Protein AF-A0A534PX11-F1 (afdb_monomer_lite)

Foldseek 3Di:
DAEWEKEAEAAPVRFGDQAKAKDKFAPVVLPPQFPVSVVGHGQWHGDPRRITGGPDGDDDDFDWIWIWIDDPQWQIDIFIWGWDDDPPDTDIDTDQAHQLQKDKDWDWDDDDPPIYIYIYIYGYIYGQAEAEEEEAWAQPPQTDQLVQALQLVQLVCCVVVVDHQRYWYWYHYQLQQWIFTWGAHSVSGIDTRGIDHQAHNPPRDHNHADQDDQSHGAAPVVSLLVLLVLLVPPFQHYAEYEYRAAAAQQFGQRRVDDDDPVCPPPLDDDSSHRTHGLSCLDPPNCVSRVSNLRNHHPNHEYEYQWWNAFQVLQQVLLQQLVAPDQFDWDWDWDFGADPVRQTFKIKIWIDGNLQSLLVLLCSLCPVGSQNSCCVRNVHWYKYARHNWGWDWDQDPNGIAIETPCPGSSNVSCVVSVPPLLDFDDDPRYTDIHGSNSSNPDDRRPQDQFALRTWMKMFGADNVPSFTPQWIWIGGSVVPDTDDIQRAGAWDWDKDKDACAAHHPWIHIKIWTDHPPNVSIWIWTAISVGFIATWDQDPVPRDIHRPDDTD

Structure (mmCIF, N/CA/C/O backbone):
data_AF-A0A534PX11-F1
#
_entry.id   AF-A0A534PX11-F1
#
loop_
_atom_site.group_PDB
_atom_site.id
_atom_site.type_symbol
_atom_site.label_atom_id
_atom_site.label_alt_id
_atom_site.label_comp_id
_atom_site.label_asym_id
_atom_site.label_entity_id
_atom_site.label_seq_id
_atom_site.pdbx_PDB_ins_code
_atom_site.Cartn_x
_atom_site.Cartn_y
_atom_site.Cartn_z
_atom_site.occupancy
_atom_site.B_iso_or_equiv
_atom_site.auth_seq_id
_atom_site.auth_comp_id
_atom_site.auth_asym_id
_atom_site.auth_atom_id
_atom_site.pdbx_PDB_model_num
ATOM 1 N N . MET A 1 1 ? -24.630 7.364 46.652 1.00 79.81 1 MET A N 1
ATOM 2 C CA . MET A 1 1 ? -25.222 7.169 45.315 1.00 79.81 1 MET A CA 1
ATOM 3 C C . MET A 1 1 ? -24.650 5.892 44.734 1.00 79.81 1 MET A C 1
ATOM 5 O O . MET A 1 1 ? -23.433 5.748 44.754 1.00 79.81 1 MET A O 1
ATOM 9 N N . ASP A 1 2 ? -25.506 4.985 44.270 1.00 87.12 2 ASP A N 1
ATOM 10 C CA . ASP A 1 2 ? -25.089 3.698 43.699 1.00 87.12 2 ASP A CA 1
ATOM 11 C C . ASP A 1 2 ? -24.875 3.812 42.185 1.00 87.12 2 ASP A C 1
ATOM 13 O O . ASP A 1 2 ? -25.448 4.688 41.527 1.00 87.12 2 ASP A O 1
ATOM 17 N N . PHE A 1 3 ? -24.051 2.930 41.618 1.00 90.06 3 PHE A N 1
ATOM 18 C CA . PHE A 1 3 ? -23.728 2.929 40.192 1.00 90.06 3 PHE A CA 1
ATOM 19 C C . PHE A 1 3 ? -23.915 1.535 39.601 1.00 90.06 3 PHE A C 1
ATOM 21 O O . PHE A 1 3 ? -23.294 0.571 40.044 1.00 90.06 3 PHE A O 1
ATOM 28 N N . GLU A 1 4 ? -24.755 1.446 38.574 1.00 93.06 4 GLU A N 1
ATOM 29 C CA . GLU A 1 4 ? -24.973 0.233 37.793 1.00 93.06 4 GLU A CA 1
ATOM 30 C C . GLU A 1 4 ? -24.343 0.389 36.407 1.00 93.06 4 GLU A C 1
ATOM 32 O O . GLU A 1 4 ? -24.711 1.285 35.639 1.00 93.06 4 GLU A O 1
ATOM 37 N N . TRP A 1 5 ? -23.433 -0.526 36.078 1.00 95.50 5 TRP A N 1
ATOM 38 C CA . TRP A 1 5 ? -22.751 -0.604 34.788 1.00 95.50 5 TRP A CA 1
ATOM 39 C C . TRP A 1 5 ? -23.263 -1.821 34.037 1.00 95.50 5 TRP A C 1
ATOM 41 O O . TRP A 1 5 ? -22.878 -2.944 34.332 1.00 95.50 5 TRP A O 1
ATOM 51 N N . LEU A 1 6 ? -24.191 -1.612 33.112 1.00 97.00 6 LEU A N 1
ATOM 52 C CA . LEU A 1 6 ? -24.765 -2.694 32.322 1.00 97.00 6 LEU A CA 1
ATOM 53 C C . LEU A 1 6 ? -24.214 -2.649 30.908 1.00 97.00 6 LEU A C 1
ATOM 55 O O . LEU A 1 6 ? -24.230 -1.594 30.271 1.00 97.00 6 LEU A O 1
ATOM 59 N N . VAL A 1 7 ? -23.808 -3.803 30.391 1.00 98.44 7 VAL A N 1
ATOM 60 C CA . VAL A 1 7 ? -23.388 -3.936 28.996 1.00 98.44 7 VAL A CA 1
ATOM 61 C C . VAL A 1 7 ? -24.339 -4.894 28.292 1.00 98.44 7 VAL A C 1
ATOM 63 O O . VAL A 1 7 ? -24.527 -6.018 28.729 1.00 98.44 7 VAL A O 1
ATOM 66 N N . LYS A 1 8 ? -24.987 -4.447 27.220 1.00 98.62 8 LYS A N 1
ATOM 67 C CA . LYS A 1 8 ? -25.771 -5.296 26.322 1.00 98.62 8 LYS A CA 1
ATOM 68 C C . LYS A 1 8 ? -24.927 -5.596 25.098 1.00 98.62 8 LYS A C 1
ATOM 70 O O . LYS A 1 8 ? -24.514 -4.662 24.418 1.00 98.62 8 LYS A O 1
ATOM 75 N N . VAL A 1 9 ? -24.707 -6.866 24.802 1.00 98.81 9 VAL A N 1
ATOM 76 C CA . VAL A 1 9 ? -23.964 -7.304 23.623 1.00 98.81 9 VAL A CA 1
ATOM 77 C C . VAL A 1 9 ? -24.924 -7.988 22.665 1.00 98.81 9 VAL A C 1
ATOM 79 O O . VAL A 1 9 ? -25.699 -8.870 23.045 1.00 98.81 9 VAL A O 1
ATOM 82 N N . LYS A 1 10 ? -24.885 -7.546 21.413 1.00 98.62 10 LYS A N 1
ATOM 83 C CA . LYS A 1 10 ? -25.655 -8.117 20.312 1.00 98.62 10 LYS A CA 1
ATOM 84 C C . LYS A 1 10 ? -24.774 -8.294 19.081 1.00 98.62 10 LYS A C 1
ATOM 86 O O . LYS A 1 10 ? -23.766 -7.605 18.952 1.00 98.62 10 LYS A O 1
ATOM 91 N N . ASP A 1 11 ? -25.154 -9.185 18.180 1.00 98.50 11 ASP A N 1
ATOM 92 C CA . ASP A 1 11 ? -24.515 -9.311 16.871 1.00 98.50 11 ASP A CA 1
ATOM 93 C C . ASP A 1 11 ? -25.010 -8.223 15.897 1.00 98.50 11 ASP A C 1
ATOM 95 O O . ASP A 1 11 ? -25.909 -7.430 16.212 1.00 98.50 11 ASP A O 1
ATOM 99 N N . LYS A 1 12 ? -24.427 -8.187 14.694 1.00 97.31 12 LYS A N 1
ATOM 100 C CA . LYS A 1 12 ? -24.803 -7.258 13.616 1.00 97.31 12 LYS A CA 1
ATOM 101 C C . LYS A 1 12 ? -26.281 -7.335 13.208 1.00 97.31 12 LYS A C 1
ATOM 103 O O . LYS A 1 12 ? -26.813 -6.360 12.684 1.00 97.31 12 LYS A O 1
ATOM 108 N N . ASP A 1 13 ? -26.939 -8.468 13.459 1.00 97.56 13 ASP A N 1
ATOM 109 C CA . ASP A 1 13 ? -28.348 -8.715 13.136 1.00 97.56 13 ASP A CA 1
ATOM 110 C C . ASP A 1 13 ? -29.269 -8.406 14.334 1.00 97.56 13 ASP A C 1
ATOM 112 O O . ASP A 1 13 ? -30.488 -8.570 14.268 1.00 97.56 13 ASP A O 1
ATOM 116 N N . GLY A 1 14 ? -28.692 -7.914 15.434 1.00 97.56 14 GLY A N 1
ATOM 117 C CA . GLY A 1 14 ? -29.390 -7.499 16.640 1.00 97.56 14 GLY A CA 1
ATOM 118 C C . GLY A 1 14 ? -29.723 -8.632 17.609 1.00 97.56 14 GLY A C 1
ATOM 119 O O . GLY A 1 14 ? -30.431 -8.383 18.589 1.00 97.56 14 GLY A O 1
ATOM 120 N N . LYS A 1 15 ? -29.231 -9.853 17.376 1.00 98.25 15 LYS A N 1
ATOM 121 C CA . LYS A 1 15 ? -29.460 -10.991 18.272 1.00 98.25 15 LYS A CA 1
ATOM 122 C C . LYS A 1 15 ? -28.549 -10.895 19.497 1.00 98.25 15 LYS A C 1
ATOM 124 O O . LYS A 1 15 ? -27.409 -10.457 19.367 1.00 98.25 15 LYS A O 1
ATOM 129 N N . PRO A 1 16 ? -29.025 -11.294 20.688 1.00 98.31 16 PRO A N 1
ATOM 130 C CA . PRO A 1 16 ? -28.216 -11.262 21.902 1.00 98.31 16 PRO A CA 1
ATOM 131 C C . PRO A 1 16 ? -27.026 -12.227 21.824 1.00 98.31 16 PRO A C 1
ATOM 133 O O . PRO A 1 16 ? -27.165 -13.336 21.312 1.00 98.31 16 PRO A O 1
ATOM 136 N N . VAL A 1 17 ? -25.884 -11.818 22.383 1.00 98.50 17 VAL A N 1
ATOM 137 C CA . VAL A 1 17 ? -24.629 -12.594 22.406 1.00 98.50 17 VAL A CA 1
ATOM 138 C C . VAL A 1 17 ? -24.261 -12.943 23.848 1.00 98.50 17 VAL A C 1
ATOM 140 O O . VAL A 1 17 ? -24.132 -12.044 24.679 1.00 98.50 17 VAL A O 1
ATOM 143 N N . ALA A 1 18 ? -24.083 -14.230 24.153 1.00 97.94 18 ALA A N 1
ATOM 144 C CA . ALA A 1 18 ? -23.929 -14.733 25.528 1.00 97.94 18 ALA A CA 1
ATOM 145 C C . ALA A 1 18 ? -22.499 -15.160 25.918 1.00 97.94 18 ALA A C 1
ATOM 147 O O . ALA A 1 18 ? -22.229 -15.416 27.086 1.00 97.94 18 ALA A O 1
ATOM 148 N N . ASP A 1 19 ? -21.601 -15.222 24.943 1.00 97.75 19 ASP A N 1
ATOM 149 C CA . ASP A 1 19 ? -20.232 -15.745 25.005 1.00 97.75 19 ASP A CA 1
ATOM 150 C C . ASP A 1 19 ? -19.171 -14.654 24.751 1.00 97.75 19 ASP A C 1
ATOM 152 O O . ASP A 1 19 ? -18.048 -14.953 24.360 1.00 97.75 19 ASP A O 1
ATOM 156 N N . ALA A 1 20 ? -19.515 -13.379 24.948 1.00 98.25 20 ALA A N 1
ATOM 157 C CA . ALA A 1 20 ? -18.570 -12.275 24.822 1.00 98.25 20 ALA A CA 1
ATOM 158 C C . ALA A 1 20 ? -17.790 -12.049 26.126 1.00 98.25 20 ALA A C 1
ATOM 160 O O . ALA A 1 20 ? -18.330 -12.141 27.229 1.00 98.25 20 ALA A O 1
ATOM 161 N N . GLU A 1 21 ? -16.532 -11.645 26.002 1.00 98.31 21 GLU A N 1
ATOM 162 C CA . GLU A 1 21 ? -15.751 -11.114 27.111 1.00 98.31 21 GLU A CA 1
ATOM 163 C C . GLU A 1 21 ? -15.970 -9.608 27.224 1.00 98.31 21 GLU A C 1
ATOM 165 O O . GLU A 1 21 ? -15.831 -8.872 26.244 1.00 98.31 21 GLU A O 1
ATOM 170 N N . VAL A 1 22 ? -16.298 -9.133 28.427 1.00 98.62 22 VAL A N 1
ATOM 171 C CA . VAL A 1 22 ? -16.629 -7.725 28.668 1.00 98.62 22 VAL A CA 1
ATOM 172 C C . VAL A 1 22 ? -15.803 -7.170 29.822 1.00 98.62 22 VAL A C 1
ATOM 174 O O . VAL A 1 22 ? -15.882 -7.647 30.958 1.00 98.62 22 VAL A O 1
ATOM 177 N N . ALA A 1 23 ? -15.058 -6.103 29.545 1.00 98.25 23 ALA A N 1
ATOM 178 C CA . ALA A 1 23 ? -14.273 -5.369 30.526 1.00 98.25 23 ALA A CA 1
ATOM 179 C C . ALA A 1 23 ? -14.593 -3.868 30.481 1.00 98.25 23 ALA A C 1
ATOM 181 O O . ALA A 1 23 ? -14.646 -3.247 29.424 1.00 98.25 23 ALA A O 1
ATOM 182 N N . LEU A 1 24 ? -14.783 -3.276 31.657 1.00 97.94 24 LEU A N 1
ATOM 183 C CA . LEU A 1 24 ? -14.809 -1.831 31.878 1.00 97.94 24 LEU A CA 1
ATOM 184 C C . LEU A 1 24 ? -13.737 -1.512 32.910 1.00 97.94 24 LEU A C 1
ATOM 186 O O . LEU A 1 24 ? -13.878 -1.882 34.078 1.00 97.94 24 LEU A O 1
ATOM 190 N N . VAL A 1 25 ? -12.671 -0.851 32.474 1.00 97.06 25 VAL A N 1
ATOM 191 C CA . VAL A 1 25 ? -11.476 -0.625 33.295 1.00 97.06 25 VAL A CA 1
ATOM 192 C C . VAL A 1 25 ? -10.989 0.812 33.176 1.00 97.06 25 VAL A C 1
ATOM 194 O O . VAL A 1 25 ? -11.248 1.491 32.180 1.00 97.06 25 VAL A O 1
ATOM 197 N N . GLN A 1 26 ? -10.274 1.290 34.194 1.00 96.19 26 GLN A N 1
ATOM 198 C CA . GLN A 1 26 ? -9.516 2.532 34.069 1.00 96.19 26 GLN A CA 1
ATOM 199 C C . GLN A 1 26 ? -8.405 2.335 33.043 1.00 96.19 26 GLN A C 1
ATOM 201 O O . GLN A 1 26 ? -7.729 1.307 33.047 1.00 96.19 26 GLN A O 1
ATOM 206 N N . LYS A 1 27 ? -8.171 3.335 32.193 1.00 94.44 27 LYS A N 1
ATOM 207 C CA . LYS A 1 27 ? -7.146 3.249 31.144 1.00 94.44 27 LYS A CA 1
ATOM 208 C C . LYS A 1 27 ? -5.742 3.022 31.717 1.00 94.44 27 LYS A C 1
ATOM 210 O O . LYS A 1 27 ? -4.951 2.308 31.119 1.00 94.44 27 LYS A O 1
ATOM 215 N N . SER A 1 28 ? -5.453 3.562 32.902 1.00 94.19 28 SER A N 1
ATOM 216 C CA . SER A 1 28 ? -4.190 3.329 33.619 1.00 94.19 28 SER A CA 1
ATOM 217 C C . SER A 1 28 ? -3.939 1.854 33.955 1.00 94.19 28 SER A C 1
ATOM 219 O O . SER A 1 28 ? -2.784 1.445 34.013 1.00 94.19 28 SER A O 1
ATOM 221 N N . ALA A 1 29 ? -4.989 1.046 34.136 1.00 94.38 29 ALA A N 1
ATOM 222 C CA . ALA A 1 29 ? -4.865 -0.382 34.425 1.00 94.38 29 ALA A CA 1
ATOM 223 C C . ALA A 1 29 ? -4.430 -1.209 33.203 1.00 94.38 29 ALA A C 1
ATOM 225 O O . ALA A 1 29 ? -3.977 -2.337 33.367 1.00 94.38 29 ALA A O 1
ATOM 226 N N . LEU A 1 30 ? -4.546 -0.653 31.992 1.00 93.00 30 LEU A N 1
ATOM 227 C CA . LEU A 1 30 ? -4.089 -1.303 30.761 1.00 93.00 30 LEU A CA 1
ATOM 228 C C . LEU A 1 30 ? -2.566 -1.193 30.577 1.00 93.00 30 LEU A C 1
ATOM 230 O O . LEU A 1 30 ? -1.985 -1.965 29.820 1.00 93.00 30 LEU A O 1
ATOM 234 N N . GLY A 1 31 ? -1.900 -0.265 31.276 1.00 89.88 31 GLY A N 1
ATOM 235 C CA . GLY A 1 31 ? -0.453 -0.074 31.178 1.00 89.88 31 GLY A CA 1
ATOM 236 C C . GLY A 1 31 ? 0.005 0.178 29.737 1.00 89.88 31 GLY A C 1
ATOM 237 O O . GLY A 1 31 ? -0.493 1.088 29.078 1.00 89.88 31 GLY A O 1
ATOM 238 N N . ALA A 1 32 ? 0.959 -0.631 29.271 1.00 86.81 32 ALA A N 1
ATOM 239 C CA . ALA A 1 32 ? 1.496 -0.593 27.909 1.00 86.81 32 ALA A CA 1
ATOM 240 C C . ALA A 1 32 ? 0.788 -1.561 26.939 1.00 86.81 32 ALA A C 1
ATOM 242 O O . ALA A 1 32 ? 1.268 -1.753 25.826 1.00 86.81 32 ALA A O 1
ATOM 243 N N . ALA A 1 33 ? -0.312 -2.204 27.351 1.00 87.81 33 ALA A N 1
ATOM 244 C CA . ALA A 1 33 ? -1.054 -3.090 26.465 1.00 87.81 33 ALA A CA 1
ATOM 245 C C . ALA A 1 33 ? -1.585 -2.312 25.256 1.00 87.81 33 ALA A C 1
ATOM 247 O O . ALA A 1 33 ? -2.091 -1.196 25.389 1.00 87.81 33 ALA A O 1
ATOM 248 N N . GLU A 1 34 ? -1.496 -2.921 24.082 1.00 88.56 34 GLU A N 1
ATOM 249 C CA . GLU A 1 34 ? -1.962 -2.322 22.837 1.00 88.56 34 GLU A CA 1
ATOM 250 C C . GLU A 1 34 ? -3.340 -2.832 22.455 1.00 88.56 34 GLU A C 1
ATOM 252 O O . GLU A 1 34 ? -3.753 -3.910 22.877 1.00 88.56 34 GLU A O 1
ATOM 257 N N . TYR A 1 35 ? -4.044 -2.051 21.636 1.00 90.50 35 TYR A N 1
ATOM 258 C CA . TYR A 1 35 ? -5.309 -2.459 21.038 1.00 90.50 35 TYR A CA 1
ATOM 259 C C . TYR A 1 35 ? -5.161 -3.828 20.335 1.00 90.50 35 TYR A C 1
ATOM 261 O O . TYR A 1 35 ? -4.179 -4.023 19.619 1.00 90.50 35 TYR A O 1
ATOM 269 N N . PRO A 1 36 ? -6.128 -4.753 20.488 1.00 88.69 36 PRO A N 1
ATOM 270 C CA . PRO A 1 36 ? -7.431 -4.593 21.149 1.00 88.69 36 PRO A CA 1
ATOM 271 C C . PRO A 1 36 ? -7.438 -4.897 22.661 1.00 88.69 36 PRO A C 1
ATOM 273 O O . PRO A 1 36 ? -8.504 -5.097 23.240 1.00 88.69 36 PRO A O 1
ATOM 276 N N . PHE A 1 37 ? -6.269 -4.854 23.305 1.00 92.69 37 PHE A N 1
ATOM 277 C CA . PHE A 1 37 ? -6.024 -5.067 24.735 1.00 92.69 37 PHE A CA 1
ATOM 278 C C . PHE A 1 37 ? -6.249 -6.511 25.179 1.00 92.69 37 PHE A C 1
ATOM 280 O O . PHE A 1 37 ? -6.974 -6.766 26.140 1.00 92.69 37 PHE A O 1
ATOM 287 N N . GLU A 1 38 ? -5.586 -7.455 24.503 1.00 88.38 38 GLU A N 1
ATOM 288 C CA . GLU A 1 38 ? -5.854 -8.883 24.699 1.00 88.38 38 GLU A CA 1
ATOM 289 C C . GLU A 1 38 ? -5.662 -9.374 26.148 1.00 88.38 38 GLU A C 1
ATOM 291 O O . GLU A 1 38 ? -6.362 -10.268 26.622 1.00 88.38 38 GLU A O 1
ATOM 296 N N . ALA A 1 39 ? -4.769 -8.729 26.899 1.00 90.19 39 ALA A N 1
ATOM 297 C CA . ALA A 1 39 ? -4.495 -9.058 28.297 1.00 90.19 39 ALA A CA 1
ATOM 298 C C . ALA A 1 39 ? -5.531 -8.511 29.306 1.00 90.19 39 ALA A C 1
ATOM 300 O O . ALA A 1 39 ? -5.419 -8.786 30.502 1.00 90.19 39 ALA A O 1
ATOM 301 N N . ALA A 1 40 ? -6.515 -7.709 28.880 1.00 94.88 40 ALA A N 1
ATOM 302 C CA . ALA A 1 40 ? -7.512 -7.151 29.790 1.00 94.88 40 ALA A CA 1
ATOM 303 C C . ALA A 1 40 ? -8.444 -8.253 30.323 1.00 94.88 40 ALA A C 1
ATOM 305 O O . ALA A 1 40 ? -9.094 -8.960 29.556 1.00 94.88 40 ALA A O 1
ATOM 306 N N . ALA A 1 41 ? -8.537 -8.381 31.648 1.00 95.31 41 ALA A N 1
ATOM 307 C CA . ALA A 1 41 ? -9.430 -9.344 32.284 1.00 95.31 41 ALA A CA 1
ATOM 308 C C . ALA A 1 41 ? -10.898 -8.888 32.216 1.00 95.31 41 ALA A C 1
ATOM 310 O O . ALA A 1 41 ? -11.204 -7.707 32.409 1.00 95.31 41 ALA A O 1
ATOM 311 N N . ALA A 1 42 ? -11.816 -9.835 32.004 1.00 97.31 42 ALA A N 1
ATOM 312 C CA . ALA A 1 42 ? -13.249 -9.565 32.032 1.00 97.31 42 ALA A CA 1
ATOM 313 C C . ALA A 1 42 ? -13.689 -9.055 33.416 1.00 97.31 42 ALA A C 1
ATOM 315 O O . ALA A 1 42 ? -13.365 -9.639 34.451 1.00 97.31 42 ALA A O 1
ATOM 316 N N . THR A 1 43 ? -14.463 -7.970 33.433 1.00 98.19 43 THR A N 1
ATOM 317 C CA . THR A 1 43 ? -15.045 -7.400 34.663 1.00 98.19 43 THR A CA 1
ATOM 318 C C . THR A 1 43 ? -16.552 -7.609 34.754 1.00 98.19 43 THR A C 1
ATOM 320 O O . THR A 1 43 ? -17.162 -7.264 35.766 1.00 98.19 43 THR A O 1
ATOM 323 N N . HIS A 1 44 ? -17.163 -8.166 33.706 1.00 98.50 44 HIS A N 1
ATOM 324 C CA . HIS A 1 44 ? -18.578 -8.508 33.671 1.00 98.50 44 HIS A CA 1
ATOM 325 C C . HIS A 1 44 ? -18.772 -9.976 33.289 1.00 98.50 44 HIS A C 1
ATOM 327 O O . HIS A 1 44 ? -17.984 -10.539 32.533 1.00 98.50 44 HIS A O 1
ATOM 333 N N . ALA A 1 45 ? -19.853 -10.570 33.786 1.00 98.19 45 ALA A N 1
ATOM 334 C CA . ALA A 1 45 ? -20.319 -11.894 33.397 1.00 98.19 45 ALA A CA 1
ATOM 335 C C . ALA A 1 45 ? -21.682 -11.786 32.713 1.00 98.19 45 ALA A C 1
ATOM 337 O O . ALA A 1 45 ? -22.477 -10.892 33.030 1.00 98.19 45 ALA A O 1
ATOM 338 N N . HIS A 1 46 ? -21.940 -12.698 31.776 1.00 98.19 46 HIS A N 1
ATOM 339 C CA . HIS A 1 46 ? -23.242 -12.815 31.135 1.00 98.19 46 HIS A CA 1
ATOM 340 C C . HIS A 1 46 ? -24.326 -13.156 32.171 1.00 98.19 46 HIS A C 1
ATOM 342 O O . HIS A 1 46 ? -24.131 -13.995 33.049 1.00 98.19 46 HIS A O 1
ATOM 348 N N . ASP A 1 47 ? -25.471 -12.498 32.041 1.00 96.69 47 ASP A N 1
ATOM 349 C CA . ASP A 1 47 ? -26.682 -12.691 32.832 1.00 96.69 47 ASP A CA 1
ATOM 350 C C . ASP A 1 47 ? -27.755 -13.354 31.949 1.00 96.69 47 ASP A C 1
ATOM 352 O O . ASP A 1 47 ? -27.759 -14.575 31.806 1.00 96.69 47 ASP A O 1
ATOM 356 N N . ASP A 1 48 ? -28.625 -12.572 31.298 1.00 95.81 48 ASP A N 1
ATOM 357 C CA . ASP A 1 48 ? -29.650 -13.067 30.365 1.00 95.81 48 ASP A CA 1
ATOM 358 C C . ASP A 1 48 ? -29.740 -12.187 29.107 1.00 95.81 48 ASP A C 1
ATOM 360 O O . ASP A 1 48 ? -29.546 -10.971 29.164 1.00 95.81 48 ASP A O 1
ATOM 364 N N . LYS A 1 49 ? -30.085 -12.787 27.959 1.00 95.25 49 LYS A N 1
ATOM 365 C CA . LYS A 1 49 ? -30.332 -12.099 26.673 1.00 95.25 49 LYS A CA 1
ATOM 366 C C . LYS A 1 49 ? -29.221 -11.117 26.283 1.00 95.25 49 LYS A C 1
ATOM 368 O O . LYS A 1 49 ? -29.497 -9.991 25.859 1.00 95.25 49 LYS A O 1
ATOM 373 N N . GLY A 1 50 ? -27.966 -11.544 26.423 1.00 97.19 50 GLY A N 1
ATOM 374 C CA . GLY A 1 50 ? -26.798 -10.737 26.073 1.00 97.19 50 GLY A CA 1
ATOM 375 C C . GLY A 1 50 ? -26.574 -9.545 27.000 1.00 97.19 50 GLY A C 1
ATOM 376 O O . GLY A 1 50 ? -25.822 -8.637 26.658 1.00 97.19 50 GLY A O 1
ATOM 377 N N . LEU A 1 51 ? -27.236 -9.504 28.159 1.00 98.44 51 LEU A N 1
ATOM 378 C CA . LEU A 1 51 ? -26.923 -8.568 29.229 1.00 98.44 51 LEU A CA 1
ATOM 379 C C . LEU A 1 51 ? -25.732 -9.096 30.028 1.00 98.44 51 LEU A C 1
ATOM 381 O O . LEU A 1 51 ? -25.719 -10.251 30.431 1.00 98.44 51 LEU A O 1
ATOM 385 N N . TYR A 1 52 ? -24.778 -8.223 30.312 1.00 98.62 52 TYR A N 1
ATOM 386 C CA . TYR A 1 52 ? -23.609 -8.480 31.137 1.00 98.62 52 TYR A CA 1
ATOM 387 C C . TYR A 1 52 ? -23.643 -7.546 32.339 1.00 98.62 52 TYR A C 1
ATOM 389 O O . TYR A 1 52 ? -23.870 -6.335 32.201 1.00 98.62 52 TYR A O 1
ATOM 397 N N . LYS A 1 53 ? -23.425 -8.123 33.521 1.00 97.94 53 LYS A N 1
ATOM 398 C CA . LYS A 1 53 ? -23.392 -7.417 34.805 1.00 97.94 53 LYS A CA 1
ATOM 399 C C . LYS A 1 53 ? -21.992 -7.500 35.411 1.00 97.94 53 LYS A C 1
ATOM 401 O O . LYS A 1 53 ? -21.320 -8.511 35.203 1.00 97.94 53 LYS A O 1
ATOM 406 N N . PRO A 1 54 ? -21.553 -6.487 36.174 1.00 97.50 54 PRO A N 1
ATOM 407 C CA . PRO A 1 54 ? -20.253 -6.520 36.823 1.00 97.50 54 PRO A CA 1
ATOM 408 C C . PRO A 1 54 ? -20.152 -7.726 37.761 1.00 97.50 54 PRO A C 1
ATOM 410 O O . PRO A 1 54 ? -21.076 -7.982 38.534 1.00 97.50 54 PRO A O 1
ATOM 413 N N . THR A 1 55 ? -19.037 -8.454 37.713 1.00 97.12 55 THR A N 1
ATOM 414 C CA . THR A 1 55 ? -18.770 -9.575 38.636 1.00 97.12 55 THR A CA 1
ATOM 415 C C . THR A 1 55 ? -18.429 -9.091 40.045 1.00 97.12 55 THR A C 1
ATOM 417 O O . THR A 1 55 ? -18.616 -9.816 41.019 1.00 97.12 55 THR A O 1
ATOM 420 N N . ALA A 1 56 ? -17.973 -7.843 40.158 1.00 95.00 56 ALA A N 1
ATOM 421 C CA . ALA A 1 56 ? -17.756 -7.116 41.399 1.00 95.00 56 ALA A CA 1
ATOM 422 C C . ALA A 1 56 ? -18.202 -5.655 41.237 1.00 95.00 56 ALA A C 1
ATOM 424 O O . ALA A 1 56 ? -18.313 -5.146 40.121 1.00 95.00 56 ALA A O 1
ATOM 425 N N . ALA A 1 57 ? -18.451 -4.960 42.350 1.00 92.25 57 ALA A N 1
ATOM 426 C CA . ALA A 1 57 ? -18.829 -3.551 42.316 1.00 92.25 57 ALA A CA 1
ATOM 427 C C . ALA A 1 57 ? -17.719 -2.697 41.675 1.00 92.25 57 ALA A C 1
ATOM 429 O O . ALA A 1 57 ? -16.592 -2.655 42.166 1.00 92.25 57 ALA A O 1
ATOM 430 N N . ILE A 1 58 ? -18.050 -1.982 40.596 1.00 93.88 58 ILE A N 1
ATOM 431 C CA . ILE A 1 58 ? -17.132 -1.050 39.932 1.00 93.88 58 ILE A CA 1
ATOM 432 C C . ILE A 1 58 ? -17.361 0.342 40.520 1.00 93.88 58 ILE A C 1
ATOM 434 O O . ILE A 1 58 ? -18.320 1.036 40.168 1.00 93.88 58 ILE A O 1
ATOM 438 N N . ALA A 1 59 ? -16.474 0.748 41.427 1.00 91.69 59 ALA A N 1
ATOM 439 C CA . ALA A 1 59 ? -16.490 2.088 41.996 1.00 91.69 59 ALA A CA 1
ATOM 440 C C . ALA A 1 59 ? -16.073 3.117 40.925 1.00 91.69 59 ALA A C 1
ATOM 442 O O . ALA A 1 59 ? -14.954 3.030 40.407 1.00 91.69 59 ALA A O 1
ATOM 443 N N . PRO A 1 60 ? -16.928 4.096 40.571 1.00 91.00 60 PRO A N 1
ATOM 444 C CA . PRO A 1 60 ? -16.530 5.134 39.632 1.00 91.00 60 PRO A CA 1
ATOM 445 C C . PRO A 1 60 ? -15.411 5.996 40.207 1.00 91.00 60 PRO A C 1
ATOM 447 O O . PRO A 1 60 ? -15.421 6.381 41.377 1.00 91.00 60 PRO A O 1
ATOM 450 N N . ALA A 1 61 ? -14.487 6.376 39.335 1.00 94.56 61 ALA A N 1
ATOM 451 C CA . ALA A 1 61 ? -13.466 7.368 39.619 1.00 94.56 61 ALA A CA 1
ATOM 452 C C . ALA A 1 61 ? -13.360 8.328 38.439 1.00 94.56 61 ALA A C 1
ATOM 454 O O . ALA A 1 61 ? -13.604 7.952 37.290 1.00 94.56 61 ALA A O 1
ATOM 455 N N . ALA A 1 62 ? -12.993 9.576 38.727 1.00 96.06 62 ALA A N 1
ATOM 456 C CA . ALA A 1 62 ? -12.772 10.558 37.680 1.00 96.06 62 ALA A CA 1
ATOM 457 C C . ALA A 1 62 ? -11.547 10.154 36.851 1.00 96.06 62 ALA A C 1
ATOM 459 O O . ALA A 1 62 ? -10.550 9.707 37.414 1.00 96.06 62 ALA A O 1
ATOM 460 N N . GLY A 1 63 ? -11.620 10.333 35.534 1.00 95.88 63 GLY A N 1
ATOM 461 C CA . GLY A 1 63 ? -10.513 10.024 34.631 1.00 95.88 63 GLY A CA 1
ATOM 462 C C . GLY A 1 63 ? -10.937 9.277 33.374 1.00 95.88 63 GLY A C 1
ATOM 463 O O . GLY A 1 63 ? -12.116 9.254 33.004 1.00 95.88 63 GLY A O 1
ATOM 464 N N . GLU A 1 64 ? -9.940 8.694 32.714 1.00 96.19 64 GLU A N 1
ATOM 465 C CA . GLU A 1 64 ? -10.089 7.937 31.473 1.00 96.19 64 GLU A CA 1
ATOM 466 C C . GLU A 1 64 ? -10.380 6.462 31.764 1.00 96.19 64 GLU A C 1
ATOM 468 O O . GLU A 1 64 ? -9.691 5.805 32.548 1.00 96.19 64 GLU A O 1
ATOM 473 N N . TRP A 1 65 ? -11.396 5.940 31.093 1.00 97.00 65 TRP A N 1
ATOM 474 C CA . TRP A 1 65 ? -11.844 4.557 31.172 1.00 97.00 65 TRP A CA 1
ATOM 475 C C . TRP A 1 65 ? -11.928 3.967 29.770 1.00 97.00 65 TRP A C 1
ATOM 477 O O . TRP A 1 65 ? -11.982 4.698 28.782 1.00 97.00 65 TRP A O 1
ATOM 487 N N . VAL A 1 66 ? -11.961 2.644 29.675 1.00 97.00 66 VAL A N 1
ATOM 488 C CA . VAL A 1 66 ? -12.130 1.933 28.409 1.00 97.00 66 VAL A CA 1
ATOM 489 C C . VAL A 1 66 ? -13.150 0.819 28.610 1.00 97.00 66 VAL A C 1
ATOM 491 O O . VAL A 1 66 ? -13.028 0.025 29.543 1.00 97.00 66 VAL A O 1
ATOM 494 N N . LEU A 1 67 ? -14.168 0.788 27.749 1.00 98.19 67 LEU A N 1
ATOM 495 C CA . LEU A 1 67 ? -15.005 -0.393 27.547 1.00 98.19 67 LEU A CA 1
ATOM 496 C C . LEU A 1 67 ? -14.354 -1.257 26.468 1.00 98.19 67 LEU A C 1
ATOM 498 O O . LEU A 1 67 ? -14.031 -0.739 25.401 1.00 98.19 67 LEU A O 1
ATOM 502 N N . ILE A 1 68 ? -14.218 -2.550 26.737 1.00 98.44 68 ILE A N 1
ATOM 503 C CA . ILE A 1 68 ? -13.706 -3.567 25.821 1.00 98.44 68 ILE A CA 1
ATOM 504 C C . ILE A 1 68 ? -14.744 -4.689 25.769 1.00 98.44 68 ILE A C 1
ATOM 506 O O . ILE A 1 68 ? -15.125 -5.231 26.807 1.00 98.44 68 ILE A O 1
ATOM 510 N N . VAL A 1 69 ? -15.212 -5.022 24.569 1.00 98.56 69 VAL A N 1
ATOM 511 C CA . VAL A 1 69 ? -16.072 -6.182 24.307 1.00 98.56 69 VAL A CA 1
ATOM 512 C C . VAL A 1 69 ? -15.432 -7.007 23.203 1.00 98.56 69 VAL A C 1
ATOM 514 O O . VAL A 1 69 ? -15.222 -6.494 22.103 1.00 98.56 69 VAL A O 1
ATOM 517 N N . ARG A 1 70 ? -15.129 -8.271 23.493 1.00 97.62 70 ARG A N 1
ATOM 518 C CA . ARG A 1 70 ? -14.468 -9.205 22.574 1.00 97.62 70 ARG A CA 1
ATOM 519 C C . ARG A 1 70 ? -15.268 -10.488 22.457 1.00 97.62 70 ARG A C 1
ATOM 521 O O . ARG A 1 70 ? -15.998 -10.861 23.372 1.00 97.62 70 ARG A O 1
ATOM 528 N N . ARG A 1 71 ? -15.118 -11.153 21.323 1.00 96.75 71 ARG A N 1
ATOM 529 C CA . ARG A 1 71 ? -15.631 -12.492 21.059 1.00 96.75 71 ARG A CA 1
ATOM 530 C C . ARG A 1 71 ? -14.793 -13.081 19.935 1.00 96.75 71 ARG A C 1
ATOM 532 O O . ARG A 1 71 ? -14.386 -12.338 19.042 1.00 96.75 71 ARG A O 1
ATOM 539 N N . GLU A 1 72 ? -14.542 -14.380 20.001 1.00 94.00 72 GLU A N 1
ATOM 540 C CA . GLU A 1 72 ? -13.878 -15.115 18.925 1.00 94.00 72 GLU A CA 1
ATOM 541 C C . GLU A 1 72 ? -14.590 -14.864 17.582 1.00 94.00 72 GLU A C 1
ATOM 543 O O . GLU A 1 72 ? -15.809 -14.676 17.539 1.00 94.00 72 GLU A O 1
ATOM 548 N N . ASP A 1 73 ? -13.820 -14.772 16.496 1.00 93.81 73 ASP A N 1
ATOM 549 C CA . ASP A 1 73 ? -14.291 -14.471 15.133 1.00 93.81 73 ASP A CA 1
ATOM 550 C C . ASP A 1 73 ? -15.019 -13.124 14.939 1.00 93.81 73 ASP A C 1
ATOM 552 O O . ASP A 1 73 ? -15.583 -12.856 13.871 1.00 93.81 73 ASP A O 1
ATOM 556 N N . ASN A 1 74 ? -15.005 -12.232 15.934 1.00 97.31 74 ASN A N 1
ATOM 557 C CA . ASN A 1 74 ? -15.632 -10.916 15.862 1.00 97.31 74 ASN A CA 1
ATOM 558 C C . ASN A 1 74 ? -14.618 -9.772 15.996 1.00 97.31 74 ASN A C 1
ATOM 560 O O . ASN A 1 74 ? -13.621 -9.854 16.710 1.00 97.31 74 ASN A O 1
ATOM 564 N N . SER A 1 75 ? -14.910 -8.641 15.351 1.00 96.94 75 SER A N 1
ATOM 565 C CA . SER A 1 75 ? -14.190 -7.399 15.627 1.00 96.94 75 SER A CA 1
ATOM 566 C C . SER A 1 75 ? -14.557 -6.869 17.022 1.00 96.94 75 SER A C 1
ATOM 568 O O . SER A 1 75 ? -15.746 -6.776 17.347 1.00 96.94 75 SER A O 1
ATOM 570 N N . PRO A 1 76 ? -13.572 -6.482 17.848 1.00 97.06 76 PRO A N 1
ATOM 571 C CA . PRO A 1 76 ? -13.791 -6.037 19.205 1.00 97.06 76 PRO A CA 1
ATOM 572 C C . PRO A 1 76 ? -14.369 -4.627 19.214 1.00 97.06 76 PRO A C 1
ATOM 574 O O . PRO A 1 76 ? -13.970 -3.750 18.443 1.00 97.06 76 PRO A O 1
ATOM 577 N N . VAL A 1 77 ? -15.289 -4.387 20.145 1.00 98.19 77 VAL A N 1
ATOM 578 C CA . VAL A 1 77 ? -15.808 -3.047 20.420 1.00 98.19 77 VAL A CA 1
ATOM 579 C C . VAL A 1 77 ? -14.986 -2.450 21.547 1.00 98.19 77 VAL A C 1
ATOM 581 O O . VAL A 1 77 ? -15.096 -2.865 22.699 1.00 98.19 77 VAL A O 1
ATOM 584 N N . VAL A 1 78 ? -14.179 -1.450 21.208 1.00 97.56 78 VAL A N 1
ATOM 585 C CA . VAL A 1 78 ? -13.390 -0.681 22.168 1.00 97.56 78 VAL A CA 1
ATOM 586 C C . VAL A 1 78 ? -13.877 0.761 22.159 1.00 97.56 78 VAL A C 1
ATOM 588 O O . VAL A 1 78 ? -13.898 1.408 21.114 1.00 97.56 78 VAL A O 1
ATOM 591 N N . GLN A 1 79 ? -14.256 1.278 23.326 1.00 97.38 79 GLN A N 1
ATOM 592 C CA . GLN A 1 79 ? -14.687 2.664 23.485 1.00 97.38 79 GLN A CA 1
ATOM 593 C C . GLN A 1 79 ? -13.910 3.349 24.612 1.00 97.38 79 GLN A C 1
ATOM 595 O O . GLN A 1 79 ? -14.120 3.025 25.785 1.00 97.38 79 GLN A O 1
ATOM 600 N N . PRO A 1 80 ? -13.106 4.376 24.287 1.00 95.94 80 PRO A N 1
ATOM 601 C CA . PRO A 1 80 ? -12.600 5.325 25.267 1.00 95.94 80 PRO A CA 1
ATOM 602 C C . PRO A 1 80 ? -13.744 6.117 25.915 1.00 95.94 80 PRO A C 1
ATOM 604 O O . PRO A 1 80 ? -14.586 6.718 25.241 1.00 95.94 80 PRO A O 1
ATOM 607 N N . LEU A 1 81 ? -13.773 6.143 27.239 1.00 96.38 81 LEU A N 1
ATOM 608 C CA . LEU A 1 81 ? -14.764 6.828 28.059 1.00 96.38 81 LEU A CA 1
ATOM 609 C C . LEU A 1 81 ? -14.067 7.847 28.968 1.00 96.38 81 LEU A C 1
ATOM 611 O O . LEU A 1 81 ? -12.938 7.650 29.412 1.00 96.38 81 LEU A O 1
ATOM 615 N N . ALA A 1 82 ? -14.765 8.930 29.286 1.00 95.69 82 ALA A N 1
ATOM 616 C CA . ALA A 1 82 ? -14.363 9.902 30.291 1.00 95.69 82 ALA A CA 1
ATOM 617 C C . ALA A 1 82 ? -15.435 9.975 31.377 1.00 95.69 82 ALA A C 1
ATOM 619 O O . ALA A 1 82 ? -16.609 10.246 31.091 1.00 95.69 82 ALA A O 1
ATOM 620 N N . MET A 1 83 ? -15.013 9.766 32.623 1.00 95.56 83 MET A N 1
ATOM 621 C CA . MET A 1 83 ? -15.854 9.929 33.804 1.00 95.56 83 MET A CA 1
ATOM 622 C C . MET A 1 83 ? -15.483 11.226 34.520 1.00 95.56 83 MET A C 1
ATOM 624 O O . MET A 1 83 ? -14.325 11.445 34.882 1.00 95.56 83 MET A O 1
ATOM 628 N N . LYS A 1 84 ? -16.470 12.099 34.736 1.00 94.69 84 LYS A N 1
ATOM 629 C CA . LYS A 1 84 ? -16.298 13.375 35.444 1.00 94.69 84 LYS A CA 1
ATOM 630 C C . LYS A 1 84 ? -17.177 13.401 36.683 1.00 94.69 84 LYS A C 1
ATOM 632 O O . LYS A 1 84 ? -18.387 13.203 36.589 1.00 94.69 84 LYS A O 1
ATOM 637 N N . LYS A 1 85 ? -16.570 13.672 37.838 1.00 94.06 85 LYS A N 1
ATOM 638 C CA . LYS A 1 85 ? -17.294 13.808 39.104 1.00 94.06 85 LYS A CA 1
ATOM 639 C C . LYS A 1 85 ? -18.128 15.094 39.103 1.00 94.06 85 LYS A C 1
ATOM 641 O O . LYS A 1 85 ? -17.626 16.153 38.734 1.00 94.06 85 LYS A O 1
ATOM 646 N N . SER A 1 86 ? -19.381 15.006 39.538 1.00 87.31 86 SER A N 1
ATOM 647 C CA . SER A 1 86 ? -20.291 16.138 39.732 1.00 87.31 86 SER A CA 1
ATOM 648 C C . SER A 1 86 ? -21.051 15.947 41.046 1.00 87.31 86 SER A C 1
ATOM 650 O O . SER A 1 86 ? -22.015 15.189 41.125 1.00 87.31 86 SER A O 1
ATOM 652 N N . GLY A 1 87 ? -20.570 16.581 42.119 1.00 87.56 87 GLY A N 1
ATOM 653 C CA . GLY A 1 87 ? -21.054 16.303 43.475 1.00 87.56 87 GLY A CA 1
ATOM 654 C C . GLY A 1 87 ? -20.777 14.851 43.885 1.00 87.56 87 GLY A C 1
ATOM 655 O O . GLY A 1 87 ? -19.629 14.405 43.856 1.00 87.56 87 GLY A O 1
ATOM 656 N N . GLU A 1 88 ? -21.828 14.120 44.256 1.00 84.38 88 GLU A N 1
ATOM 657 C CA . GLU A 1 88 ? -21.782 12.679 44.566 1.00 84.38 88 GLU A CA 1
ATOM 658 C C . GLU A 1 88 ? -21.959 11.778 43.330 1.00 84.38 88 GLU A C 1
ATOM 660 O O . GLU A 1 88 ? -21.907 10.555 43.442 1.00 84.38 88 GLU A O 1
ATOM 665 N N . ASP A 1 89 ? -22.181 12.374 42.159 1.00 87.38 89 ASP A N 1
ATOM 666 C CA . ASP A 1 89 ? -22.475 11.685 40.909 1.00 87.38 89 ASP A CA 1
ATOM 667 C C . ASP A 1 89 ? -21.251 11.645 39.973 1.00 87.38 89 ASP A C 1
ATOM 669 O O . ASP A 1 89 ? -20.291 12.405 40.133 1.00 87.38 89 ASP A O 1
ATOM 673 N N . PHE A 1 90 ? -21.302 10.787 38.955 1.00 91.06 90 PHE A N 1
ATOM 674 C CA . PHE A 1 90 ? -20.329 10.722 37.869 1.00 91.06 90 PHE A CA 1
ATOM 675 C C . PHE A 1 90 ? -21.032 10.773 36.513 1.00 91.06 90 PHE A C 1
ATOM 677 O O . PHE A 1 90 ? -21.784 9.875 36.134 1.00 91.06 90 PHE A O 1
ATOM 684 N N . ALA A 1 91 ? -20.750 11.826 35.749 1.00 90.31 91 ALA A N 1
ATOM 685 C CA . ALA A 1 91 ? -21.153 11.914 34.355 1.00 90.31 91 ALA A CA 1
ATOM 686 C C . ALA A 1 91 ? -20.205 11.071 33.494 1.00 90.31 91 ALA A C 1
ATOM 688 O O . ALA A 1 91 ? -18.984 11.200 33.604 1.00 90.31 91 ALA A O 1
ATOM 689 N N . VAL A 1 92 ? -20.774 10.233 32.628 1.00 92.38 92 VAL A N 1
ATOM 690 C CA . VAL A 1 92 ? -20.040 9.362 31.701 1.00 92.38 92 VAL A CA 1
ATOM 691 C C . VAL A 1 92 ? -20.228 9.900 30.292 1.00 92.38 92 VAL A C 1
ATOM 693 O O . VAL A 1 92 ? -21.344 10.215 29.882 1.00 92.38 92 VAL A O 1
ATOM 696 N N . SER A 1 93 ? -19.132 10.025 29.558 1.00 92.88 93 SER A N 1
ATOM 697 C CA . SER A 1 93 ? -19.118 10.519 28.182 1.00 92.88 93 SER A CA 1
ATOM 698 C C . SER A 1 93 ? -18.122 9.717 27.353 1.00 92.88 93 SER A C 1
ATOM 700 O O . SER A 1 93 ? -17.175 9.161 27.902 1.00 92.88 93 SER A O 1
ATOM 702 N N . SER A 1 94 ? -18.314 9.655 26.039 1.00 91.31 94 SER A N 1
ATOM 703 C CA . SER A 1 94 ? -17.312 9.092 25.135 1.00 91.31 94 SER A CA 1
ATOM 704 C C . SER A 1 94 ? -16.157 10.081 24.957 1.00 91.31 94 SER A C 1
ATOM 706 O O . SER A 1 94 ? -16.392 11.221 24.546 1.00 91.31 94 SER A O 1
ATOM 708 N N . ALA A 1 95 ? -14.924 9.669 25.245 1.00 84.25 95 ALA A N 1
ATOM 709 C CA . ALA A 1 95 ? -13.752 10.516 25.043 1.00 84.25 95 ALA A CA 1
ATOM 710 C C . ALA A 1 95 ? -13.422 10.579 23.541 1.00 84.25 95 ALA A C 1
ATOM 712 O O . ALA A 1 95 ? -13.127 9.558 22.934 1.00 84.25 95 ALA A O 1
ATOM 713 N N . GLY A 1 96 ? -13.519 11.762 22.927 1.00 81.88 96 GLY A N 1
ATOM 714 C CA . GLY A 1 96 ? -13.197 11.953 21.503 1.00 81.88 96 GLY A CA 1
ATOM 715 C C . GLY A 1 96 ? -14.271 11.500 20.502 1.00 81.88 96 GLY A C 1
ATOM 716 O O . GLY A 1 96 ? -14.079 11.671 19.305 1.00 81.88 96 GLY A O 1
ATOM 717 N N . GLY A 1 97 ? -15.413 10.982 20.968 1.00 92.56 97 GLY A N 1
ATOM 718 C CA . GLY A 1 97 ? -16.533 10.539 20.125 1.00 92.56 97 GLY A CA 1
ATOM 719 C C . GLY A 1 97 ? -16.947 9.093 20.397 1.00 92.56 97 GLY A C 1
ATOM 720 O O . GLY A 1 97 ? -16.222 8.344 21.045 1.00 92.56 97 GLY A O 1
ATOM 721 N N . THR A 1 98 ? -18.140 8.703 19.940 1.00 96.12 98 THR A N 1
ATOM 722 C CA . THR A 1 98 ? -18.676 7.343 20.123 1.00 96.12 98 THR A CA 1
ATOM 723 C C . THR A 1 98 ? -18.449 6.500 18.868 1.00 96.12 98 THR A C 1
ATOM 725 O O . THR A 1 98 ? -18.797 6.943 17.766 1.00 96.12 98 THR A O 1
ATOM 728 N N . VAL A 1 99 ? -17.885 5.298 19.028 1.00 97.44 99 VAL A N 1
ATOM 729 C CA . VAL A 1 99 ? -17.742 4.326 17.934 1.00 97.44 99 VAL A CA 1
ATOM 730 C C . VAL A 1 99 ? -19.117 3.875 17.441 1.00 97.44 99 VAL A C 1
ATOM 732 O O . VAL A 1 99 ? -20.054 3.733 18.222 1.00 97.44 99 VAL A O 1
ATOM 735 N N . ALA A 1 100 ? -19.257 3.638 16.140 1.00 97.56 100 ALA A N 1
ATOM 736 C CA . ALA A 1 100 ? -20.516 3.268 15.493 1.00 97.56 100 ALA A CA 1
ATOM 737 C C . ALA A 1 100 ? -21.111 1.959 16.036 1.00 97.56 100 ALA A C 1
ATOM 739 O O . ALA A 1 100 ? -22.321 1.746 15.975 1.00 97.56 100 ALA A O 1
ATOM 740 N N . THR A 1 101 ? -20.263 1.092 16.585 1.00 98.00 101 THR A N 1
ATOM 741 C CA . THR A 1 101 ? -20.636 -0.190 17.184 1.00 98.00 101 THR A CA 1
ATOM 742 C C . THR A 1 101 ? -21.131 -0.071 18.625 1.00 98.00 101 THR A C 1
ATOM 744 O O . THR A 1 101 ? -21.515 -1.082 19.214 1.00 98.00 101 THR A O 1
ATOM 747 N N . LEU A 1 102 ? -21.176 1.137 19.199 1.00 98.00 102 LEU A N 1
ATOM 748 C CA . LEU A 1 102 ? -21.624 1.377 20.565 1.00 98.00 102 LEU A CA 1
ATOM 749 C C . LEU A 1 102 ? -22.753 2.414 20.631 1.00 98.00 102 LEU A C 1
ATOM 751 O O . LEU A 1 102 ? -22.675 3.497 20.061 1.00 98.00 102 LEU A O 1
ATOM 755 N N . ALA A 1 103 ? -23.771 2.118 21.436 1.00 96.94 103 ALA A N 1
ATOM 756 C CA . ALA A 1 103 ? -24.724 3.108 21.928 1.00 96.94 103 ALA A CA 1
ATOM 757 C C . ALA A 1 103 ? -24.645 3.212 23.457 1.00 96.94 103 ALA A C 1
ATOM 759 O O . ALA A 1 103 ? -24.490 2.204 24.144 1.00 96.94 103 ALA A O 1
ATOM 760 N N . MET A 1 104 ? -24.787 4.419 24.005 1.00 95.62 104 MET A N 1
ATOM 761 C CA . MET A 1 104 ? -24.721 4.662 25.447 1.00 95.62 104 MET A CA 1
ATOM 762 C C . MET A 1 104 ? -25.964 5.406 25.930 1.00 95.62 104 MET A C 1
ATOM 764 O O . MET A 1 104 ? -26.358 6.417 25.351 1.00 95.62 104 MET A O 1
ATOM 768 N N . ALA A 1 105 ? -26.555 4.924 27.021 1.00 94.69 105 ALA A N 1
ATOM 769 C CA . ALA A 1 105 ? -27.655 5.581 27.714 1.00 94.69 105 ALA A CA 1
ATOM 770 C C . ALA A 1 105 ? -27.385 5.592 29.221 1.00 94.69 105 ALA A C 1
ATOM 772 O O . ALA A 1 105 ? -27.103 4.551 29.810 1.00 94.69 105 ALA A O 1
ATOM 773 N N . SER A 1 106 ? -27.514 6.754 29.857 1.00 91.69 106 SER A N 1
ATOM 774 C CA . SER A 1 106 ? -27.372 6.893 31.308 1.00 91.69 106 SER A CA 1
ATOM 775 C C . SER A 1 106 ? -28.579 7.609 31.894 1.00 91.69 106 SER A C 1
ATOM 777 O O . SER A 1 106 ? -28.975 8.663 31.402 1.00 91.69 106 SER A O 1
ATOM 779 N N . ALA A 1 107 ? -29.130 7.066 32.975 1.00 91.44 107 ALA A N 1
ATOM 780 C CA . ALA A 1 107 ? -30.241 7.661 33.708 1.00 91.44 107 ALA A CA 1
ATOM 781 C C . ALA A 1 107 ? -29.978 7.617 35.215 1.00 91.44 107 ALA A C 1
ATOM 783 O O . ALA A 1 107 ? -29.348 6.689 35.721 1.00 91.44 107 ALA A O 1
ATOM 784 N N . VAL A 1 108 ? -30.475 8.624 35.933 1.00 87.12 108 VAL A N 1
ATOM 785 C CA . VAL A 1 108 ? -30.497 8.635 37.400 1.00 87.12 108 VAL A CA 1
ATOM 786 C C . VAL A 1 108 ? -31.907 8.281 37.851 1.00 87.12 108 VAL A C 1
ATOM 788 O O . VAL A 1 108 ? -32.870 8.918 37.425 1.00 87.12 108 VAL A O 1
ATOM 791 N N . SER A 1 109 ? -32.031 7.279 38.713 1.00 85.50 109 SER A N 1
ATOM 792 C CA . SER A 1 109 ? -33.292 6.868 39.332 1.00 85.50 109 SER A CA 1
ATOM 793 C C . SER A 1 109 ? -33.236 7.010 40.855 1.00 85.50 109 SER A C 1
ATOM 795 O O . SER A 1 109 ? -32.161 6.983 41.454 1.00 85.50 109 SER A O 1
ATOM 797 N N . GLY A 1 110 ? -34.406 7.152 41.483 1.00 79.31 110 GLY A N 1
ATOM 798 C CA . GLY A 1 110 ? -34.552 7.300 42.937 1.00 79.31 110 GLY A CA 1
ATOM 799 C C . GLY A 1 110 ? -34.668 8.754 43.421 1.00 79.31 110 GLY A C 1
ATOM 800 O O . GLY A 1 110 ? -34.532 9.712 42.657 1.00 79.31 110 GLY A O 1
ATOM 801 N N . ARG A 1 111 ? -34.960 8.930 44.717 1.00 69.81 111 ARG A N 1
ATOM 802 C CA . ARG A 1 111 ? -35.043 10.233 45.409 1.00 69.81 111 ARG A CA 1
ATOM 803 C C . ARG A 1 111 ? -34.279 10.176 46.736 1.00 69.81 111 ARG A C 1
ATOM 805 O O . ARG A 1 111 ? -34.192 9.122 47.357 1.00 69.81 111 ARG A O 1
ATOM 812 N N . GLY A 1 112 ? -33.763 11.324 47.182 1.00 70.38 112 GLY A N 1
ATOM 813 C CA . GLY A 1 112 ? -33.040 11.434 48.453 1.00 70.38 112 GLY A CA 1
ATOM 814 C C . GLY A 1 112 ? -31.733 10.618 48.473 1.00 70.38 112 GLY A C 1
ATOM 815 O O . GLY A 1 112 ? -31.037 10.604 47.459 1.00 70.38 112 GLY A O 1
ATOM 816 N N . PRO A 1 113 ? -31.386 9.950 49.588 1.00 70.50 113 PRO A N 1
ATOM 817 C CA . PRO A 1 113 ? -30.120 9.223 49.738 1.00 70.50 113 PRO A CA 1
ATOM 818 C C . PRO A 1 113 ? -30.023 7.929 48.905 1.00 70.50 113 PRO A C 1
ATOM 820 O O . PRO A 1 113 ? -28.927 7.412 48.719 1.00 70.50 113 PRO A O 1
ATOM 823 N N . VAL A 1 114 ? -31.134 7.430 48.347 1.00 75.75 114 VAL A N 1
ATOM 824 C CA . VAL A 1 114 ? -31.207 6.165 47.579 1.00 75.75 114 VAL A CA 1
ATOM 825 C C . VAL A 1 114 ? -31.138 6.420 46.062 1.00 75.75 114 VAL A C 1
ATOM 827 O O . VAL A 1 114 ? -31.886 5.848 45.270 1.00 75.75 114 VAL A O 1
ATOM 830 N N . ARG A 1 115 ? -30.300 7.370 45.631 1.00 83.69 115 ARG A N 1
ATOM 831 C CA . ARG A 1 115 ? -30.082 7.641 44.200 1.00 83.69 115 ARG A CA 1
ATOM 832 C C . ARG A 1 115 ? -29.151 6.593 43.602 1.00 83.69 115 ARG A C 1
ATOM 834 O O . ARG A 1 115 ? -28.099 6.319 44.179 1.00 83.69 115 ARG A O 1
ATOM 841 N N . ALA A 1 116 ? -29.497 6.104 42.415 1.00 86.75 116 ALA A N 1
ATOM 842 C CA . ALA A 1 116 ? -28.652 5.226 41.615 1.00 86.75 116 ALA A CA 1
ATOM 843 C C . ALA A 1 116 ? -28.501 5.778 40.193 1.00 86.75 116 ALA A C 1
ATOM 845 O O . ALA A 1 116 ? -29.487 6.205 39.583 1.00 86.75 116 ALA A O 1
ATOM 846 N N . ARG A 1 117 ? -27.280 5.769 39.651 1.00 90.00 117 ARG A N 1
ATOM 847 C CA . ARG A 1 117 ? -27.030 6.006 38.225 1.00 90.00 117 ARG A CA 1
ATOM 848 C C . ARG A 1 117 ? -26.900 4.673 37.517 1.00 90.00 117 ARG A C 1
ATOM 850 O O . ARG A 1 117 ? -25.993 3.896 37.796 1.00 90.00 117 ARG A O 1
ATOM 857 N N . LYS A 1 118 ? -27.781 4.455 36.549 1.00 93.62 118 LYS A N 1
ATOM 858 C CA . LYS A 1 118 ? -27.757 3.300 35.661 1.00 93.62 118 LYS A CA 1
ATOM 859 C C . LYS A 1 118 ? -27.202 3.726 34.313 1.00 93.62 118 LYS A C 1
ATOM 861 O O . LYS A 1 118 ? -27.839 4.505 33.602 1.00 93.62 118 LYS A O 1
ATOM 866 N N . THR A 1 119 ? -26.032 3.209 33.962 1.00 95.31 119 THR A N 1
ATOM 867 C CA . THR A 1 119 ? -25.416 3.383 32.644 1.00 95.31 119 THR A CA 1
ATOM 868 C C . THR A 1 119 ? -25.522 2.069 31.885 1.00 95.31 119 THR A C 1
ATOM 870 O O . THR A 1 119 ? -25.034 1.040 32.338 1.00 95.31 119 THR A O 1
ATOM 873 N N . THR A 1 120 ? -26.195 2.099 30.737 1.00 96.81 120 THR A N 1
ATOM 874 C CA . THR A 1 120 ? -26.304 0.972 29.810 1.00 96.81 120 THR A CA 1
ATOM 875 C C . THR A 1 120 ? -25.505 1.269 28.549 1.00 96.81 120 THR A C 1
ATOM 877 O O . THR A 1 120 ? -25.775 2.241 27.842 1.00 96.81 120 THR A O 1
ATOM 880 N N . LEU A 1 121 ? -24.542 0.405 28.265 1.00 97.81 121 LEU A N 1
ATOM 881 C CA . LEU A 1 121 ? -23.696 0.413 27.078 1.00 97.81 121 LEU A CA 1
ATOM 882 C C . LEU A 1 121 ? -24.177 -0.721 26.172 1.00 97.81 121 LEU A C 1
ATOM 884 O O . LEU A 1 121 ? -24.279 -1.853 26.622 1.00 97.81 121 LEU A O 1
ATOM 888 N N . THR A 1 122 ? -24.541 -0.441 24.926 1.00 98.50 122 THR A N 1
ATOM 889 C CA . THR A 1 122 ? -25.011 -1.455 23.970 1.00 98.50 122 THR A CA 1
ATOM 890 C C . THR A 1 122 ? -23.984 -1.616 22.862 1.00 98.50 122 THR A C 1
ATOM 892 O O . THR A 1 122 ? -23.901 -0.755 21.987 1.00 98.50 122 THR A O 1
ATOM 895 N N . ALA A 1 123 ? -23.211 -2.698 22.914 1.00 98.62 123 ALA A N 1
ATOM 896 C CA . ALA A 1 123 ? -22.194 -3.053 21.934 1.00 98.62 123 ALA A CA 1
ATOM 897 C C . ALA A 1 123 ? -22.781 -3.964 20.845 1.00 98.62 123 ALA A C 1
ATOM 899 O O . ALA A 1 123 ? -23.540 -4.890 21.138 1.00 98.62 123 ALA A O 1
ATOM 900 N N . THR A 1 124 ? -22.424 -3.694 19.592 1.00 98.81 124 THR A N 1
ATOM 901 C CA . THR A 1 124 ? -22.804 -4.485 18.415 1.00 98.81 124 THR A CA 1
ATOM 902 C C . THR A 1 124 ? -21.551 -5.117 17.818 1.00 98.81 124 THR A C 1
ATOM 904 O O . THR A 1 124 ? -20.667 -4.394 17.364 1.00 98.81 124 THR A O 1
ATOM 907 N N . LEU A 1 125 ? -21.475 -6.446 17.823 1.00 98.62 125 LEU A N 1
ATOM 908 C CA . LEU A 1 125 ? -20.355 -7.210 17.284 1.00 98.62 125 LEU A CA 1
ATOM 909 C C . LEU A 1 125 ? -20.576 -7.536 15.805 1.00 98.62 125 LEU A C 1
ATOM 911 O O . LEU A 1 125 ? -21.634 -8.028 15.409 1.00 98.62 125 LEU A O 1
ATOM 915 N N . PHE A 1 126 ? -19.546 -7.288 15.005 1.00 98.25 126 PHE A N 1
ATOM 916 C CA . PHE A 1 126 ? -19.481 -7.637 13.586 1.00 98.25 126 PHE A CA 1
ATOM 917 C C . PHE A 1 126 ? -18.466 -8.765 13.387 1.00 98.25 126 PHE A C 1
ATOM 919 O O . PHE A 1 126 ? -17.584 -8.923 14.238 1.00 98.25 126 PHE A O 1
ATOM 926 N N . PRO A 1 127 ? -18.580 -9.583 12.325 1.00 97.50 127 PRO A N 1
ATOM 927 C CA . PRO A 1 127 ? -17.532 -10.537 11.964 1.00 97.50 127 PRO A CA 1
ATOM 928 C C . PRO A 1 127 ? -16.157 -9.860 11.895 1.00 97.50 127 PRO A C 1
ATOM 930 O O . PRO A 1 127 ? -16.075 -8.683 11.540 1.00 97.50 127 PRO A O 1
ATOM 933 N N . SER A 1 128 ? -15.095 -10.585 12.250 1.00 96.81 128 SER A N 1
ATOM 934 C CA . SER A 1 128 ? -13.737 -10.039 12.213 1.00 96.81 128 SER A CA 1
ATOM 935 C C . SER A 1 128 ? -13.388 -9.602 10.789 1.00 96.81 128 SER A C 1
ATOM 937 O O . SER A 1 128 ? -13.516 -10.366 9.829 1.00 96.81 128 SER A O 1
ATOM 939 N N . ALA A 1 129 ? -13.005 -8.338 10.649 1.00 98.25 129 ALA A N 1
ATOM 940 C CA . ALA A 1 129 ? -12.623 -7.736 9.382 1.00 98.25 129 ALA A CA 1
ATOM 941 C C . ALA A 1 129 ? -11.684 -6.559 9.632 1.00 98.25 129 ALA A C 1
ATOM 943 O O . ALA A 1 129 ? -11.856 -5.806 10.597 1.00 98.25 129 ALA A O 1
ATOM 944 N N . GLU A 1 130 ? -10.721 -6.376 8.735 1.00 98.69 130 GLU A N 1
ATOM 945 C CA . GLU A 1 130 ? -9.754 -5.290 8.818 1.00 98.69 130 GLU A CA 1
ATOM 946 C C . GLU A 1 130 ? -9.345 -4.764 7.443 1.00 98.69 130 GLU A C 1
ATOM 948 O O . GLU A 1 130 ? -9.233 -5.525 6.482 1.00 98.69 130 GLU A O 1
ATOM 953 N N . VAL A 1 131 ? -9.079 -3.463 7.367 1.00 98.88 131 VAL A N 1
ATOM 954 C CA . VAL A 1 131 ? -8.304 -2.852 6.282 1.00 98.88 131 VAL A CA 1
ATOM 955 C C . VAL A 1 131 ? -7.006 -2.282 6.854 1.00 98.88 131 VAL A C 1
ATOM 957 O O . VAL A 1 131 ? -7.012 -1.668 7.926 1.00 98.88 131 VAL A O 1
ATOM 960 N N . VAL A 1 132 ? -5.893 -2.512 6.158 1.00 98.88 132 VAL A N 1
ATOM 961 C CA . VAL A 1 132 ? -4.544 -2.152 6.612 1.00 98.88 132 VAL A CA 1
ATOM 962 C C . VAL A 1 132 ? -3.912 -1.201 5.609 1.00 98.88 132 VAL A C 1
ATOM 964 O O . VAL A 1 132 ? -3.631 -1.573 4.472 1.00 98.88 132 VAL A O 1
ATOM 967 N N . PHE A 1 133 ? -3.667 0.035 6.021 1.00 98.81 133 PHE A N 1
ATOM 968 C CA . PHE A 1 133 ? -3.113 1.070 5.158 1.00 98.81 133 PHE A CA 1
ATOM 969 C C . PHE A 1 133 ? -1.751 1.541 5.643 1.00 98.81 133 PHE A C 1
ATOM 971 O O . PHE A 1 133 ? -1.483 1.579 6.841 1.00 98.81 133 PHE A O 1
ATOM 978 N N . LEU A 1 134 ? -0.907 1.942 4.700 1.00 98.69 134 LEU A N 1
ATOM 979 C CA . LEU A 1 134 ? 0.358 2.612 4.949 1.00 98.69 134 LEU A CA 1
ATOM 980 C C . LEU A 1 134 ? 0.409 3.876 4.102 1.00 98.69 134 LEU A C 1
ATOM 982 O O . LEU A 1 134 ? 0.293 3.809 2.880 1.00 98.69 134 LEU A O 1
ATOM 986 N N . SER A 1 135 ? 0.584 5.025 4.744 1.00 97.44 135 SER A N 1
ATOM 987 C CA . SER A 1 135 ? 0.834 6.294 4.067 1.00 97.44 135 SER A CA 1
ATOM 988 C C . SER A 1 135 ? 2.320 6.635 4.112 1.00 97.44 135 SER A C 1
ATOM 990 O O . SER A 1 135 ? 2.882 6.750 5.206 1.00 97.44 135 SER A O 1
ATOM 992 N N . GLY A 1 136 ? 2.924 6.801 2.932 1.00 94.62 136 GLY A N 1
ATOM 993 C CA . GLY A 1 136 ? 4.297 7.286 2.783 1.00 94.62 136 GLY A CA 1
ATOM 994 C C . GLY A 1 136 ? 4.419 8.773 3.115 1.00 94.62 136 GLY A C 1
ATOM 995 O O . GLY A 1 136 ? 3.472 9.392 3.605 1.00 94.62 136 GLY A O 1
ATOM 996 N N . THR A 1 137 ? 5.576 9.355 2.818 1.00 89.69 137 THR A N 1
ATOM 997 C CA . THR A 1 137 ? 5.812 10.798 2.931 1.00 89.69 137 THR A CA 1
ATOM 998 C C . THR A 1 137 ? 6.247 11.381 1.588 1.00 89.69 137 THR A C 1
ATOM 1000 O O . THR A 1 137 ? 6.840 10.701 0.752 1.00 89.69 137 THR A O 1
ATOM 1003 N N . ASP A 1 138 ? 5.895 12.642 1.343 1.00 87.56 138 ASP A N 1
ATOM 1004 C CA . ASP A 1 138 ? 6.307 13.385 0.152 1.00 87.56 138 ASP A CA 1
ATOM 1005 C C . ASP A 1 138 ? 6.954 14.697 0.575 1.00 87.56 138 ASP A C 1
ATOM 1007 O O . ASP A 1 138 ? 6.336 15.538 1.232 1.00 87.56 138 ASP A O 1
ATOM 1011 N N . TYR A 1 139 ? 8.209 14.881 0.182 1.00 79.44 139 TYR A N 1
ATOM 1012 C CA . TYR A 1 139 ? 9.026 16.027 0.561 1.00 79.44 139 TYR A CA 1
ATOM 1013 C C . TYR A 1 139 ? 8.989 17.175 -0.450 1.00 79.44 139 TYR A C 1
ATOM 1015 O O . TYR A 1 139 ? 9.477 18.265 -0.145 1.00 79.44 139 TYR A O 1
ATOM 1023 N N . LEU A 1 140 ? 8.441 16.969 -1.649 1.00 68.62 140 LEU A N 1
ATOM 1024 C CA . LEU A 1 140 ? 8.603 17.901 -2.765 1.00 68.62 140 LEU A CA 1
ATOM 1025 C C . LEU A 1 140 ? 7.398 18.823 -2.954 1.00 68.62 140 LEU A C 1
ATOM 1027 O O . LEU A 1 140 ? 6.262 18.461 -2.685 1.00 68.62 140 LEU A O 1
ATOM 1031 N N . ASN A 1 141 ? 7.636 20.029 -3.485 1.00 69.56 141 ASN A N 1
ATOM 1032 C CA . ASN A 1 141 ? 6.591 20.986 -3.891 1.00 69.56 141 ASN A CA 1
ATOM 1033 C C . ASN A 1 141 ? 5.550 21.322 -2.801 1.00 69.56 141 ASN A C 1
ATOM 1035 O O . ASN A 1 141 ? 4.384 21.570 -3.102 1.00 69.56 141 ASN A O 1
ATOM 1039 N N . GLY A 1 142 ? 5.974 21.352 -1.534 1.00 77.06 142 GLY A N 1
ATOM 1040 C CA . GLY A 1 142 ? 5.087 21.556 -0.380 1.00 77.06 142 GLY A CA 1
ATOM 1041 C C . GLY A 1 142 ? 4.531 20.261 0.220 1.00 77.06 142 GLY A C 1
ATOM 1042 O O . GLY A 1 142 ? 3.928 20.315 1.288 1.00 77.06 142 GLY A O 1
ATOM 1043 N N . GLY A 1 143 ? 4.812 19.123 -0.415 1.00 84.38 143 GLY A N 1
ATOM 1044 C CA . GLY A 1 143 ? 4.471 17.782 0.024 1.00 84.38 143 GLY A CA 1
ATOM 1045 C C . GLY A 1 143 ? 3.002 17.431 -0.128 1.00 84.38 143 GLY A C 1
ATOM 1046 O O . GLY A 1 143 ? 2.130 18.278 -0.330 1.00 84.38 143 GLY A O 1
ATOM 1047 N N . VAL A 1 144 ? 2.737 16.141 0.009 1.00 89.56 144 VAL A N 1
ATOM 1048 C CA . VAL A 1 144 ? 1.403 15.559 0.027 1.00 89.56 144 VAL A CA 1
ATOM 1049 C C . VAL A 1 144 ? 1.267 14.763 1.314 1.00 89.56 144 VAL A C 1
ATOM 1051 O O . VAL A 1 144 ? 2.045 13.853 1.575 1.00 89.56 144 VAL A O 1
ATOM 1054 N N . ASP A 1 145 ? 0.261 15.105 2.115 1.00 91.94 145 ASP A N 1
ATOM 1055 C CA . ASP A 1 145 ? -0.139 14.287 3.256 1.00 91.94 145 ASP A CA 1
ATOM 1056 C C . ASP A 1 145 ? -0.916 13.072 2.733 1.00 91.94 145 ASP A C 1
ATOM 1058 O O . ASP A 1 145 ? -2.115 13.149 2.437 1.00 91.94 145 ASP A O 1
ATOM 1062 N N . PHE A 1 146 ? -0.222 11.946 2.572 1.00 95.31 146 PHE A N 1
ATOM 1063 C CA . PHE A 1 146 ? -0.837 10.733 2.046 1.00 95.31 146 PHE A CA 1
ATOM 1064 C C . PHE A 1 146 ? -1.824 10.078 3.018 1.00 95.31 146 PHE A C 1
ATOM 1066 O O . PHE A 1 146 ? -2.737 9.368 2.576 1.00 95.31 146 PHE A O 1
ATOM 1073 N N . ARG A 1 147 ? -1.714 10.354 4.326 1.00 95.56 147 ARG A N 1
ATOM 1074 C CA . ARG A 1 147 ? -2.657 9.846 5.331 1.00 95.56 147 ARG A CA 1
ATOM 1075 C C . ARG A 1 147 ? -4.070 10.342 5.047 1.00 95.56 147 ARG A C 1
ATOM 1077 O O . ARG A 1 147 ? -5.029 9.590 5.218 1.00 95.56 147 ARG A O 1
ATOM 1084 N N . LEU A 1 148 ? -4.206 11.568 4.541 1.00 95.69 148 LEU A N 1
ATOM 1085 C CA . LEU A 1 148 ? -5.494 12.141 4.155 1.00 95.69 148 LEU A CA 1
ATOM 1086 C C . LEU A 1 148 ? -6.273 11.245 3.177 1.00 95.69 148 LEU A C 1
ATOM 1088 O O . LEU A 1 148 ? -7.495 11.111 3.310 1.00 95.69 148 LEU A O 1
ATOM 1092 N N . PHE A 1 149 ? -5.579 10.631 2.214 1.00 97.44 149 PHE A N 1
ATOM 1093 C CA . PHE A 1 149 ? -6.183 9.729 1.232 1.00 97.44 149 PHE A CA 1
ATOM 1094 C C . PHE A 1 149 ? -6.500 8.363 1.837 1.00 97.44 149 PHE A C 1
ATOM 1096 O O . PHE A 1 149 ? -7.583 7.843 1.585 1.00 97.44 149 PHE A O 1
ATOM 1103 N N . ALA A 1 150 ? -5.628 7.824 2.694 1.00 98.19 150 ALA A N 1
ATOM 1104 C CA . ALA A 1 150 ? -5.886 6.575 3.412 1.00 98.19 150 ALA A CA 1
ATOM 1105 C C . ALA A 1 150 ? -7.142 6.673 4.303 1.00 98.19 150 ALA A C 1
ATOM 1107 O O . ALA A 1 150 ? -8.053 5.844 4.218 1.00 98.19 150 ALA A O 1
ATOM 1108 N N . ASP A 1 151 ? -7.253 7.751 5.089 1.00 98.12 151 ASP A N 1
ATOM 1109 C CA . ASP A 1 151 ? -8.418 8.030 5.938 1.00 98.12 151 ASP A CA 1
ATOM 1110 C C . ASP A 1 151 ? -9.693 8.252 5.106 1.00 98.12 151 ASP A C 1
ATOM 1112 O O . ASP A 1 151 ? -10.809 7.906 5.510 1.00 98.12 151 ASP A O 1
ATOM 1116 N N . ALA A 1 152 ? -9.571 8.898 3.946 1.00 98.19 152 ALA A N 1
ATOM 1117 C CA . ALA A 1 152 ? -10.684 9.097 3.027 1.00 98.19 152 ALA A CA 1
ATOM 1118 C C . ALA A 1 152 ? -11.132 7.789 2.364 1.00 98.19 152 ALA A C 1
ATOM 1120 O O . ALA A 1 152 ? -12.340 7.562 2.266 1.00 98.19 152 ALA A O 1
ATOM 1121 N N . HIS A 1 153 ? -10.198 6.916 1.990 1.00 98.19 153 HIS A N 1
ATOM 1122 C CA . HIS A 1 153 ? -10.495 5.633 1.366 1.00 98.19 153 HIS A CA 1
ATOM 1123 C C . HIS A 1 153 ? -11.216 4.678 2.320 1.00 98.19 153 HIS A C 1
ATOM 1125 O O . HIS A 1 153 ? -12.265 4.149 1.962 1.00 98.19 153 HIS A O 1
ATOM 1131 N N . ALA A 1 154 ? -10.782 4.568 3.584 1.00 98.50 154 ALA A N 1
ATOM 1132 C CA . ALA A 1 154 ? -11.522 3.805 4.603 1.00 98.50 154 ALA A CA 1
ATOM 1133 C C . ALA A 1 154 ? -13.002 4.233 4.683 1.00 98.50 154 ALA A C 1
ATOM 1135 O O . ALA A 1 154 ? -13.920 3.413 4.728 1.00 98.50 154 ALA A O 1
ATOM 1136 N N . ARG A 1 155 ? -13.250 5.549 4.664 1.00 98.56 155 ARG A N 1
ATOM 1137 C CA . ARG A 1 155 ? -14.607 6.116 4.704 1.00 98.56 155 ARG A CA 1
ATOM 1138 C C . ARG A 1 155 ? -15.375 5.889 3.405 1.00 98.56 155 ARG A C 1
ATOM 1140 O O . ARG A 1 155 ? -16.594 5.720 3.455 1.00 98.56 155 ARG A O 1
ATOM 1147 N N . ALA A 1 156 ? -14.692 5.893 2.263 1.00 97.88 156 ALA A N 1
ATOM 1148 C CA . ALA A 1 156 ? -15.283 5.551 0.977 1.00 97.88 156 ALA A CA 1
ATOM 1149 C C . ALA A 1 156 ? -15.746 4.089 0.962 1.00 97.88 156 ALA A C 1
ATOM 1151 O O . ALA A 1 156 ? -16.909 3.840 0.650 1.00 97.88 156 ALA A O 1
ATOM 1152 N N . LEU A 1 157 ? -14.907 3.149 1.410 1.00 98.00 157 LEU A N 1
ATOM 1153 C CA . LEU A 1 157 ? -15.264 1.732 1.528 1.00 98.00 157 LEU A CA 1
ATOM 1154 C C . LEU A 1 157 ? -16.507 1.525 2.408 1.00 98.00 157 LEU A C 1
ATOM 1156 O O . LEU A 1 157 ? -17.415 0.781 2.025 1.00 98.00 157 LEU A O 1
ATOM 1160 N N . LEU A 1 158 ? -16.589 2.215 3.554 1.00 98.00 158 LEU A N 1
ATOM 1161 C CA . LEU A 1 158 ? -17.770 2.162 4.425 1.00 98.00 158 LEU A CA 1
ATOM 1162 C C . LEU A 1 158 ? -19.013 2.725 3.719 1.00 98.00 158 LEU A C 1
ATOM 1164 O O . LEU A 1 158 ? -20.093 2.134 3.777 1.00 98.00 158 LEU A O 1
ATOM 1168 N N . ARG A 1 159 ? -18.876 3.864 3.029 1.00 96.69 159 ARG A N 1
ATOM 1169 C CA . ARG A 1 159 ? -19.977 4.510 2.297 1.00 96.69 159 ARG A CA 1
ATOM 1170 C C . ARG A 1 159 ? -20.498 3.639 1.155 1.00 96.69 159 ARG A C 1
ATOM 1172 O O . ARG A 1 159 ? -21.709 3.558 0.956 1.00 96.69 159 ARG A O 1
ATOM 1179 N N . GLU A 1 160 ? -19.596 2.978 0.438 1.00 96.31 160 GLU A N 1
ATOM 1180 C CA . GLU A 1 160 ? -19.910 2.022 -0.627 1.00 96.31 160 GLU A CA 1
ATOM 1181 C C . GLU A 1 160 ? -20.410 0.673 -0.089 1.00 96.31 160 GLU A C 1
ATOM 1183 O O . GLU A 1 160 ? -20.806 -0.183 -0.878 1.00 96.31 160 GLU A O 1
ATOM 1188 N N .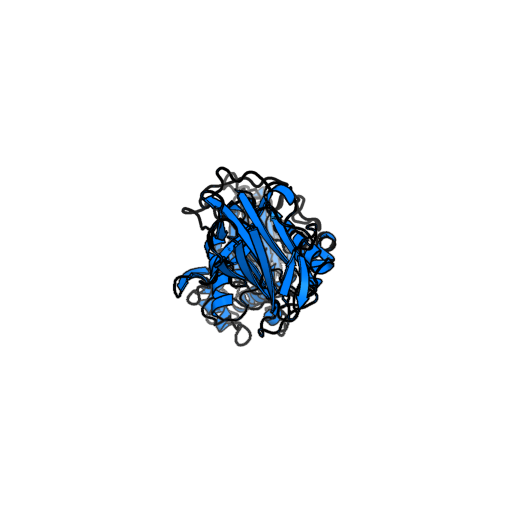 LYS A 1 161 ? -20.434 0.487 1.241 1.00 96.62 161 LYS A N 1
ATOM 1189 C CA . LYS A 1 161 ? -20.807 -0.764 1.922 1.00 96.62 161 LYS A CA 1
ATOM 1190 C C . LYS A 1 161 ? -19.929 -1.954 1.517 1.00 96.62 161 LYS A C 1
ATOM 1192 O O . LYS A 1 161 ? -20.385 -3.095 1.560 1.00 96.62 161 LYS A O 1
ATOM 1197 N N . LYS A 1 162 ? -18.681 -1.686 1.122 1.00 96.56 162 LYS A N 1
ATOM 1198 C CA . LYS A 1 162 ? -17.647 -2.710 0.898 1.00 96.56 162 LYS A CA 1
ATOM 1199 C C . LYS A 1 162 ? -17.098 -3.246 2.224 1.00 96.56 162 LYS A C 1
ATOM 1201 O O . LYS A 1 162 ? -16.639 -4.378 2.283 1.00 96.56 162 LYS A O 1
ATOM 1206 N N . ILE A 1 163 ? -17.190 -2.439 3.279 1.00 97.88 163 ILE A N 1
ATOM 1207 C CA . ILE A 1 163 ? -16.905 -2.807 4.668 1.00 97.88 163 ILE A CA 1
ATOM 1208 C C . ILE A 1 163 ? -18.056 -2.348 5.571 1.00 97.88 163 ILE A C 1
ATOM 1210 O O . ILE A 1 163 ? -18.929 -1.586 5.139 1.00 97.88 163 ILE A O 1
ATOM 1214 N N . ASP A 1 164 ? -18.062 -2.799 6.823 1.00 97.75 164 ASP A N 1
ATOM 1215 C CA . ASP A 1 164 ? -19.089 -2.456 7.808 1.00 97.75 164 ASP A CA 1
ATOM 1216 C C . ASP A 1 164 ? -18.558 -1.579 8.954 1.00 97.75 164 ASP A C 1
ATOM 1218 O O . ASP A 1 164 ? -17.372 -1.267 9.056 1.00 97.75 164 ASP A O 1
ATOM 1222 N N . ALA A 1 165 ? -19.470 -1.156 9.831 1.00 97.31 165 ALA A N 1
ATOM 1223 C CA . ALA A 1 165 ? -19.164 -0.269 10.948 1.00 97.31 165 ALA A CA 1
ATOM 1224 C C . ALA A 1 165 ? -18.228 -0.886 12.007 1.00 97.31 165 ALA A C 1
ATOM 1226 O O . ALA A 1 165 ? -17.656 -0.139 12.801 1.00 97.31 165 ALA A O 1
ATOM 1227 N N . GLY A 1 166 ? -18.102 -2.217 12.049 1.00 97.69 166 GLY A N 1
ATOM 1228 C CA . GLY A 1 166 ? -17.206 -2.938 12.952 1.00 97.69 166 GLY A CA 1
ATOM 1229 C C . GLY A 1 166 ? -15.869 -3.323 12.322 1.00 97.69 166 GLY A C 1
ATOM 1230 O O . GLY A 1 166 ? -15.026 -3.887 13.015 1.00 97.69 166 GLY A O 1
ATOM 1231 N N . THR A 1 167 ? -15.643 -3.015 11.045 1.00 98.50 167 THR A N 1
ATOM 1232 C CA . THR A 1 167 ? -14.353 -3.250 10.388 1.00 98.50 167 THR A CA 1
ATOM 1233 C C . THR A 1 167 ? -13.261 -2.408 11.051 1.00 98.50 167 THR A C 1
ATOM 1235 O O . THR A 1 167 ? -13.417 -1.195 11.227 1.00 98.50 167 THR A O 1
ATOM 1238 N N . ARG A 1 168 ? -12.150 -3.053 11.429 1.00 97.81 168 ARG A N 1
ATOM 1239 C CA . ARG A 1 168 ? -10.974 -2.383 11.998 1.00 97.81 168 ARG A CA 1
ATOM 1240 C C . ARG A 1 168 ? -10.235 -1.635 10.891 1.00 97.81 168 ARG A C 1
ATOM 1242 O O . ARG A 1 168 ? -10.133 -2.127 9.769 1.00 97.81 168 ARG A O 1
ATOM 1249 N N . VAL A 1 169 ? -9.700 -0.464 11.210 1.00 98.69 169 VAL A N 1
ATOM 1250 C CA . VAL A 1 169 ? -8.805 0.263 10.306 1.00 98.69 169 VAL A CA 1
ATOM 1251 C C . VAL A 1 169 ? -7.452 0.383 10.994 1.00 98.69 169 VAL A C 1
ATOM 1253 O O . VAL A 1 169 ? -7.334 1.080 12.003 1.00 98.69 169 VAL A O 1
ATOM 1256 N N . THR A 1 170 ? -6.438 -0.289 10.455 1.00 98.75 170 THR A N 1
ATOM 1257 C CA . THR A 1 170 ? -5.050 -0.149 10.910 1.00 98.75 170 THR A CA 1
ATOM 1258 C C . THR A 1 170 ? -4.298 0.734 9.926 1.00 98.75 170 THR A C 1
ATOM 1260 O O . THR A 1 170 ? -4.247 0.429 8.740 1.00 98.75 170 THR A O 1
ATOM 1263 N N . LEU A 1 171 ? -3.724 1.840 10.402 1.00 98.75 171 LEU A N 1
ATOM 1264 C CA . LEU A 1 171 ? -3.028 2.811 9.555 1.00 98.75 171 LEU A CA 1
ATOM 1265 C C . LEU A 1 171 ? -1.607 3.052 10.055 1.00 98.75 171 LEU A C 1
ATOM 1267 O O . LEU A 1 171 ? -1.414 3.559 11.157 1.00 98.75 171 LEU A O 1
ATOM 1271 N N . PHE A 1 172 ? -0.620 2.740 9.228 1.00 98.62 172 PHE A N 1
ATOM 1272 C CA . PHE A 1 172 ? 0.779 3.105 9.406 1.00 98.62 172 PHE A CA 1
ATOM 1273 C C . PHE A 1 172 ? 1.022 4.470 8.757 1.00 98.62 172 PHE A C 1
ATOM 1275 O O . PHE A 1 172 ? 0.774 4.636 7.567 1.00 98.62 172 PHE A O 1
ATOM 1282 N N . SER A 1 173 ? 1.483 5.453 9.528 1.00 97.06 173 SER A N 1
ATOM 1283 C CA . SER A 1 173 ? 1.794 6.793 9.024 1.00 97.06 173 SER A CA 1
ATOM 1284 C C . SER A 1 173 ? 3.273 7.096 9.195 1.00 97.06 173 SER A C 1
ATOM 1286 O O . SER A 1 173 ? 3.745 7.237 10.328 1.00 97.06 173 SER A O 1
ATOM 1288 N N . CYS A 1 174 ? 3.989 7.213 8.073 1.00 95.38 174 CYS A N 1
ATOM 1289 C CA . CYS A 1 174 ? 5.397 7.605 8.045 1.00 95.38 174 CYS A CA 1
ATOM 1290 C C . CYS A 1 174 ? 5.603 8.995 8.671 1.00 95.38 174 CYS A C 1
ATOM 1292 O O . CYS A 1 174 ? 6.465 9.150 9.533 1.00 95.38 174 CYS A O 1
ATOM 1294 N N . ASP A 1 175 ? 4.746 9.968 8.340 1.00 92.69 175 ASP A N 1
ATOM 1295 C CA . ASP A 1 175 ? 4.821 11.341 8.868 1.00 92.69 175 ASP A CA 1
ATOM 1296 C C . ASP A 1 175 ? 4.574 11.434 10.384 1.00 92.69 175 ASP A C 1
ATOM 1298 O O . ASP A 1 175 ? 4.991 12.394 11.029 1.00 92.69 175 ASP A O 1
ATOM 1302 N N . GLU A 1 176 ? 3.911 10.438 10.978 1.00 93.94 176 GLU A N 1
ATOM 1303 C CA . GLU A 1 176 ? 3.637 10.402 12.419 1.00 93.94 176 GLU A CA 1
ATOM 1304 C C . GLU A 1 176 ? 4.416 9.325 13.175 1.00 93.94 176 GLU A C 1
ATOM 1306 O O . GLU A 1 176 ? 4.192 9.168 14.383 1.00 93.94 176 GLU A O 1
ATOM 1311 N N . ARG A 1 177 ? 5.300 8.584 12.484 1.00 95.44 177 ARG A N 1
ATOM 1312 C CA . ARG A 1 177 ? 6.057 7.435 13.018 1.00 95.44 177 ARG A CA 1
ATOM 1313 C C . ARG A 1 177 ? 5.200 6.529 13.894 1.00 95.44 177 ARG A C 1
ATOM 1315 O O . ARG A 1 177 ? 5.578 6.151 15.006 1.00 95.44 177 ARG A O 1
ATOM 1322 N N . ALA A 1 178 ? 3.991 6.228 13.434 1.00 96.69 178 ALA A N 1
ATOM 1323 C CA . ALA A 1 178 ? 3.039 5.491 14.243 1.00 96.69 178 ALA A CA 1
ATOM 1324 C C . ALA A 1 178 ? 2.110 4.596 13.435 1.00 96.69 178 ALA A C 1
ATOM 1326 O O . ALA A 1 178 ? 1.685 4.931 12.330 1.00 96.69 178 ALA A O 1
ATOM 1327 N N . ARG A 1 179 ? 1.736 3.484 14.067 1.00 97.75 179 ARG A N 1
ATOM 1328 C CA . ARG A 1 179 ? 0.596 2.658 13.682 1.00 97.75 179 ARG A CA 1
ATOM 1329 C C . ARG A 1 179 ? -0.599 3.049 14.542 1.00 97.75 179 ARG A C 1
ATOM 1331 O O . ARG A 1 179 ? -0.526 3.042 15.772 1.00 97.75 179 ARG A O 1
ATOM 1338 N N . PHE A 1 180 ? -1.712 3.359 13.900 1.00 98.00 180 PHE A N 1
ATOM 1339 C CA . PHE A 1 180 ? -2.974 3.702 14.533 1.00 98.00 180 PHE A CA 1
ATOM 1340 C C . PHE A 1 180 ? -3.961 2.553 14.397 1.00 98.00 180 PHE A C 1
ATOM 1342 O O . PHE A 1 180 ? -4.131 2.012 13.309 1.00 98.00 180 PHE A O 1
ATOM 1349 N N . SER A 1 181 ? -4.655 2.244 15.487 1.00 97.81 181 SER A N 1
ATOM 1350 C CA . SER A 1 181 ? -5.849 1.400 15.470 1.00 97.81 181 SER A CA 1
ATOM 1351 C C . SER A 1 181 ? -7.064 2.313 15.522 1.00 97.81 181 SER A C 1
ATOM 1353 O O . SER A 1 181 ? -7.251 3.051 16.496 1.00 97.81 181 SER A O 1
ATOM 1355 N N . LEU A 1 182 ? -7.860 2.302 14.461 1.00 98.25 182 LEU A N 1
ATOM 1356 C CA . LEU A 1 182 ? -8.973 3.216 14.247 1.00 98.25 182 LEU A CA 1
ATOM 1357 C C . LEU A 1 182 ? -10.296 2.443 14.134 1.00 98.25 182 LEU A C 1
ATOM 1359 O O . LEU A 1 182 ? -10.336 1.293 13.694 1.00 98.25 182 LEU A O 1
ATOM 1363 N N . ALA A 1 183 ? -11.391 3.108 14.496 1.00 97.62 183 ALA A N 1
ATOM 1364 C CA . ALA A 1 183 ? -12.752 2.628 14.268 1.00 97.62 183 ALA A CA 1
ATOM 1365 C C . ALA A 1 183 ? -13.647 3.741 13.729 1.00 97.62 183 ALA A C 1
ATOM 1367 O O . ALA A 1 183 ? -13.364 4.930 13.894 1.00 97.62 183 ALA A O 1
ATOM 1368 N N . PHE A 1 184 ? -14.764 3.360 13.119 1.00 98.25 184 PHE A N 1
ATOM 1369 C CA . PHE A 1 184 ? -15.737 4.326 12.630 1.00 98.25 184 PHE A CA 1
ATOM 1370 C C . PHE A 1 184 ? -16.565 4.917 13.771 1.00 98.25 184 PHE A C 1
ATOM 1372 O O . PHE A 1 184 ? -16.997 4.208 14.677 1.00 98.25 184 PHE A O 1
ATOM 1379 N N . SER A 1 185 ? -16.830 6.220 13.720 1.00 97.06 185 SER A N 1
ATOM 1380 C CA . SER A 1 185 ? -17.843 6.882 14.539 1.00 97.06 185 SER A CA 1
ATOM 1381 C C . SER A 1 185 ? -19.235 6.673 13.951 1.00 97.06 185 SER A C 1
ATOM 1383 O O . SER A 1 185 ? -19.380 6.362 12.769 1.00 97.06 185 SER A O 1
ATOM 1385 N N . ALA A 1 186 ? -20.282 6.928 14.738 1.00 92.12 186 ALA A N 1
ATOM 1386 C CA . ALA A 1 186 ? -21.664 6.875 14.243 1.00 92.12 186 ALA A CA 1
ATOM 1387 C C . ALA A 1 186 ? -21.929 7.797 13.028 1.00 92.12 186 ALA A C 1
ATOM 1389 O O . ALA A 1 186 ? -22.835 7.536 12.242 1.00 92.12 186 ALA A O 1
ATOM 1390 N N . ALA A 1 187 ? -21.131 8.858 12.855 1.00 93.06 187 ALA A N 1
ATOM 1391 C CA . ALA A 1 187 ? -21.205 9.763 11.706 1.00 93.06 187 ALA A CA 1
ATOM 1392 C C . ALA A 1 187 ? -20.359 9.301 10.497 1.00 93.06 187 ALA A C 1
ATOM 1394 O O . ALA A 1 187 ? -20.280 10.014 9.498 1.00 93.06 187 ALA A O 1
ATOM 1395 N N . GLY A 1 188 ? -19.692 8.145 10.585 1.00 94.44 188 GLY A N 1
ATOM 1396 C CA . GLY A 1 188 ? -18.801 7.616 9.549 1.00 94.44 188 GLY A CA 1
ATOM 1397 C C . GLY A 1 188 ? -17.418 8.278 9.498 1.00 94.44 188 GLY A C 1
ATOM 1398 O O . GLY A 1 188 ? -16.713 8.138 8.503 1.00 94.44 188 GLY A O 1
ATOM 1399 N N . GLY A 1 189 ? -17.025 9.029 10.533 1.00 96.62 189 GLY A N 1
ATOM 1400 C CA . GLY A 1 189 ? -15.647 9.519 10.699 1.00 96.62 189 GLY A CA 1
ATOM 1401 C C . GLY A 1 189 ? -14.742 8.455 11.325 1.00 96.62 189 GLY A C 1
ATOM 1402 O O . GLY A 1 189 ? -15.251 7.465 11.834 1.00 96.62 189 GLY A O 1
ATOM 1403 N N . LEU A 1 190 ? -13.425 8.659 11.329 1.00 97.75 190 LEU A N 1
ATOM 1404 C CA . LEU A 1 190 ? -12.482 7.762 12.007 1.00 97.75 190 LEU A CA 1
ATOM 1405 C C . LEU A 1 190 ? -12.149 8.284 13.408 1.00 97.75 190 LEU A C 1
ATOM 1407 O O . LEU A 1 190 ? -11.947 9.483 13.599 1.00 97.75 190 LEU A O 1
ATOM 1411 N N . LEU A 1 191 ? -12.106 7.377 14.379 1.00 97.00 191 LEU A N 1
ATOM 1412 C CA . LEU A 1 191 ? -11.726 7.624 15.767 1.00 97.00 191 LEU A CA 1
ATOM 1413 C C . LEU A 1 191 ? -10.495 6.793 16.106 1.00 97.00 191 LEU A C 1
ATOM 1415 O O . LEU A 1 191 ? -10.482 5.588 15.865 1.00 97.00 191 LEU A O 1
ATOM 1419 N N . THR A 1 192 ? -9.492 7.420 16.715 1.00 96.06 192 THR A N 1
ATOM 1420 C CA . THR A 1 192 ? -8.300 6.718 17.200 1.00 96.06 192 THR A CA 1
ATOM 1421 C C . THR A 1 192 ? -8.597 5.979 18.497 1.00 96.06 192 THR A C 1
ATOM 1423 O O . THR A 1 192 ? -8.950 6.596 19.502 1.00 96.06 192 THR A O 1
ATOM 1426 N N . LEU A 1 193 ? -8.416 4.660 18.479 1.00 95.06 193 LEU A N 1
ATOM 1427 C CA . LEU A 1 193 ? -8.579 3.776 19.635 1.00 95.06 193 LEU A CA 1
ATOM 1428 C C . LEU A 1 193 ? -7.238 3.386 20.262 1.00 95.06 193 LEU A C 1
ATOM 1430 O O . LEU A 1 193 ? -7.154 3.215 21.476 1.00 95.06 193 LEU A O 1
ATOM 1434 N N . GLY A 1 194 ? -6.195 3.276 19.439 1.00 93.62 194 GLY A N 1
ATOM 1435 C CA . GLY A 1 194 ? -4.839 2.940 19.859 1.00 93.62 194 GLY A CA 1
ATOM 1436 C C . GLY A 1 194 ? -3.793 3.613 18.977 1.00 93.62 194 GLY A C 1
ATOM 1437 O O . GLY A 1 194 ? -4.057 3.935 17.816 1.00 93.62 194 GLY A O 1
ATOM 1438 N N . LYS A 1 195 ? -2.607 3.837 19.545 1.00 94.31 195 LYS A N 1
ATOM 1439 C CA . LYS A 1 195 ? -1.428 4.345 18.840 1.00 94.31 195 LYS A CA 1
ATOM 1440 C C . LYS A 1 195 ? -0.205 3.578 19.331 1.00 94.31 195 LYS A C 1
ATOM 1442 O O . LYS A 1 195 ? 0.122 3.664 20.511 1.00 94.31 195 LYS A O 1
ATOM 1447 N N . HIS A 1 196 ? 0.466 2.889 18.421 1.00 94.75 196 HIS A N 1
ATOM 1448 C CA . HIS A 1 196 ? 1.813 2.368 18.616 1.00 94.75 196 HIS A CA 1
ATOM 1449 C C . HIS A 1 196 ? 2.793 3.347 17.970 1.00 94.75 196 HIS A C 1
ATOM 1451 O O . HIS A 1 196 ? 2.671 3.635 16.779 1.00 94.75 196 HIS A O 1
ATOM 1457 N N . ALA A 1 197 ? 3.715 3.905 18.751 1.00 95.31 197 ALA A N 1
ATOM 1458 C CA . ALA A 1 197 ? 4.726 4.832 18.254 1.00 95.31 197 ALA A CA 1
ATOM 1459 C C . ALA A 1 197 ? 6.043 4.086 18.024 1.00 95.31 197 ALA A C 1
ATOM 1461 O O . ALA A 1 197 ? 6.545 3.443 18.941 1.00 95.31 197 ALA A O 1
ATOM 1462 N N . PHE A 1 198 ? 6.605 4.224 16.826 1.00 94.44 198 PHE A N 1
ATOM 1463 C CA . PHE A 1 198 ? 7.917 3.679 16.472 1.00 94.44 198 PHE A CA 1
ATOM 1464 C C . PHE A 1 198 ? 9.047 4.621 16.908 1.00 94.44 198 PHE A C 1
ATOM 1466 O O . PHE A 1 198 ? 10.131 4.184 17.280 1.00 94.44 198 PHE A O 1
ATOM 1473 N N . GLY A 1 199 ? 8.788 5.929 16.937 1.00 93.25 199 GLY A N 1
ATOM 1474 C CA . GLY A 1 199 ? 9.758 6.931 17.360 1.00 93.25 199 GLY A CA 1
ATOM 1475 C C . GLY A 1 199 ? 9.128 8.299 17.598 1.00 93.25 199 GLY A C 1
ATOM 1476 O O . GLY A 1 199 ? 7.914 8.475 17.490 1.00 93.25 199 GLY A O 1
ATOM 1477 N N . ASP A 1 200 ? 9.966 9.283 17.931 1.00 92.56 200 ASP A N 1
ATOM 1478 C CA . ASP A 1 200 ? 9.531 10.677 18.031 1.00 92.56 200 ASP A CA 1
ATOM 1479 C C . ASP A 1 200 ? 9.255 11.245 16.633 1.00 92.56 200 ASP A C 1
ATOM 1481 O O . ASP A 1 200 ? 10.126 11.207 15.763 1.00 92.56 200 ASP A O 1
ATOM 1485 N N . ALA A 1 201 ? 8.047 11.769 16.432 1.00 90.94 201 ALA A N 1
ATOM 1486 C CA . ALA A 1 201 ? 7.598 12.370 15.179 1.00 90.94 201 ALA A CA 1
ATOM 1487 C C . ALA A 1 201 ? 7.837 13.890 15.118 1.00 90.94 201 ALA A C 1
ATOM 1489 O O . ALA A 1 201 ? 7.438 14.549 14.155 1.00 90.94 201 ALA A O 1
ATOM 1490 N N . ALA A 1 202 ? 8.447 14.487 16.149 1.00 88.25 202 ALA A N 1
ATOM 1491 C CA . ALA A 1 202 ? 8.681 15.922 16.201 1.00 88.25 202 ALA A CA 1
ATOM 1492 C C . ALA A 1 202 ? 9.461 16.423 14.971 1.00 88.25 202 ALA A C 1
ATOM 1494 O O . ALA A 1 202 ? 10.622 16.095 14.749 1.00 88.25 202 ALA A O 1
ATOM 1495 N N . GLY A 1 203 ? 8.814 17.286 14.185 1.00 81.81 203 GLY A N 1
ATOM 1496 C CA . GLY A 1 203 ? 9.419 17.932 13.022 1.00 81.81 203 GLY A CA 1
ATOM 1497 C C . GLY A 1 203 ? 9.234 17.197 11.696 1.00 81.81 203 GLY A C 1
ATOM 1498 O O . GLY A 1 203 ? 9.555 17.813 10.672 1.00 81.81 203 GLY A O 1
ATOM 1499 N N . LEU A 1 204 ? 8.678 15.982 11.710 1.00 84.81 204 LEU A N 1
ATOM 1500 C CA . LEU A 1 204 ? 8.231 15.269 10.515 1.00 84.81 204 LEU A CA 1
ATOM 1501 C C . LEU A 1 204 ? 6.942 15.882 9.983 1.00 84.81 204 LEU A C 1
ATOM 1503 O O . LEU A 1 204 ? 6.037 16.219 10.748 1.00 84.81 204 LEU A O 1
ATOM 1507 N N . ARG A 1 205 ? 6.902 16.093 8.671 1.00 82.12 205 ARG A N 1
ATOM 1508 C CA . ARG A 1 205 ? 5.718 16.523 7.928 1.00 82.12 205 ARG A CA 1
ATOM 1509 C C . ARG A 1 205 ? 5.996 16.456 6.434 1.00 82.12 205 ARG A C 1
ATOM 1511 O O . ARG A 1 205 ? 7.121 16.740 6.011 1.00 82.12 205 ARG A O 1
ATOM 1518 N N . ALA A 1 206 ? 4.935 16.249 5.663 1.00 84.31 206 ALA A N 1
ATOM 1519 C CA . ALA A 1 206 ? 4.927 16.495 4.230 1.00 84.31 206 ALA A CA 1
ATOM 1520 C C . ALA A 1 206 ? 5.607 17.836 3.876 1.00 84.31 206 ALA A C 1
ATOM 1522 O O . ALA A 1 206 ? 5.449 18.859 4.555 1.00 84.31 206 ALA A O 1
ATOM 1523 N N . GLY A 1 207 ? 6.408 17.810 2.814 1.00 84.81 207 GLY A N 1
ATOM 1524 C CA . GLY A 1 207 ? 7.127 18.960 2.275 1.00 84.81 207 GLY A CA 1
ATOM 1525 C C . GLY A 1 207 ? 8.455 19.252 2.970 1.00 84.81 207 GLY A C 1
ATOM 1526 O O . GLY A 1 207 ? 9.088 20.266 2.672 1.00 84.81 207 GLY A O 1
ATOM 1527 N N . ARG A 1 208 ? 8.886 18.409 3.917 1.00 84.38 208 ARG A N 1
ATOM 1528 C CA . ARG A 1 208 ? 10.167 18.562 4.609 1.00 84.38 208 ARG A CA 1
ATOM 1529 C C . ARG A 1 208 ? 10.966 17.268 4.559 1.00 84.38 208 ARG A C 1
ATOM 1531 O O . ARG A 1 208 ? 10.585 16.297 5.196 1.00 84.38 208 ARG A O 1
ATOM 1538 N N . ALA A 1 209 ? 12.104 17.317 3.869 1.00 82.56 209 ALA A N 1
ATOM 1539 C CA . ALA A 1 209 ? 13.034 16.199 3.793 1.00 82.56 209 ALA A CA 1
ATOM 1540 C C . ALA A 1 209 ? 13.434 15.690 5.185 1.00 82.56 209 ALA A C 1
ATOM 1542 O O . ALA A 1 209 ? 13.695 16.476 6.105 1.00 82.56 209 ALA A O 1
ATOM 1543 N N . HIS A 1 210 ? 13.502 14.368 5.298 1.00 85.12 210 HIS A N 1
ATOM 1544 C CA . HIS A 1 210 ? 13.857 13.638 6.503 1.00 85.12 210 HIS A CA 1
ATOM 1545 C C . HIS A 1 210 ? 14.717 12.434 6.116 1.00 85.12 210 HIS A C 1
ATOM 1547 O O . HIS A 1 210 ? 14.435 11.767 5.127 1.00 85.12 210 HIS A O 1
ATOM 1553 N N . ALA A 1 211 ? 15.773 12.172 6.882 1.00 87.38 211 ALA A N 1
ATOM 1554 C CA . ALA A 1 211 ? 16.597 10.988 6.683 1.00 87.38 211 ALA A CA 1
ATOM 1555 C C . ALA A 1 211 ? 16.014 9.847 7.517 1.00 87.38 211 ALA A C 1
ATOM 1557 O O . ALA A 1 211 ? 15.996 9.949 8.744 1.00 87.38 211 ALA A O 1
ATOM 1558 N N . ALA A 1 212 ? 15.542 8.787 6.861 1.00 89.75 212 ALA A N 1
ATOM 1559 C CA . ALA A 1 212 ? 14.944 7.647 7.544 1.00 89.75 212 ALA A CA 1
ATOM 1560 C C . ALA A 1 212 ? 15.913 7.016 8.567 1.00 89.75 212 ALA A C 1
ATOM 1562 O O . ALA A 1 212 ? 17.109 6.860 8.315 1.00 89.75 212 ALA A O 1
ATOM 1563 N N . GLU A 1 213 ? 15.388 6.658 9.736 1.00 92.75 213 GLU A N 1
ATOM 1564 C CA . GLU A 1 213 ? 16.126 6.123 10.877 1.00 92.75 213 GLU A CA 1
ATOM 1565 C C . GLU A 1 213 ? 15.651 4.704 11.213 1.00 92.75 213 GLU A C 1
ATOM 1567 O O . GLU A 1 213 ? 14.479 4.474 11.534 1.00 92.75 213 GLU A O 1
ATOM 1572 N N . ILE A 1 214 ? 16.584 3.748 11.210 1.00 92.69 214 ILE A N 1
ATOM 1573 C CA . ILE A 1 214 ? 16.298 2.343 11.535 1.00 92.69 214 ILE A CA 1
ATOM 1574 C C . ILE A 1 214 ? 15.714 2.231 12.944 1.00 92.69 214 ILE A C 1
ATOM 1576 O O . ILE A 1 214 ? 16.229 2.806 13.905 1.00 92.69 214 ILE A O 1
ATOM 1580 N N . GLY A 1 215 ? 14.629 1.464 13.058 1.00 90.06 215 GLY A N 1
ATOM 1581 C CA . GLY A 1 215 ? 13.938 1.207 14.320 1.00 90.06 215 GLY A CA 1
ATOM 1582 C C . GLY A 1 215 ? 13.099 2.376 14.839 1.00 90.06 215 GLY A C 1
ATOM 1583 O O . GLY A 1 215 ? 12.517 2.245 15.911 1.00 90.06 215 GLY A O 1
ATOM 1584 N N . LYS A 1 216 ? 13.031 3.499 14.110 1.00 93.62 216 LYS A N 1
ATOM 1585 C CA . LYS A 1 216 ? 12.180 4.653 14.451 1.00 93.62 216 LYS A CA 1
ATOM 1586 C C . LYS A 1 216 ? 11.187 5.001 13.353 1.00 93.62 216 LYS A C 1
ATOM 1588 O O . LYS A 1 216 ? 10.064 5.398 13.659 1.00 93.62 216 LYS A O 1
ATOM 1593 N N . ASP A 1 217 ? 11.616 4.904 12.098 1.00 95.25 217 ASP A N 1
ATOM 1594 C CA . ASP A 1 217 ? 10.764 5.095 10.930 1.00 95.25 217 ASP A CA 1
ATOM 1595 C C . ASP A 1 217 ? 10.113 3.786 10.492 1.00 95.25 217 ASP A C 1
ATOM 1597 O O . ASP A 1 217 ? 10.639 2.699 10.721 1.00 95.25 217 ASP A O 1
ATOM 1601 N N . ILE A 1 218 ? 8.947 3.915 9.863 1.00 96.31 218 ILE A N 1
ATOM 1602 C CA . ILE A 1 218 ? 8.164 2.784 9.368 1.00 96.31 218 ILE A CA 1
ATOM 1603 C C . ILE A 1 218 ? 8.688 2.377 7.996 1.00 96.31 218 ILE A C 1
ATOM 1605 O O . ILE A 1 218 ? 8.706 3.176 7.069 1.00 96.31 218 ILE A O 1
ATOM 1609 N N . SER A 1 219 ? 9.040 1.115 7.835 1.00 96.31 219 SER A N 1
ATOM 1610 C CA . SER A 1 219 ? 9.427 0.519 6.560 1.00 96.31 219 SER A CA 1
ATOM 1611 C C . SER A 1 219 ? 8.291 -0.334 5.981 1.00 96.31 219 SER A C 1
ATOM 1613 O O . SER A 1 219 ? 7.398 -0.784 6.704 1.00 96.31 219 SER A O 1
ATOM 1615 N N . ALA A 1 220 ? 8.321 -0.612 4.675 1.00 97.56 220 ALA A N 1
ATOM 1616 C CA . ALA A 1 220 ? 7.391 -1.567 4.066 1.00 97.56 220 ALA A CA 1
ATOM 1617 C C . ALA A 1 220 ? 7.421 -2.957 4.761 1.00 97.56 220 ALA A C 1
ATOM 1619 O O . ALA A 1 220 ? 6.344 -3.495 5.037 1.00 97.56 220 ALA A O 1
ATOM 1620 N N . PRO A 1 221 ? 8.595 -3.502 5.157 1.00 97.25 221 PRO A N 1
ATOM 1621 C CA . PRO A 1 221 ? 8.681 -4.688 6.010 1.00 97.25 221 PRO A CA 1
ATOM 1622 C C . PRO A 1 221 ? 7.919 -4.629 7.335 1.00 97.25 221 PRO A C 1
ATOM 1624 O O . PRO A 1 221 ? 7.438 -5.669 7.776 1.00 97.25 221 PRO A O 1
ATOM 1627 N N . ASP A 1 222 ? 7.772 -3.468 7.981 1.00 97.88 222 ASP A N 1
ATOM 1628 C CA . ASP A 1 222 ? 7.005 -3.384 9.234 1.00 97.88 222 ASP A CA 1
ATOM 1629 C C . ASP A 1 222 ? 5.522 -3.698 9.003 1.00 97.88 222 ASP A C 1
ATOM 1631 O O . ASP A 1 222 ? 4.900 -4.391 9.812 1.00 97.88 222 ASP A O 1
ATOM 1635 N N . LEU A 1 223 ? 4.969 -3.279 7.858 1.00 98.44 223 LEU A N 1
ATOM 1636 C CA . LEU A 1 223 ? 3.626 -3.685 7.446 1.00 98.44 223 LEU A CA 1
ATOM 1637 C C . LEU A 1 223 ? 3.572 -5.181 7.116 1.00 98.44 223 LEU A C 1
ATOM 1639 O O . LEU A 1 223 ? 2.621 -5.847 7.519 1.00 98.44 223 LEU A O 1
ATOM 1643 N N . TYR A 1 224 ? 4.570 -5.742 6.425 1.00 98.50 224 TYR A N 1
ATOM 1644 C CA . TYR A 1 224 ? 4.568 -7.178 6.107 1.00 98.50 224 TYR A CA 1
ATOM 1645 C C . TYR A 1 224 ? 4.661 -8.048 7.365 1.00 98.50 224 TYR A C 1
ATOM 1647 O O . TYR A 1 224 ? 3.949 -9.046 7.466 1.00 98.50 224 TYR A O 1
ATOM 1655 N N . ARG A 1 225 ? 5.490 -7.658 8.344 1.00 98.00 225 ARG A N 1
ATOM 1656 C CA . ARG A 1 225 ? 5.591 -8.336 9.646 1.00 98.00 225 ARG A CA 1
ATOM 1657 C C . ARG A 1 225 ? 4.285 -8.232 10.425 1.00 98.00 225 ARG A C 1
ATOM 1659 O O . ARG A 1 225 ? 3.819 -9.236 10.949 1.00 98.00 225 ARG A O 1
ATOM 1666 N N . TYR A 1 226 ? 3.636 -7.069 10.409 1.00 98.25 226 TYR A N 1
ATOM 1667 C CA . TYR A 1 226 ? 2.299 -6.942 10.981 1.00 98.25 226 TYR A CA 1
ATOM 1668 C C . TYR A 1 226 ? 1.299 -7.897 10.319 1.00 98.25 226 TYR A C 1
ATOM 1670 O O . TYR A 1 226 ? 0.601 -8.634 11.006 1.00 98.25 226 TYR A O 1
ATOM 1678 N N . LEU A 1 227 ? 1.255 -7.948 8.986 1.00 98.75 227 LEU A N 1
ATOM 1679 C CA . LEU A 1 227 ? 0.373 -8.877 8.281 1.00 98.75 227 LEU A CA 1
ATOM 1680 C C . LEU A 1 227 ? 0.733 -10.342 8.553 1.00 98.75 227 LEU A C 1
ATOM 1682 O O . LEU A 1 227 ? -0.162 -11.174 8.630 1.00 98.75 227 LEU A O 1
ATOM 1686 N N . HIS A 1 228 ? 2.013 -10.677 8.724 1.00 98.50 228 HIS A N 1
ATOM 1687 C CA . HIS A 1 228 ? 2.423 -12.007 9.171 1.00 98.50 228 HIS A CA 1
ATOM 1688 C C . HIS A 1 228 ? 1.802 -12.351 10.526 1.00 98.50 228 HIS A C 1
ATOM 1690 O O . HIS A 1 228 ? 1.214 -13.420 10.654 1.00 98.50 228 HIS A O 1
ATOM 1696 N N . GLU A 1 229 ? 1.902 -11.457 11.512 1.00 97.69 229 GLU A N 1
ATOM 1697 C CA . GLU A 1 229 ? 1.312 -11.661 12.842 1.00 97.69 229 GLU A CA 1
ATOM 1698 C C . GLU A 1 229 ? -0.207 -11.844 12.754 1.00 97.69 229 GLU A C 1
ATOM 1700 O O . GLU A 1 229 ? -0.755 -12.752 13.376 1.00 97.69 229 GLU A O 1
ATOM 1705 N N . VAL A 1 230 ? -0.887 -11.047 11.921 1.00 97.44 230 VAL A N 1
ATOM 1706 C CA . VAL A 1 230 ? -2.324 -11.224 11.668 1.00 97.44 230 VAL A CA 1
ATOM 1707 C C . VAL A 1 230 ? -2.614 -12.587 11.047 1.00 97.44 230 VAL A C 1
ATOM 1709 O O . VAL A 1 230 ? -3.552 -13.251 11.468 1.00 97.44 230 VAL A O 1
ATOM 1712 N N . GLY A 1 231 ? -1.817 -13.039 10.080 1.00 98.06 231 GLY A N 1
ATOM 1713 C CA . GLY A 1 231 ? -2.014 -14.341 9.443 1.00 98.06 231 GLY A CA 1
ATOM 1714 C C . GLY A 1 231 ? -1.736 -15.530 10.358 1.00 98.06 231 GLY A C 1
ATOM 1715 O O . GLY A 1 231 ? -2.274 -16.611 10.129 1.00 98.06 231 GLY A O 1
ATOM 1716 N N . ASP A 1 232 ? -0.923 -15.338 11.395 1.00 97.50 232 ASP A N 1
ATOM 1717 C CA . ASP A 1 232 ? -0.676 -16.345 12.426 1.00 97.50 232 ASP A CA 1
ATOM 1718 C C . ASP A 1 232 ? -1.809 -16.398 13.466 1.00 97.50 232 ASP A C 1
ATOM 1720 O O . ASP A 1 232 ? -2.223 -17.480 13.876 1.00 97.50 232 ASP A O 1
ATOM 1724 N N . GLN A 1 233 ? -2.345 -15.237 13.859 1.00 94.44 233 GLN A N 1
ATOM 1725 C CA . GLN A 1 233 ? -3.291 -15.117 14.976 1.00 94.44 233 GLN A CA 1
ATOM 1726 C C . GLN A 1 233 ? -4.768 -15.098 14.554 1.00 94.44 233 GLN A C 1
ATOM 1728 O O . GLN A 1 233 ? -5.609 -15.695 15.219 1.00 94.44 233 GLN A O 1
ATOM 1733 N N . GLU A 1 234 ? -5.097 -14.402 13.467 1.00 94.62 234 GLU 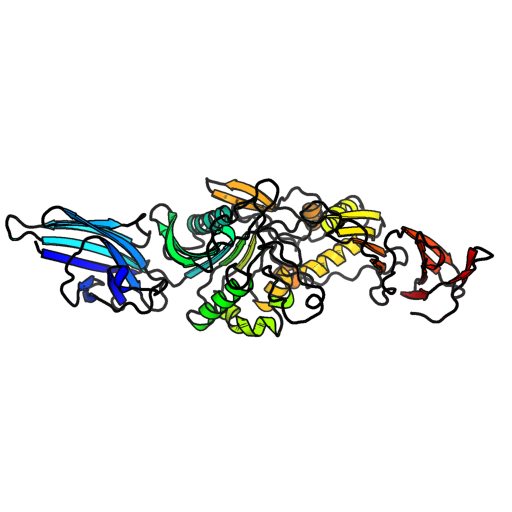A N 1
ATOM 1734 C CA . GLU A 1 234 ? -6.462 -14.176 12.972 1.00 94.62 234 GLU A CA 1
ATOM 1735 C C . GLU A 1 234 ? -6.495 -14.288 11.427 1.00 94.62 234 GLU A C 1
ATOM 1737 O O . GLU A 1 234 ? -6.719 -13.290 10.726 1.00 94.62 234 GLU A O 1
ATOM 1742 N N . PRO A 1 235 ? -6.242 -15.488 10.865 1.00 97.38 235 PRO A N 1
ATOM 1743 C CA . PRO A 1 235 ? -6.177 -15.689 9.421 1.00 97.38 235 PRO A CA 1
ATOM 1744 C C . PRO A 1 235 ? -7.492 -15.318 8.721 1.00 97.38 235 PRO A C 1
ATOM 1746 O O . PRO A 1 235 ? -8.588 -15.523 9.241 1.00 97.38 235 PRO A O 1
ATOM 1749 N N . GLY A 1 236 ? -7.388 -14.789 7.502 1.00 97.75 236 GLY A N 1
ATOM 1750 C CA . GLY A 1 236 ? -8.537 -14.410 6.678 1.00 97.75 236 GLY A CA 1
ATOM 1751 C C . GLY A 1 236 ? -9.245 -13.112 7.086 1.00 97.75 236 GLY A C 1
ATOM 1752 O O . GLY A 1 236 ? -10.323 -12.826 6.561 1.00 97.75 236 GLY A O 1
ATOM 1753 N N . ARG A 1 237 ? -8.679 -12.324 8.010 1.00 97.56 237 ARG A N 1
ATOM 1754 C CA . ARG A 1 237 ? -9.293 -11.082 8.514 1.00 97.56 237 ARG A CA 1
ATOM 1755 C C . ARG A 1 237 ? -9.158 -9.890 7.562 1.00 97.56 237 ARG A C 1
ATOM 1757 O O . ARG A 1 237 ? -10.056 -9.043 7.508 1.00 97.56 237 ARG A O 1
ATOM 1764 N N . VAL A 1 238 ? -8.039 -9.775 6.851 1.00 98.69 238 VAL A N 1
ATOM 1765 C CA . VAL A 1 238 ? -7.679 -8.563 6.099 1.00 98.69 238 VAL A CA 1
ATOM 1766 C C . VAL A 1 238 ? -8.405 -8.534 4.758 1.00 98.69 238 VAL A C 1
ATOM 1768 O O . VAL A 1 238 ? -8.186 -9.388 3.907 1.00 98.69 238 VAL A O 1
ATOM 1771 N N . ARG A 1 239 ? -9.266 -7.535 4.561 1.00 98.56 239 ARG A N 1
ATOM 1772 C CA . ARG A 1 239 ? -10.059 -7.313 3.338 1.00 98.56 239 ARG A CA 1
ATOM 1773 C C . ARG A 1 239 ? -9.340 -6.431 2.324 1.00 98.56 239 ARG A C 1
ATOM 1775 O O . ARG A 1 239 ? -9.586 -6.539 1.128 1.00 98.56 239 ARG A O 1
ATOM 1782 N N . GLU A 1 240 ? -8.471 -5.541 2.786 1.00 98.69 240 GLU A N 1
ATOM 1783 C CA . GLU A 1 240 ? -7.696 -4.681 1.898 1.00 98.69 240 GLU A CA 1
ATOM 1784 C C . GLU A 1 240 ? -6.365 -4.280 2.528 1.00 98.69 240 GLU A C 1
ATOM 1786 O O . GLU A 1 240 ? -6.315 -3.929 3.710 1.00 98.69 240 GLU A O 1
ATOM 1791 N N . VAL A 1 241 ? -5.312 -4.288 1.711 1.00 98.88 241 VAL A N 1
ATOM 1792 C CA . VAL A 1 241 ? -4.028 -3.648 2.007 1.00 98.88 241 VAL A CA 1
ATOM 1793 C C . VAL A 1 241 ? -3.803 -2.503 1.027 1.00 98.88 241 VAL A C 1
ATOM 1795 O O . VAL A 1 241 ? -3.923 -2.697 -0.179 1.00 98.88 241 VAL A O 1
ATOM 1798 N N . GLY A 1 242 ? -3.447 -1.321 1.526 1.00 98.38 242 GLY A N 1
ATOM 1799 C CA . GLY A 1 242 ? -3.278 -0.119 0.705 1.00 98.38 242 GLY A CA 1
ATOM 1800 C C . GLY A 1 242 ? -2.005 0.658 1.029 1.00 98.38 242 GLY A C 1
ATOM 1801 O O . GLY A 1 242 ? -1.836 1.117 2.154 1.00 98.38 242 GLY A O 1
ATOM 1802 N N . PHE A 1 243 ? -1.144 0.870 0.038 1.00 98.62 243 PHE A N 1
ATOM 1803 C CA . PHE A 1 243 ? -0.021 1.806 0.104 1.00 98.62 243 PHE A CA 1
ATOM 1804 C C . PHE A 1 243 ? -0.444 3.121 -0.539 1.00 98.62 243 PHE A C 1
ATOM 1806 O O . PHE A 1 243 ? -0.722 3.138 -1.731 1.00 98.62 243 PHE A O 1
ATOM 1813 N N . PHE A 1 244 ? -0.494 4.204 0.229 1.00 97.75 244 PHE A N 1
ATOM 1814 C CA . PHE A 1 244 ? -0.808 5.549 -0.247 1.00 97.75 244 PHE A CA 1
ATOM 1815 C C . PHE A 1 244 ? 0.483 6.335 -0.356 1.00 97.75 244 PHE A C 1
ATOM 1817 O O . PHE A 1 244 ? 1.007 6.799 0.658 1.00 97.75 244 PHE A O 1
ATOM 1824 N N . THR A 1 245 ? 1.028 6.420 -1.568 1.00 94.88 245 THR A N 1
ATOM 1825 C CA . THR A 1 245 ? 2.299 7.103 -1.799 1.00 94.88 245 THR A CA 1
ATOM 1826 C C . THR A 1 245 ? 2.599 7.328 -3.292 1.00 94.88 245 THR A C 1
ATOM 1828 O O . THR A 1 245 ? 1.834 6.933 -4.168 1.00 94.88 245 THR A O 1
ATOM 1831 N N . HIS A 1 246 ? 3.736 7.938 -3.622 1.00 91.56 246 HIS A N 1
ATOM 1832 C CA . HIS A 1 246 ? 4.352 7.787 -4.936 1.00 91.56 246 HIS A CA 1
ATOM 1833 C C . HIS A 1 246 ? 4.843 6.355 -5.145 1.00 91.56 246 HIS A C 1
ATOM 1835 O O . HIS A 1 246 ? 5.218 5.647 -4.212 1.00 91.56 246 HIS A O 1
ATOM 1841 N N . SER A 1 247 ? 4.886 5.915 -6.395 1.00 91.69 247 SER A N 1
ATOM 1842 C CA . SER A 1 247 ? 5.460 4.619 -6.724 1.00 91.69 247 SER A CA 1
ATOM 1843 C C . SER A 1 247 ? 6.202 4.661 -8.046 1.00 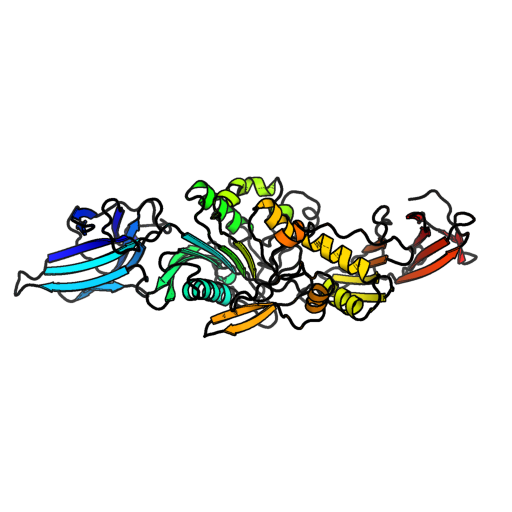91.69 247 SER A C 1
ATOM 1845 O O . SER A 1 247 ? 6.078 5.578 -8.863 1.00 91.69 247 SER A O 1
ATOM 1847 N N . TRP A 1 248 ? 6.970 3.614 -8.271 1.00 89.56 248 TRP A N 1
ATOM 1848 C CA . TRP A 1 248 ? 7.542 3.282 -9.561 1.00 89.56 248 TRP A CA 1
ATOM 1849 C C . TRP A 1 248 ? 7.369 1.778 -9.774 1.00 89.56 248 TRP A C 1
ATOM 1851 O O . TRP A 1 248 ? 6.901 1.074 -8.875 1.00 89.56 248 TRP A O 1
ATOM 1861 N N . PRO A 1 249 ? 7.725 1.229 -10.945 1.00 90.50 249 PRO A N 1
ATOM 1862 C CA . PRO A 1 249 ? 7.581 -0.205 -11.166 1.00 90.50 249 PRO A CA 1
ATOM 1863 C C . PRO A 1 249 ? 8.325 -1.064 -10.137 1.00 90.50 249 PRO A C 1
ATOM 1865 O O . PRO A 1 249 ? 7.890 -2.178 -9.876 1.00 90.50 249 PRO A O 1
ATOM 1868 N N . GLY A 1 250 ? 9.381 -0.543 -9.509 1.00 91.50 250 GLY A N 1
ATOM 1869 C CA . GLY A 1 250 ? 10.119 -1.224 -8.451 1.00 91.50 250 GLY A CA 1
ATOM 1870 C C . GLY A 1 250 ? 9.441 -1.282 -7.080 1.00 91.50 250 GLY A C 1
ATOM 1871 O O . GLY A 1 250 ? 9.843 -2.107 -6.263 1.00 91.50 250 GLY A O 1
ATOM 1872 N N . GLY A 1 251 ? 8.406 -0.472 -6.836 1.00 93.81 251 GLY A N 1
ATOM 1873 C CA . GLY A 1 251 ? 7.634 -0.502 -5.595 1.00 93.81 251 GLY A CA 1
ATOM 1874 C C . GLY A 1 251 ? 7.096 0.855 -5.132 1.00 93.81 251 GLY A C 1
ATOM 1875 O O . GLY A 1 251 ? 7.328 1.881 -5.782 1.00 93.81 251 GLY A O 1
ATOM 1876 N N . PRO A 1 252 ? 6.339 0.857 -4.020 1.00 95.69 252 PRO A N 1
ATOM 1877 C CA . PRO A 1 252 ? 5.925 2.073 -3.327 1.00 95.69 252 PRO A CA 1
ATOM 1878 C C . PRO A 1 252 ? 7.137 2.769 -2.689 1.00 95.69 252 PRO A C 1
ATOM 1880 O O . PRO A 1 252 ? 8.007 2.107 -2.124 1.00 95.69 252 PRO A O 1
ATOM 1883 N N . ILE A 1 253 ? 7.174 4.098 -2.766 1.00 93.31 253 ILE A N 1
ATOM 1884 C CA . ILE A 1 253 ? 8.241 4.954 -2.231 1.00 93.31 253 ILE A CA 1
ATOM 1885 C C . ILE A 1 253 ? 7.768 5.500 -0.887 1.00 93.31 253 ILE A C 1
ATOM 1887 O O . ILE A 1 253 ? 6.801 6.242 -0.867 1.00 93.31 253 ILE A O 1
ATOM 1891 N N . LEU A 1 254 ? 8.364 5.136 0.244 1.00 93.94 254 LEU A N 1
ATOM 1892 C CA . LEU A 1 254 ? 7.910 5.624 1.551 1.00 93.94 254 LEU A CA 1
ATOM 1893 C C . LEU A 1 254 ? 8.681 6.861 1.979 1.00 93.94 254 LEU A C 1
ATOM 1895 O O . LEU A 1 254 ? 8.057 7.858 2.320 1.00 93.94 254 LEU A O 1
ATOM 1899 N N . PHE A 1 255 ? 10.010 6.778 1.932 1.00 90.38 255 PHE A N 1
ATOM 1900 C CA . PHE A 1 255 ? 10.947 7.827 2.342 1.00 90.38 255 PHE A CA 1
ATOM 1901 C C . PHE A 1 255 ? 11.892 8.239 1.205 1.00 90.38 255 PHE A C 1
ATOM 1903 O O . PHE A 1 255 ? 12.821 9.006 1.443 1.00 90.38 255 PHE A O 1
ATOM 1910 N N . ASP A 1 256 ? 11.681 7.720 -0.011 1.00 88.00 256 ASP A N 1
ATOM 1911 C CA . ASP A 1 256 ? 12.623 7.870 -1.132 1.00 88.00 256 ASP A CA 1
ATOM 1912 C C . ASP A 1 256 ? 14.020 7.358 -0.760 1.00 88.00 256 ASP A C 1
ATOM 1914 O O . ASP A 1 256 ? 15.058 7.968 -1.015 1.00 88.00 256 ASP A O 1
ATOM 1918 N N . THR A 1 257 ? 14.019 6.206 -0.089 1.00 89.19 257 THR A N 1
ATOM 1919 C CA . THR A 1 257 ? 15.244 5.489 0.261 1.00 89.19 257 THR A CA 1
ATOM 1920 C C . THR A 1 257 ? 15.577 4.535 -0.870 1.00 89.19 257 THR A C 1
ATOM 1922 O O . THR A 1 257 ? 14.691 3.981 -1.516 1.00 89.19 257 THR A O 1
ATOM 1925 N N . GLY A 1 258 ? 16.862 4.379 -1.163 1.00 82.19 258 GLY A N 1
ATOM 1926 C CA . GLY A 1 258 ? 17.346 3.509 -2.225 1.00 82.19 258 GLY A CA 1
ATOM 1927 C C . GLY A 1 258 ? 18.309 2.481 -1.669 1.00 82.19 258 GLY A C 1
ATOM 1928 O O . GLY A 1 258 ? 19.033 2.763 -0.719 1.00 82.19 258 GLY A O 1
ATOM 1929 N N . GLU A 1 259 ? 18.354 1.317 -2.304 1.00 84.75 259 GLU A N 1
ATOM 1930 C CA . GLU A 1 259 ? 19.351 0.305 -1.978 1.00 84.75 259 GLU A CA 1
ATOM 1931 C C . GLU A 1 259 ? 20.762 0.811 -2.281 1.00 84.75 259 GLU A C 1
ATOM 1933 O O . GLU A 1 259 ? 21.043 1.364 -3.367 1.00 84.75 259 GLU A O 1
ATOM 1938 N N . ASP A 1 260 ? 21.675 0.555 -1.349 1.00 85.19 260 ASP A N 1
ATOM 1939 C CA . ASP A 1 260 ? 23.094 0.723 -1.594 1.00 85.19 260 ASP A CA 1
ATOM 1940 C C . ASP A 1 260 ? 23.582 -0.207 -2.725 1.00 85.19 260 ASP A C 1
ATOM 1942 O O . ASP A 1 260 ? 22.910 -1.142 -3.178 1.00 85.19 260 ASP A O 1
ATOM 1946 N N . ALA A 1 261 ? 24.780 0.064 -3.239 1.00 79.56 261 ALA A N 1
ATOM 1947 C CA . ALA A 1 261 ? 25.317 -0.699 -4.361 1.00 79.56 261 ALA A CA 1
ATOM 1948 C C . ALA A 1 261 ? 25.547 -2.189 -4.039 1.00 79.56 261 ALA A C 1
ATOM 1950 O O . ALA A 1 261 ? 25.491 -3.007 -4.957 1.00 79.56 261 ALA A O 1
ATOM 1951 N N . ALA A 1 262 ? 25.800 -2.539 -2.773 1.00 86.75 262 ALA A N 1
ATOM 1952 C CA . ALA A 1 262 ? 26.060 -3.914 -2.358 1.00 86.75 262 ALA A CA 1
ATOM 1953 C C . ALA A 1 262 ? 24.775 -4.753 -2.351 1.00 86.75 262 ALA A C 1
ATOM 1955 O O . ALA A 1 262 ? 24.817 -5.934 -2.698 1.00 86.75 262 ALA A O 1
ATOM 1956 N N . HIS A 1 263 ? 23.634 -4.140 -2.031 1.00 90.50 263 HIS A N 1
ATOM 1957 C CA . HIS A 1 263 ? 22.361 -4.843 -1.896 1.00 90.50 263 HIS A CA 1
ATOM 1958 C C . HIS A 1 263 ? 21.550 -4.917 -3.195 1.00 90.50 263 HIS A C 1
ATOM 1960 O O . HIS A 1 263 ? 20.769 -5.850 -3.358 1.00 90.50 263 HIS A O 1
ATOM 1966 N N . ARG A 1 264 ? 21.767 -4.030 -4.179 1.00 85.56 264 ARG A N 1
ATOM 1967 C CA . ARG A 1 264 ? 20.987 -4.020 -5.444 1.00 85.56 264 ARG A CA 1
ATOM 1968 C C . ARG A 1 264 ? 20.963 -5.351 -6.195 1.00 85.56 264 ARG A C 1
ATOM 1970 O O . ARG A 1 264 ? 19.962 -5.685 -6.822 1.00 85.56 264 ARG A O 1
ATOM 1977 N N . SER A 1 265 ? 22.077 -6.080 -6.190 1.00 84.62 265 SER A N 1
ATOM 1978 C CA . SER A 1 265 ? 22.180 -7.411 -6.807 1.00 84.62 265 SER A CA 1
ATOM 1979 C C . SER A 1 265 ? 22.106 -8.552 -5.796 1.00 84.62 265 SER A C 1
ATOM 1981 O O . SER A 1 265 ? 22.088 -9.712 -6.203 1.00 84.62 265 SER A O 1
ATOM 1983 N N . ALA A 1 266 ? 22.104 -8.238 -4.500 1.00 91.44 266 ALA A N 1
ATOM 1984 C CA . ALA A 1 266 ? 21.982 -9.230 -3.449 1.00 91.44 266 ALA A CA 1
ATOM 1985 C C . ALA A 1 266 ? 20.510 -9.653 -3.294 1.00 91.44 266 ALA A C 1
ATOM 1987 O O . ALA A 1 266 ? 19.604 -8.818 -3.450 1.00 91.44 266 ALA A O 1
ATOM 1988 N N . PRO A 1 267 ? 20.243 -10.937 -3.002 1.00 93.94 267 PRO A N 1
ATOM 1989 C CA . PRO A 1 267 ? 18.889 -11.390 -2.710 1.00 93.94 267 PRO A CA 1
ATOM 1990 C C . PRO A 1 267 ? 18.361 -10.805 -1.391 1.00 93.94 267 PRO A C 1
ATOM 1992 O O . PRO A 1 267 ? 17.155 -10.595 -1.263 1.00 93.94 267 PRO A O 1
ATOM 1995 N N . GLU A 1 268 ? 19.233 -10.502 -0.429 1.00 95.06 268 GLU A N 1
ATOM 1996 C CA . GLU A 1 268 ? 18.880 -9.871 0.842 1.00 95.06 268 GLU A CA 1
ATOM 1997 C C . GLU A 1 268 ? 18.496 -8.404 0.653 1.00 95.06 268 GLU A C 1
ATOM 1999 O O . GLU A 1 268 ? 19.082 -7.674 -0.150 1.00 95.06 268 GLU A O 1
ATOM 2004 N N . ARG A 1 269 ? 17.508 -7.949 1.418 1.00 94.19 269 ARG A N 1
ATOM 2005 C CA . ARG A 1 269 ? 17.109 -6.544 1.477 1.00 94.19 269 ARG A CA 1
ATOM 2006 C C . ARG A 1 269 ? 18.185 -5.685 2.157 1.00 94.19 269 ARG A C 1
ATOM 2008 O O . ARG A 1 269 ? 18.784 -6.110 3.139 1.00 94.19 269 ARG A O 1
ATOM 2015 N N . ASP A 1 270 ? 18.382 -4.463 1.661 1.00 94.81 270 ASP A N 1
ATOM 2016 C CA . ASP A 1 270 ? 19.170 -3.447 2.367 1.00 94.81 270 ASP A CA 1
ATOM 2017 C C . ASP A 1 270 ? 18.433 -3.027 3.654 1.00 94.81 270 ASP A C 1
ATOM 2019 O O . ASP A 1 270 ? 17.293 -2.559 3.572 1.00 94.81 270 ASP A O 1
ATOM 2023 N N . PRO A 1 271 ? 19.037 -3.170 4.846 1.00 93.06 271 PRO A N 1
ATOM 2024 C CA . PRO A 1 271 ? 18.402 -2.760 6.097 1.00 93.06 271 PRO A CA 1
ATOM 2025 C C . PRO A 1 271 ? 18.152 -1.245 6.201 1.00 93.06 271 PRO A C 1
ATOM 2027 O O . PRO A 1 271 ? 17.365 -0.830 7.051 1.00 93.06 271 PRO A O 1
ATOM 2030 N N . ASN A 1 272 ? 18.801 -0.424 5.368 1.00 93.75 272 ASN A N 1
ATOM 2031 C CA . ASN A 1 272 ? 18.592 1.026 5.299 1.00 93.75 272 ASN A CA 1
ATOM 2032 C C . ASN A 1 272 ? 17.552 1.437 4.248 1.00 93.75 272 ASN A C 1
ATOM 2034 O O . ASN A 1 272 ? 17.271 2.627 4.108 1.00 93.75 272 ASN A O 1
ATOM 2038 N N . ASP A 1 273 ? 16.994 0.482 3.502 1.00 94.50 273 ASP A N 1
ATOM 2039 C CA . ASP A 1 273 ? 15.937 0.743 2.535 1.00 94.50 273 ASP A CA 1
ATOM 2040 C C . ASP A 1 273 ? 14.567 0.513 3.179 1.00 94.50 273 ASP A C 1
ATOM 2042 O O . ASP A 1 273 ? 14.215 -0.594 3.603 1.00 94.50 273 ASP A O 1
ATOM 2046 N N . PHE A 1 274 ? 13.771 1.574 3.247 1.00 96.12 274 PHE A N 1
ATOM 2047 C CA . PHE A 1 274 ? 12.447 1.596 3.862 1.00 96.12 274 PHE A CA 1
ATOM 2048 C C . PHE A 1 274 ? 11.337 1.373 2.830 1.00 96.12 274 PHE A C 1
ATOM 2050 O O . PHE A 1 274 ? 10.216 1.028 3.204 1.00 96.12 274 PHE A O 1
ATOM 2057 N N . ASP A 1 275 ? 11.641 1.498 1.539 1.00 95.56 275 ASP A N 1
ATOM 2058 C CA . ASP A 1 275 ? 10.665 1.487 0.452 1.00 95.56 275 ASP A CA 1
ATOM 2059 C C . ASP A 1 275 ? 10.352 0.061 -0.028 1.00 95.56 275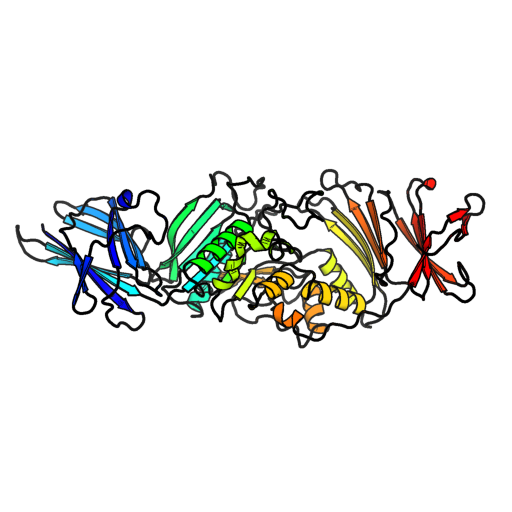 ASP A C 1
ATOM 2061 O O . ASP A 1 275 ? 11.149 -0.862 0.122 1.00 95.56 275 ASP A O 1
ATOM 2065 N N . GLY A 1 276 ? 9.195 -0.178 -0.644 1.00 96.06 276 GLY A N 1
ATOM 2066 C CA . GLY A 1 276 ? 8.887 -1.525 -1.142 1.00 96.06 276 GLY A CA 1
ATOM 2067 C C . GLY A 1 276 ? 9.791 -1.926 -2.318 1.00 96.06 276 GLY A C 1
ATOM 2068 O O . GLY A 1 276 ? 10.152 -1.083 -3.150 1.00 96.06 276 GLY A O 1
ATOM 2069 N N . ARG A 1 277 ? 10.151 -3.215 -2.397 1.00 95.69 277 ARG A N 1
ATOM 2070 C CA . ARG A 1 277 ? 11.018 -3.788 -3.445 1.00 95.69 277 ARG A CA 1
ATOM 2071 C C . ARG A 1 277 ? 10.481 -5.103 -3.991 1.00 95.69 277 ARG A C 1
ATOM 2073 O O . ARG A 1 277 ? 9.801 -5.851 -3.298 1.00 95.69 277 ARG A O 1
ATOM 2080 N N . LEU A 1 278 ? 10.831 -5.425 -5.240 1.00 94.44 278 LEU A N 1
ATOM 2081 C CA . LEU A 1 278 ? 10.442 -6.696 -5.875 1.00 94.44 278 LEU A CA 1
ATOM 2082 C C . LEU A 1 278 ? 10.878 -7.908 -5.042 1.00 94.44 278 LEU A C 1
ATOM 2084 O O . LEU A 1 278 ? 10.116 -8.862 -4.914 1.00 94.44 278 LEU A O 1
ATOM 2088 N N . LYS A 1 279 ? 12.089 -7.862 -4.477 1.00 94.88 279 LYS A N 1
ATOM 2089 C CA . LYS A 1 279 ? 12.669 -8.972 -3.709 1.00 94.88 279 LYS A CA 1
ATOM 2090 C C . LYS A 1 279 ? 12.037 -9.197 -2.335 1.00 94.88 279 LYS A C 1
ATOM 2092 O O . LYS A 1 279 ? 12.362 -10.192 -1.693 1.00 94.88 279 LYS A O 1
ATOM 2097 N N . ASP A 1 280 ? 11.112 -8.337 -1.905 1.00 97.06 280 ASP A N 1
ATOM 2098 C CA . ASP A 1 280 ? 10.361 -8.526 -0.658 1.00 97.06 280 ASP A CA 1
ATOM 2099 C C . ASP A 1 280 ? 9.518 -9.809 -0.692 1.00 97.06 280 ASP A C 1
ATOM 2101 O O . ASP A 1 280 ? 9.229 -10.428 0.325 1.00 97.06 280 ASP A O 1
ATOM 2105 N N . PHE A 1 281 ? 9.124 -10.248 -1.882 1.00 96.75 281 PHE A N 1
ATOM 2106 C CA . PHE A 1 281 ? 8.259 -11.411 -2.061 1.00 96.75 281 PHE A CA 1
ATOM 2107 C C . PHE A 1 281 ? 9.023 -12.679 -2.459 1.00 96.75 281 PHE A C 1
ATOM 2109 O O . PHE A 1 281 ? 8.414 -13.653 -2.898 1.00 96.75 281 PHE A O 1
ATOM 2116 N N . SER A 1 282 ? 10.349 -12.672 -2.320 1.00 94.75 282 SER A N 1
ATOM 2117 C CA . SER A 1 282 ? 11.216 -13.817 -2.600 1.00 94.75 282 SER A CA 1
ATOM 2118 C C . SER A 1 282 ? 12.141 -14.116 -1.417 1.00 94.75 282 SER A C 1
ATOM 2120 O O . SER A 1 282 ? 12.544 -13.178 -0.720 1.00 94.75 282 SER A O 1
ATOM 2122 N N . PRO A 1 283 ? 12.537 -15.385 -1.204 1.00 95.75 283 PRO A N 1
ATOM 2123 C CA . PRO A 1 283 ? 13.544 -15.721 -0.207 1.00 95.75 283 PRO A CA 1
ATOM 2124 C C . PRO A 1 283 ? 14.877 -14.997 -0.473 1.00 95.75 283 PRO A C 1
ATOM 2126 O O . PRO A 1 283 ? 15.235 -14.800 -1.639 1.00 95.75 283 PRO A O 1
ATOM 2129 N N . PRO A 1 284 ? 15.622 -14.618 0.581 1.00 96.81 284 PRO A N 1
ATOM 2130 C CA . PRO A 1 284 ? 15.343 -14.911 1.992 1.00 96.81 284 PRO A CA 1
ATOM 2131 C C . PRO A 1 284 ? 14.316 -13.968 2.643 1.00 96.81 284 PRO A C 1
ATOM 2133 O O . PRO A 1 284 ? 13.776 -14.295 3.691 1.00 96.81 284 PRO A O 1
ATOM 2136 N N . ASN A 1 285 ? 13.992 -12.826 2.029 1.00 97.06 285 ASN A N 1
ATOM 2137 C CA . ASN A 1 285 ? 13.176 -11.790 2.679 1.00 97.06 285 ASN A CA 1
ATOM 2138 C C . ASN A 1 285 ? 11.757 -12.281 3.007 1.00 97.06 285 ASN A C 1
ATOM 2140 O O . ASN A 1 285 ? 11.246 -12.037 4.094 1.00 97.06 285 ASN A O 1
ATOM 2144 N N . SER A 1 286 ? 11.132 -13.037 2.097 1.00 96.12 286 SER A N 1
ATOM 2145 C CA . SER A 1 286 ? 9.773 -13.550 2.313 1.00 96.12 286 SER A CA 1
ATOM 2146 C C . SER A 1 286 ? 9.635 -14.509 3.499 1.00 96.12 286 SER A C 1
ATOM 2148 O O . SER A 1 286 ? 8.516 -14.738 3.962 1.00 96.12 286 SER A O 1
ATOM 2150 N N . ASP A 1 287 ? 10.739 -15.081 3.987 1.00 96.12 287 ASP A N 1
ATOM 2151 C CA . ASP A 1 287 ? 10.715 -16.033 5.100 1.00 96.12 287 ASP A CA 1
ATOM 2152 C C . ASP A 1 287 ? 10.299 -15.353 6.415 1.00 96.12 287 ASP A C 1
ATOM 2154 O O . ASP A 1 287 ? 9.590 -15.964 7.224 1.00 96.12 287 ASP A O 1
ATOM 2158 N N . ASP A 1 288 ? 10.622 -14.064 6.568 1.00 96.12 288 ASP A N 1
ATOM 2159 C CA . ASP A 1 288 ? 10.245 -13.238 7.721 1.00 96.12 288 ASP A CA 1
ATOM 2160 C C . ASP A 1 288 ? 8.734 -12.951 7.773 1.00 96.12 288 ASP A C 1
ATOM 2162 O O . ASP A 1 288 ? 8.175 -12.712 8.842 1.00 96.12 288 ASP A O 1
ATOM 2166 N N . TRP A 1 289 ? 8.030 -13.020 6.637 1.00 97.25 289 TRP A N 1
ATOM 2167 C CA . TRP A 1 289 ? 6.587 -12.759 6.542 1.00 97.25 289 TRP A CA 1
ATOM 2168 C C . TRP A 1 289 ? 5.803 -13.857 5.812 1.00 97.25 289 TRP A C 1
ATOM 2170 O O . TRP A 1 289 ? 4.779 -13.602 5.180 1.00 97.25 289 TRP A O 1
ATOM 2180 N N . LYS A 1 290 ? 6.212 -15.121 5.978 1.00 96.94 290 LYS A N 1
ATOM 2181 C CA . LYS A 1 290 ? 5.561 -16.289 5.345 1.00 96.94 290 LYS A CA 1
ATOM 2182 C C . LYS A 1 290 ? 4.054 -16.441 5.618 1.00 96.94 290 LYS A C 1
ATOM 2184 O O . LYS A 1 290 ? 3.360 -17.084 4.838 1.00 96.94 290 LYS A O 1
ATOM 2189 N N . LYS A 1 291 ? 3.551 -15.870 6.722 1.00 98.19 291 LYS A N 1
ATOM 2190 C CA . LYS A 1 291 ? 2.133 -15.886 7.119 1.00 98.19 291 LYS A CA 1
ATOM 2191 C C . LYS A 1 291 ? 1.319 -14.713 6.580 1.00 98.19 291 LYS A C 1
ATOM 2193 O O . LYS A 1 291 ? 0.104 -14.718 6.710 1.00 98.19 291 LYS A O 1
ATOM 2198 N N . MET A 1 292 ? 1.943 -13.750 5.900 1.00 98.00 292 MET A N 1
ATOM 2199 C CA . MET A 1 292 ? 1.252 -12.575 5.358 1.00 98.00 292 MET A CA 1
ATOM 2200 C C . MET A 1 292 ? 0.078 -12.942 4.440 1.00 98.00 292 MET A C 1
ATOM 2202 O O . MET A 1 292 ? -0.958 -12.287 4.479 1.00 98.00 292 MET A O 1
ATOM 2206 N N . ARG A 1 293 ? 0.210 -14.001 3.633 1.00 97.56 293 ARG A N 1
ATOM 2207 C CA . ARG A 1 293 ? -0.886 -14.470 2.775 1.00 97.56 293 ARG A CA 1
ATOM 2208 C C . ARG A 1 293 ? -2.058 -15.032 3.582 1.00 97.56 293 ARG A C 1
ATOM 2210 O O . ARG A 1 293 ? -3.201 -14.804 3.201 1.00 97.56 293 ARG A O 1
ATOM 2217 N N . ASP A 1 294 ? -1.782 -15.716 4.690 1.00 98.38 294 ASP A N 1
ATOM 2218 C CA . ASP A 1 294 ? -2.807 -16.321 5.550 1.00 98.38 294 ASP A CA 1
ATOM 2219 C C . ASP A 1 294 ? -3.688 -15.239 6.210 1.00 98.38 294 ASP A C 1
ATOM 2221 O O . ASP A 1 294 ? -4.846 -15.499 6.523 1.00 98.38 294 ASP A O 1
ATOM 2225 N N . ALA A 1 295 ? -3.196 -14.001 6.350 1.00 98.50 295 ALA A N 1
ATOM 2226 C CA . ALA A 1 295 ? -3.976 -12.867 6.858 1.00 98.50 295 ALA A CA 1
ATOM 2227 C C . ALA A 1 295 ? -5.099 -12.414 5.913 1.00 98.50 295 ALA A C 1
ATOM 2229 O O . ALA A 1 295 ? -6.063 -11.790 6.359 1.00 98.50 295 ALA A O 1
ATOM 2230 N N . MET A 1 296 ? -4.972 -12.693 4.614 1.00 98.62 296 MET A N 1
ATOM 2231 C CA . MET A 1 296 ? -5.851 -12.163 3.574 1.00 98.62 296 MET A CA 1
ATOM 2232 C C . MET A 1 296 ? -7.178 -12.921 3.536 1.00 98.62 296 MET A C 1
ATOM 2234 O O . MET A 1 296 ? -7.212 -14.145 3.409 1.00 98.62 296 MET A O 1
ATOM 2238 N N . ALA A 1 297 ? -8.287 -12.187 3.600 1.00 98.06 297 ALA A N 1
ATOM 2239 C CA . ALA A 1 297 ? -9.615 -12.716 3.326 1.00 98.06 297 ALA A CA 1
ATOM 2240 C C . ALA A 1 297 ? -9.712 -13.265 1.890 1.00 98.06 297 ALA A C 1
ATOM 2242 O O . ALA A 1 297 ? -8.967 -12.870 0.994 1.00 98.06 297 ALA A O 1
ATOM 2243 N N . ALA A 1 298 ? -10.685 -14.143 1.638 1.00 96.56 298 ALA A N 1
ATOM 2244 C CA . ALA A 1 298 ? -10.877 -14.743 0.313 1.00 96.56 298 ALA A CA 1
ATOM 2245 C C . ALA A 1 298 ? -11.186 -13.715 -0.797 1.00 96.56 298 ALA A C 1
ATOM 2247 O O . ALA A 1 298 ? -10.912 -13.969 -1.967 1.00 96.56 298 ALA A O 1
ATOM 2248 N N . ASP A 1 299 ? -11.764 -12.570 -0.433 1.00 96.38 299 ASP A N 1
ATOM 2249 C CA . ASP A 1 299 ? -12.072 -11.438 -1.311 1.00 96.38 299 ASP A CA 1
ATOM 2250 C C . ASP A 1 299 ? -11.122 -10.247 -1.103 1.00 96.38 299 ASP A C 1
ATOM 2252 O O . ASP A 1 299 ? -11.434 -9.127 -1.513 1.00 96.38 299 ASP A O 1
ATOM 2256 N N . ALA A 1 300 ? -9.972 -10.481 -0.463 1.00 98.31 300 ALA A N 1
ATOM 2257 C CA . ALA A 1 300 ? -9.005 -9.436 -0.191 1.00 98.31 300 ALA A CA 1
ATOM 2258 C C . ALA A 1 300 ? -8.412 -8.848 -1.471 1.00 98.31 300 ALA A C 1
ATOM 2260 O O . ALA A 1 300 ? -8.306 -9.515 -2.502 1.00 98.31 300 ALA A O 1
ATOM 2261 N N . ASN A 1 301 ? -7.952 -7.606 -1.379 1.00 98.06 301 ASN A N 1
ATOM 2262 C CA . ASN A 1 301 ? -7.157 -6.990 -2.428 1.00 98.06 301 ASN A CA 1
ATOM 2263 C C . ASN A 1 301 ? -5.950 -6.235 -1.859 1.00 98.06 301 ASN A C 1
ATOM 2265 O O . ASN A 1 301 ? -5.933 -5.829 -0.697 1.00 98.06 301 ASN A O 1
ATOM 2269 N N . TRP A 1 302 ? -4.929 -6.076 -2.695 1.00 98.69 302 TRP A N 1
ATOM 2270 C CA . TRP A 1 302 ? -3.744 -5.276 -2.411 1.00 98.69 302 TRP A CA 1
ATOM 2271 C C . TRP A 1 302 ? -3.678 -4.114 -3.387 1.00 98.69 302 TRP A C 1
ATOM 2273 O O . TRP A 1 302 ? -3.836 -4.315 -4.590 1.00 98.69 302 TRP A O 1
ATOM 2283 N N . HIS A 1 303 ? -3.385 -2.913 -2.913 1.00 98.38 303 HIS A N 1
ATOM 2284 C CA . HIS A 1 303 ? -3.381 -1.731 -3.759 1.00 98.38 303 HIS A CA 1
ATOM 2285 C C . HIS A 1 303 ? -2.184 -0.832 -3.454 1.00 98.38 303 HIS A C 1
ATOM 2287 O O . HIS A 1 303 ? -1.919 -0.489 -2.305 1.00 98.38 303 HIS A O 1
ATOM 2293 N N . ILE A 1 304 ? -1.469 -0.415 -4.497 1.00 97.62 304 ILE A N 1
ATOM 2294 C CA . ILE A 1 304 ? -0.626 0.782 -4.452 1.00 97.62 304 ILE A CA 1
ATOM 2295 C C . ILE A 1 304 ? -1.392 1.950 -5.066 1.00 97.62 304 ILE A C 1
ATOM 2297 O O . ILE A 1 304 ? -1.500 2.076 -6.289 1.00 97.62 304 ILE A O 1
ATOM 2301 N N . TRP A 1 305 ? -1.913 2.794 -4.188 1.00 96.06 305 TRP A N 1
ATOM 2302 C CA . TRP A 1 305 ? -2.517 4.076 -4.503 1.00 96.06 305 TRP A CA 1
ATOM 2303 C C . TRP A 1 305 ? -1.401 5.071 -4.774 1.00 96.06 305 TRP A C 1
ATOM 2305 O O . TRP A 1 305 ? -0.574 5.328 -3.899 1.00 96.06 305 TRP A O 1
ATOM 2315 N N . GLY A 1 306 ? -1.352 5.610 -5.988 1.00 88.94 306 GLY A N 1
ATOM 2316 C CA . GLY A 1 306 ? -0.224 6.442 -6.373 1.00 88.94 306 GLY A CA 1
ATOM 2317 C C . GLY A 1 306 ? -0.034 6.590 -7.859 1.00 88.94 306 GLY A C 1
ATOM 2318 O O . GLY A 1 306 ? -0.655 5.907 -8.673 1.00 88.94 306 GLY A O 1
ATOM 2319 N N . CYS A 1 307 ? 0.894 7.469 -8.218 1.00 89.19 307 CYS A N 1
ATOM 2320 C CA . CYS A 1 307 ? 1.449 7.484 -9.561 1.00 89.19 307 CYS A CA 1
ATOM 2321 C C . CYS A 1 307 ? 2.466 6.343 -9.743 1.00 89.19 307 CYS A C 1
ATOM 2323 O O . CYS A 1 307 ? 3.090 5.918 -8.777 1.00 89.19 307 CYS A O 1
ATOM 2325 N N . SER A 1 308 ? 2.676 5.894 -10.985 1.00 90.94 308 SER A N 1
ATOM 2326 C CA . SER A 1 308 ? 3.857 5.121 -11.417 1.00 90.94 308 SER A CA 1
ATOM 2327 C C . SER A 1 308 ? 4.603 5.893 -12.519 1.00 90.94 308 SER A C 1
ATOM 2329 O O . SER A 1 308 ? 5.058 5.345 -13.525 1.00 90.94 308 SER A O 1
ATOM 2331 N N . ALA A 1 309 ? 4.672 7.221 -12.376 1.00 84.56 309 ALA A N 1
ATOM 2332 C CA . ALA A 1 309 ? 4.937 8.184 -13.450 1.00 84.56 309 ALA A CA 1
ATOM 2333 C C . ALA A 1 309 ? 6.421 8.366 -13.811 1.00 84.56 309 ALA A C 1
ATOM 2335 O O . ALA A 1 309 ? 6.888 9.486 -14.023 1.00 84.56 309 ALA A O 1
ATOM 2336 N N . THR A 1 310 ? 7.163 7.266 -13.922 1.00 87.12 310 THR A N 1
ATOM 2337 C CA . THR A 1 310 ? 8.559 7.293 -14.382 1.00 87.12 310 THR A CA 1
ATOM 2338 C C . THR A 1 310 ? 8.683 8.004 -15.737 1.00 87.12 310 THR A C 1
ATOM 2340 O O . THR A 1 310 ? 7.975 7.685 -16.699 1.00 87.12 310 THR A O 1
ATOM 2343 N N . THR A 1 311 ? 9.577 8.996 -15.814 1.00 89.00 311 THR A N 1
ATOM 2344 C CA . THR A 1 311 ? 9.721 9.858 -17.001 1.00 89.00 311 THR A CA 1
ATOM 2345 C C . THR A 1 311 ? 10.068 9.053 -18.249 1.00 89.00 311 THR A C 1
ATOM 2347 O O . THR A 1 311 ? 9.447 9.274 -19.284 1.00 89.00 311 THR A O 1
ATOM 2350 N N . PHE A 1 312 ? 10.961 8.064 -18.126 1.00 89.12 312 PHE A N 1
ATOM 2351 C CA . PHE A 1 312 ? 11.331 7.170 -19.223 1.00 89.12 312 PHE A CA 1
ATOM 2352 C C . PHE A 1 312 ? 10.124 6.465 -19.853 1.00 89.12 312 PHE A C 1
ATOM 2354 O O . PHE A 1 312 ? 9.874 6.621 -21.045 1.00 89.12 312 PHE A O 1
ATOM 2361 N N . PHE A 1 313 ? 9.311 5.744 -19.073 1.00 92.62 313 PHE A N 1
ATOM 2362 C CA . PHE A 1 313 ? 8.159 5.038 -19.645 1.00 92.62 313 PHE A CA 1
ATOM 2363 C C . PHE A 1 313 ? 7.097 5.994 -20.186 1.00 92.62 313 PHE A C 1
ATOM 2365 O O . PHE A 1 313 ? 6.502 5.726 -21.232 1.00 92.62 313 PHE A O 1
ATOM 2372 N N . LYS A 1 314 ? 6.890 7.132 -19.515 1.00 93.38 314 LYS A N 1
ATOM 2373 C CA . LYS A 1 314 ? 5.970 8.177 -19.974 1.00 93.38 314 LYS A CA 1
ATOM 2374 C C . LYS A 1 314 ? 6.343 8.698 -21.366 1.00 93.38 314 LYS A C 1
ATOM 2376 O O . LYS A 1 314 ? 5.473 8.771 -22.238 1.00 93.38 314 LYS A O 1
ATOM 2381 N N . ASP A 1 315 ? 7.605 9.066 -21.568 1.00 94.06 315 ASP A N 1
ATOM 2382 C CA . ASP A 1 315 ? 8.084 9.640 -22.827 1.00 94.06 315 ASP A CA 1
ATOM 2383 C C . ASP A 1 315 ? 8.139 8.577 -23.931 1.00 94.06 315 ASP A C 1
ATOM 2385 O O . ASP A 1 315 ? 7.588 8.794 -25.015 1.00 94.06 315 ASP A O 1
ATOM 2389 N N . LEU A 1 316 ? 8.617 7.374 -23.607 1.00 93.38 316 LEU A N 1
ATOM 2390 C CA . LEU A 1 316 ? 8.679 6.260 -24.546 1.00 93.38 316 LEU A CA 1
ATOM 2391 C C . LEU A 1 316 ? 7.296 5.884 -25.105 1.00 93.38 316 LEU A C 1
ATOM 2393 O O . LEU A 1 316 ? 7.126 5.711 -26.314 1.00 93.38 316 LEU A O 1
ATOM 2397 N N . MET A 1 317 ? 6.275 5.785 -24.247 1.00 95.12 317 MET A N 1
ATOM 2398 C CA . MET A 1 317 ? 4.908 5.498 -24.699 1.00 95.12 317 MET A CA 1
ATOM 2399 C C . MET A 1 317 ? 4.288 6.662 -25.470 1.00 95.12 317 MET A C 1
ATOM 2401 O O . MET A 1 317 ? 3.505 6.438 -26.397 1.00 95.12 317 MET A O 1
ATOM 2405 N N . ARG A 1 318 ? 4.630 7.911 -25.129 1.00 95.38 318 ARG A N 1
ATOM 2406 C CA . ARG A 1 318 ? 4.187 9.083 -25.894 1.00 95.38 318 ARG A CA 1
ATOM 2407 C C . ARG A 1 318 ? 4.706 9.018 -27.330 1.00 95.38 318 ARG A C 1
ATOM 2409 O O . ARG A 1 318 ? 3.913 9.217 -28.252 1.00 95.38 318 ARG A O 1
ATOM 2416 N N . GLU A 1 319 ? 5.988 8.723 -27.531 1.00 95.12 319 GLU A N 1
ATOM 2417 C CA . GLU A 1 319 ? 6.570 8.608 -28.875 1.00 95.12 319 GLU A CA 1
ATOM 2418 C C . GLU A 1 319 ? 6.059 7.363 -29.622 1.00 95.12 319 GLU A C 1
ATOM 2420 O O . GLU A 1 319 ? 5.659 7.454 -30.789 1.00 95.12 319 GLU A O 1
ATOM 2425 N N . ALA A 1 320 ? 5.918 6.225 -28.933 1.00 94.88 320 ALA A N 1
ATOM 2426 C CA . ALA A 1 320 ? 5.315 5.019 -29.503 1.00 94.88 320 ALA A CA 1
ATOM 2427 C C . ALA A 1 320 ? 3.884 5.262 -30.010 1.00 94.88 320 ALA A C 1
ATOM 2429 O O . ALA A 1 320 ? 3.503 4.750 -31.064 1.00 94.88 320 ALA A O 1
ATOM 2430 N N . ARG A 1 321 ? 3.097 6.091 -29.309 1.00 94.31 321 ARG A N 1
ATOM 2431 C CA . ARG A 1 321 ? 1.739 6.453 -29.740 1.00 94.31 321 ARG A CA 1
ATOM 2432 C C . ARG A 1 321 ? 1.681 7.312 -30.987 1.00 94.31 321 ARG A C 1
ATOM 2434 O O . ARG A 1 321 ? 0.770 7.131 -31.794 1.00 94.31 321 ARG A O 1
ATOM 2441 N N . LYS A 1 322 ? 2.626 8.241 -31.154 1.00 94.69 322 LYS A N 1
ATOM 2442 C CA . LYS A 1 322 ? 2.727 9.052 -32.381 1.00 94.69 322 LYS A CA 1
ATOM 2443 C C . LYS A 1 322 ? 3.025 8.171 -33.599 1.00 94.69 322 LYS A C 1
ATOM 2445 O O . LYS A 1 322 ? 2.627 8.502 -34.717 1.00 94.69 322 LYS A O 1
ATOM 2450 N N . THR A 1 323 ? 3.679 7.034 -33.372 1.00 91.06 323 THR A N 1
ATOM 2451 C CA . THR A 1 323 ? 4.013 6.050 -34.399 1.00 91.06 323 THR A CA 1
ATOM 2452 C C . THR A 1 323 ? 2.801 5.165 -34.715 1.00 91.06 323 THR A C 1
ATOM 2454 O O . THR A 1 323 ? 2.351 4.363 -33.897 1.00 91.06 323 THR A O 1
ATOM 2457 N N . LYS A 1 324 ? 2.243 5.316 -35.925 1.00 82.75 324 LYS A N 1
ATOM 2458 C CA . LYS A 1 324 ? 1.002 4.631 -36.340 1.00 82.75 324 LYS A CA 1
ATOM 2459 C C . LYS A 1 324 ? 1.193 3.158 -36.718 1.00 82.75 324 LYS A C 1
ATOM 2461 O O . LYS A 1 324 ? 0.226 2.404 -36.689 1.00 82.75 324 LYS A O 1
ATOM 2466 N N . LYS A 1 325 ? 2.402 2.756 -37.121 1.00 91.25 325 LYS A N 1
ATOM 2467 C CA . LYS A 1 325 ? 2.721 1.378 -37.526 1.00 91.25 325 LYS A CA 1
ATOM 2468 C C . LYS A 1 325 ? 3.474 0.653 -36.414 1.00 91.25 325 LYS A C 1
ATOM 2470 O O . LYS A 1 325 ? 4.346 1.237 -35.779 1.00 91.25 325 LYS A O 1
ATOM 2475 N N . ALA A 1 326 ? 3.149 -0.619 -36.197 1.00 89.12 326 ALA A N 1
ATOM 2476 C CA . ALA A 1 326 ? 3.699 -1.406 -35.094 1.00 89.12 326 ALA A CA 1
ATOM 2477 C C . ALA A 1 326 ? 5.227 -1.597 -35.179 1.00 89.12 326 ALA A C 1
ATOM 2479 O O . ALA A 1 326 ? 5.906 -1.611 -34.154 1.00 89.12 326 ALA A O 1
ATOM 2480 N N . ASP A 1 327 ? 5.743 -1.729 -36.397 1.00 90.88 327 ASP A N 1
ATOM 2481 C CA . ASP A 1 327 ? 7.125 -2.048 -36.768 1.00 90.88 327 ASP A CA 1
ATOM 2482 C C . ASP A 1 327 ? 7.954 -0.824 -37.188 1.00 90.88 327 ASP A C 1
ATOM 2484 O O . ASP A 1 327 ? 9.149 -0.940 -37.446 1.00 90.88 327 ASP A O 1
ATOM 2488 N N . GLN A 1 328 ? 7.346 0.361 -37.240 1.00 93.50 328 GLN A N 1
ATOM 2489 C CA . GLN A 1 328 ? 8.062 1.585 -37.574 1.00 93.50 328 GLN A CA 1
ATOM 2490 C C . GLN A 1 328 ? 8.948 2.020 -36.402 1.00 93.50 328 GLN A C 1
ATOM 2492 O O . GLN A 1 328 ? 8.488 2.107 -35.262 1.00 93.50 328 GLN A O 1
ATOM 2497 N N . LEU A 1 329 ? 10.211 2.314 -36.710 1.00 93.69 329 LEU A N 1
ATOM 2498 C CA . LEU A 1 329 ? 11.178 2.849 -35.759 1.00 93.69 329 LEU A CA 1
ATOM 2499 C C . LEU A 1 329 ? 10.908 4.326 -35.462 1.00 93.69 329 LEU A C 1
ATOM 2501 O O . LEU A 1 329 ? 10.528 5.096 -36.349 1.00 93.69 329 LEU A O 1
ATOM 2505 N N . PHE A 1 330 ? 11.163 4.711 -34.219 1.00 95.31 330 PHE A N 1
ATOM 2506 C CA . PHE A 1 330 ? 11.225 6.085 -33.748 1.00 95.31 330 PHE A CA 1
ATOM 2507 C C . PHE A 1 330 ? 12.403 6.234 -32.781 1.00 95.31 330 PHE A C 1
ATOM 2509 O O . PHE A 1 330 ? 12.856 5.253 -32.187 1.00 95.31 330 PHE A O 1
ATOM 2516 N N . ASP A 1 331 ? 12.882 7.464 -32.636 1.00 94.00 331 ASP A N 1
ATOM 2517 C CA . ASP A 1 331 ? 13.928 7.824 -31.688 1.00 94.00 331 ASP A CA 1
ATOM 2518 C C . ASP A 1 331 ? 13.298 8.538 -30.485 1.00 94.00 331 ASP A C 1
ATOM 2520 O O . ASP A 1 331 ? 12.376 9.341 -30.643 1.00 94.00 331 ASP A O 1
ATOM 2524 N N . ASP A 1 332 ? 13.801 8.253 -29.290 1.00 94.06 332 ASP A N 1
ATOM 2525 C CA . ASP A 1 332 ? 13.428 8.916 -28.046 1.00 94.06 332 ASP A CA 1
ATOM 2526 C C . ASP A 1 332 ? 14.687 9.247 -27.242 1.00 94.06 332 ASP A C 1
ATOM 2528 O O . ASP A 1 332 ? 15.650 8.475 -27.213 1.00 94.06 332 ASP A O 1
ATOM 2532 N N . VAL A 1 333 ? 14.693 10.417 -26.611 1.00 92.38 333 VAL A N 1
ATOM 2533 C CA . VAL A 1 333 ? 15.766 10.846 -25.714 1.00 92.38 333 VAL A CA 1
ATOM 2534 C C . VAL A 1 333 ? 15.121 11.339 -24.436 1.00 92.38 333 VAL A C 1
ATOM 2536 O O . VAL A 1 333 ? 14.469 12.383 -24.427 1.00 92.38 333 VAL A O 1
ATOM 2539 N N . THR A 1 334 ? 15.324 10.599 -23.353 1.00 92.00 334 THR A N 1
ATOM 2540 C CA . THR A 1 334 ? 14.755 10.922 -22.049 1.00 92.00 334 THR A CA 1
ATOM 2541 C C . THR A 1 334 ? 15.844 11.269 -21.048 1.00 92.00 334 THR A C 1
ATOM 2543 O O . THR A 1 334 ? 16.858 10.582 -20.945 1.00 92.00 334 THR A O 1
ATOM 2546 N N . GLU A 1 335 ? 15.604 12.305 -20.253 1.00 89.94 335 GLU A N 1
ATOM 2547 C CA . GLU A 1 335 ? 16.362 12.565 -19.033 1.00 89.94 335 GLU A CA 1
ATOM 2548 C C . GLU A 1 335 ? 15.523 12.137 -17.837 1.00 89.94 335 GLU A C 1
ATOM 2550 O O . GLU A 1 335 ? 14.472 12.715 -17.546 1.00 89.94 335 GLU A O 1
ATOM 2555 N N . THR A 1 336 ? 15.998 11.115 -17.137 1.00 84.94 336 THR A N 1
ATOM 2556 C CA . THR A 1 336 ? 15.483 10.772 -15.818 1.00 84.94 336 THR A CA 1
ATOM 2557 C C . THR A 1 336 ? 16.215 11.629 -14.805 1.00 84.94 336 THR A C 1
ATOM 2559 O O . THR A 1 336 ? 17.436 11.778 -14.862 1.00 84.94 336 THR A O 1
ATOM 2562 N N . LYS A 1 337 ? 15.447 12.234 -13.907 1.00 79.88 337 LYS A N 1
ATOM 2563 C CA . LYS A 1 337 ? 15.961 13.112 -12.867 1.00 79.88 337 LYS A CA 1
ATOM 2564 C C . LYS A 1 337 ? 15.677 12.501 -11.509 1.00 79.88 337 LYS A C 1
ATOM 2566 O O . LYS A 1 337 ? 14.630 11.881 -11.326 1.00 79.88 337 LYS A O 1
ATOM 2571 N N . HIS A 1 338 ? 16.608 12.699 -10.593 1.00 68.06 338 HIS A N 1
ATOM 2572 C CA . HIS A 1 338 ? 16.373 12.579 -9.171 1.00 68.06 338 HIS A CA 1
ATOM 2573 C C . HIS A 1 338 ? 15.337 13.601 -8.713 1.00 68.06 338 HIS A C 1
ATOM 2575 O O . HIS A 1 338 ? 15.002 14.573 -9.402 1.00 68.06 338 HIS A O 1
ATOM 2581 N N . HIS A 1 339 ? 14.839 13.357 -7.512 1.00 61.44 339 HIS A N 1
ATOM 2582 C CA . HIS A 1 339 ? 13.842 14.177 -6.850 1.00 61.44 339 HIS A CA 1
ATOM 2583 C C . HIS A 1 339 ? 14.326 15.615 -6.569 1.00 61.44 339 HIS A C 1
ATOM 2585 O O . HIS A 1 339 ? 13.511 16.536 -6.567 1.00 61.44 339 HIS A O 1
ATOM 2591 N N . ASP A 1 340 ? 15.637 15.844 -6.446 1.00 63.72 340 ASP A N 1
ATOM 2592 C CA . ASP A 1 340 ? 16.270 17.172 -6.335 1.00 63.72 340 ASP A CA 1
ATOM 2593 C C . ASP A 1 340 ? 16.436 17.908 -7.685 1.00 63.72 340 ASP A C 1
ATOM 2595 O O . ASP A 1 340 ? 16.901 19.049 -7.738 1.00 63.72 340 ASP A O 1
ATOM 2599 N N . GLY A 1 341 ? 16.031 17.271 -8.788 1.00 71.31 341 GLY A N 1
ATOM 2600 C CA . GLY A 1 341 ? 16.149 17.791 -10.146 1.00 71.31 341 GLY A CA 1
ATOM 2601 C C . GLY A 1 341 ? 17.481 17.486 -10.836 1.00 71.31 341 GLY A C 1
ATOM 2602 O O . GLY A 1 341 ? 17.595 17.781 -12.033 1.00 71.31 341 GLY A O 1
ATOM 2603 N N . ALA A 1 342 ? 18.454 16.878 -10.146 1.00 77.38 342 ALA A N 1
ATOM 2604 C CA . ALA A 1 342 ? 19.683 16.388 -10.761 1.00 77.38 342 ALA A CA 1
ATOM 2605 C C . ALA A 1 342 ? 19.354 15.285 -11.770 1.00 77.38 342 ALA A C 1
ATOM 2607 O O . ALA A 1 342 ? 18.457 14.474 -11.560 1.00 77.38 342 ALA A O 1
ATOM 2608 N N . ILE A 1 343 ? 20.054 15.246 -12.900 1.00 82.19 343 ILE A N 1
ATOM 2609 C CA . ILE A 1 343 ? 19.871 14.163 -13.872 1.00 82.19 343 ILE A CA 1
ATOM 2610 C C . ILE A 1 343 ? 20.502 12.907 -13.275 1.00 82.19 343 ILE A C 1
ATOM 2612 O O . ILE A 1 343 ? 21.649 12.953 -12.855 1.00 82.19 343 ILE A O 1
ATOM 2616 N N . SER A 1 344 ? 19.754 11.806 -13.247 1.00 82.38 344 SER A N 1
ATOM 2617 C CA . SER A 1 344 ? 20.239 10.488 -12.824 1.00 82.38 344 SER A CA 1
ATOM 2618 C C . SER A 1 344 ? 20.692 9.655 -14.015 1.00 82.38 344 SER A C 1
ATOM 2620 O O . SER A 1 344 ? 21.645 8.878 -13.957 1.00 82.38 344 SER A O 1
ATOM 2622 N N . THR A 1 345 ? 19.981 9.777 -15.133 1.00 86.94 345 THR A N 1
ATOM 2623 C CA . THR A 1 345 ? 20.242 9.003 -16.342 1.00 86.94 345 THR A CA 1
ATOM 2624 C C . THR A 1 345 ? 19.749 9.769 -17.556 1.00 86.94 345 THR A C 1
ATOM 2626 O O . THR A 1 345 ? 18.649 10.327 -17.548 1.00 86.94 345 THR A O 1
ATOM 2629 N N . ARG A 1 346 ? 20.536 9.753 -18.630 1.00 90.75 346 ARG A N 1
ATOM 2630 C CA . ARG A 1 346 ? 20.075 10.127 -19.967 1.00 90.75 346 ARG A CA 1
ATOM 2631 C C . ARG A 1 346 ? 20.002 8.868 -20.817 1.00 90.75 346 ARG A C 1
ATOM 2633 O O . ARG A 1 346 ? 21.017 8.208 -21.018 1.00 90.75 346 ARG A O 1
ATOM 2640 N N . THR A 1 347 ? 18.821 8.583 -21.342 1.00 91.25 347 THR A N 1
ATOM 2641 C CA . THR A 1 347 ? 18.549 7.419 -22.183 1.00 91.25 347 THR A CA 1
ATOM 2642 C C . THR A 1 347 ? 18.259 7.872 -23.604 1.00 91.25 347 THR A C 1
ATOM 2644 O O . THR A 1 347 ? 17.356 8.674 -23.822 1.00 91.25 347 THR A O 1
ATOM 2647 N N . GLN A 1 348 ? 18.996 7.339 -24.574 1.00 93.69 348 GLN A N 1
ATOM 2648 C CA . GLN A 1 348 ? 18.669 7.413 -25.993 1.00 93.69 348 GLN A CA 1
ATOM 2649 C C . GLN A 1 348 ? 18.158 6.046 -26.447 1.00 93.69 348 GLN A C 1
ATOM 2651 O O . GLN A 1 348 ? 18.887 5.059 -26.390 1.00 93.69 348 GLN A O 1
ATOM 2656 N N . ALA A 1 349 ? 16.930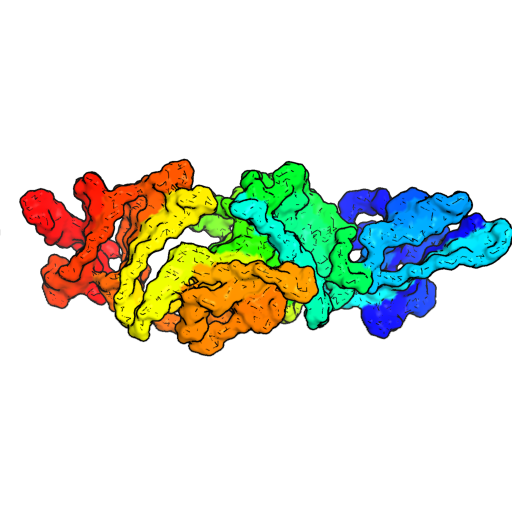 5.983 -26.941 1.00 93.31 349 ALA A N 1
ATOM 2657 C CA . ALA A 1 349 ? 16.328 4.763 -27.454 1.00 93.31 349 ALA A CA 1
ATOM 2658 C C . ALA A 1 349 ? 15.947 4.927 -28.927 1.00 93.31 349 ALA A C 1
ATOM 2660 O O . ALA A 1 349 ? 15.430 5.965 -29.331 1.00 93.31 349 ALA A O 1
ATOM 2661 N N . ARG A 1 350 ? 16.162 3.878 -29.722 1.00 95.06 350 ARG A N 1
ATOM 2662 C CA . ARG A 1 350 ? 15.589 3.739 -31.063 1.00 95.06 350 ARG A CA 1
ATOM 2663 C C . ARG A 1 350 ? 14.802 2.446 -31.091 1.00 95.06 350 ARG A C 1
ATOM 2665 O O . ARG A 1 350 ? 15.383 1.365 -31.048 1.00 95.06 350 ARG A O 1
ATOM 2672 N N . LEU A 1 351 ? 13.479 2.547 -31.088 1.00 94.56 351 LEU A N 1
ATOM 2673 C CA . LEU A 1 351 ? 12.586 1.410 -30.869 1.00 94.56 351 LEU A CA 1
ATOM 2674 C C . LEU A 1 351 ? 11.373 1.488 -31.793 1.00 94.56 351 LEU A C 1
ATOM 2676 O O . LEU A 1 351 ? 11.098 2.499 -32.424 1.00 94.56 351 LEU A O 1
ATOM 2680 N N . THR A 1 352 ? 10.635 0.387 -31.875 1.00 94.31 352 THR A N 1
ATOM 2681 C CA . THR A 1 352 ? 9.329 0.336 -32.553 1.00 94.31 352 THR A CA 1
ATOM 2682 C C . THR A 1 352 ? 8.204 0.295 -31.523 1.00 94.31 352 THR A C 1
ATOM 2684 O O . THR A 1 352 ? 8.431 -0.168 -30.400 1.00 94.31 352 THR A O 1
ATOM 2687 N N . ARG A 1 353 ? 6.967 0.616 -31.913 1.00 94.50 353 ARG A N 1
ATOM 2688 C CA . ARG A 1 353 ? 5.795 0.482 -31.026 1.00 94.50 353 ARG A CA 1
ATOM 2689 C C . ARG A 1 353 ? 5.654 -0.931 -30.440 1.00 94.50 353 ARG A C 1
ATOM 2691 O O . ARG A 1 353 ? 5.360 -1.072 -29.254 1.00 94.50 353 ARG A O 1
ATOM 2698 N N . ILE A 1 354 ? 5.926 -1.977 -31.228 1.00 93.62 354 ILE A N 1
ATOM 2699 C CA . ILE A 1 354 ? 5.816 -3.367 -30.757 1.00 93.62 354 ILE A CA 1
ATOM 2700 C C . ILE A 1 354 ? 6.877 -3.732 -29.704 1.00 93.62 354 ILE A C 1
ATOM 2702 O O . ILE A 1 354 ? 6.585 -4.485 -28.779 1.00 93.62 354 ILE A O 1
ATOM 2706 N N . HIS A 1 355 ? 8.075 -3.144 -29.783 1.00 93.50 355 HIS A N 1
ATOM 2707 C CA . HIS A 1 355 ? 9.111 -3.284 -28.754 1.00 93.50 355 HIS A CA 1
ATOM 2708 C C . HIS A 1 355 ? 8.684 -2.620 -27.438 1.00 93.50 355 HIS A C 1
ATOM 2710 O O . HIS A 1 355 ? 8.803 -3.238 -26.384 1.00 93.50 355 HIS A O 1
ATOM 2716 N N . VAL A 1 356 ? 8.110 -1.411 -27.495 1.00 94.75 356 VAL A N 1
ATOM 2717 C CA . VAL A 1 356 ? 7.583 -0.723 -26.301 1.00 94.75 356 VAL A CA 1
ATOM 2718 C C . VAL A 1 356 ? 6.451 -1.517 -25.660 1.00 94.75 356 VAL A C 1
ATOM 2720 O O . VAL A 1 356 ? 6.441 -1.716 -24.447 1.00 94.75 356 VAL A O 1
ATOM 2723 N N . ARG A 1 357 ? 5.520 -2.033 -26.470 1.00 94.06 357 ARG A N 1
ATOM 2724 C CA . ARG A 1 357 ? 4.431 -2.885 -25.980 1.00 94.06 357 ARG A CA 1
ATOM 2725 C C . ARG A 1 357 ? 4.974 -4.147 -25.298 1.00 94.06 357 ARG A C 1
ATOM 2727 O O . ARG A 1 357 ? 4.505 -4.483 -24.215 1.00 94.06 357 ARG A O 1
ATOM 2734 N N . PHE A 1 358 ? 5.985 -4.801 -25.879 1.00 94.00 358 PHE A N 1
ATOM 2735 C CA . PHE A 1 358 ? 6.635 -5.965 -25.266 1.00 94.00 358 PHE A CA 1
ATOM 2736 C C . PHE A 1 358 ? 7.324 -5.605 -23.943 1.00 94.00 358 PHE A C 1
ATOM 2738 O O . PHE A 1 358 ? 7.146 -6.309 -22.955 1.00 94.00 358 PHE A O 1
ATOM 2745 N N . MET A 1 359 ? 8.053 -4.489 -23.886 1.00 93.25 359 MET A N 1
ATOM 2746 C CA . MET A 1 359 ? 8.675 -4.012 -22.646 1.00 93.25 359 MET A CA 1
ATOM 2747 C C . MET A 1 359 ? 7.640 -3.773 -21.545 1.00 93.25 359 MET A C 1
ATOM 2749 O O . MET A 1 359 ? 7.812 -4.253 -20.430 1.00 93.25 359 MET A O 1
ATOM 2753 N N . MET A 1 360 ? 6.543 -3.077 -21.857 1.00 95.19 360 MET A N 1
ATOM 2754 C CA . MET A 1 360 ? 5.480 -2.801 -20.886 1.00 95.19 360 MET A CA 1
ATOM 2755 C C . MET A 1 360 ? 4.755 -4.083 -20.450 1.00 95.19 360 MET A C 1
ATOM 2757 O O . MET A 1 360 ? 4.414 -4.217 -19.276 1.00 95.19 360 MET A O 1
ATOM 2761 N N . ASP A 1 361 ? 4.570 -5.052 -21.356 1.00 94.69 361 ASP A N 1
ATOM 2762 C CA . ASP A 1 361 ? 4.084 -6.393 -21.011 1.00 94.69 361 ASP A CA 1
ATOM 2763 C C . ASP A 1 361 ? 5.007 -7.085 -20.000 1.00 94.69 361 ASP A C 1
ATOM 2765 O O . ASP A 1 361 ? 4.529 -7.546 -18.968 1.00 94.69 361 ASP A O 1
ATOM 2769 N N . GLN A 1 362 ? 6.320 -7.105 -20.244 1.00 94.19 362 GLN A N 1
ATOM 2770 C CA . GLN A 1 362 ? 7.282 -7.716 -19.322 1.00 94.19 362 GLN A CA 1
ATOM 2771 C C . GLN A 1 362 ? 7.290 -7.018 -17.957 1.00 94.19 362 GLN A C 1
ATOM 2773 O O . GLN A 1 362 ? 7.202 -7.694 -16.929 1.00 94.19 362 GLN A O 1
ATOM 2778 N N . THR A 1 363 ? 7.301 -5.681 -17.935 1.00 93.94 363 THR A N 1
ATOM 2779 C CA . THR A 1 363 ? 7.224 -4.904 -16.691 1.00 93.94 363 THR A CA 1
ATOM 2780 C C . THR A 1 363 ? 5.965 -5.247 -15.896 1.00 93.94 363 THR A C 1
ATOM 2782 O O . THR A 1 363 ? 6.060 -5.498 -14.703 1.00 93.94 363 THR A O 1
ATOM 2785 N N . MET A 1 364 ? 4.791 -5.318 -16.531 1.00 94.38 364 MET A N 1
ATOM 2786 C CA . MET A 1 364 ? 3.537 -5.614 -15.821 1.00 94.38 364 MET A CA 1
ATOM 2787 C C . MET A 1 364 ? 3.341 -7.092 -15.468 1.00 94.38 364 MET A C 1
ATOM 2789 O O . MET A 1 364 ? 2.529 -7.402 -14.601 1.00 94.38 364 MET A O 1
ATOM 2793 N N . ARG A 1 365 ? 4.040 -8.015 -16.133 1.00 93.62 365 ARG A N 1
ATOM 2794 C CA . ARG A 1 365 ? 3.912 -9.454 -15.864 1.00 93.62 365 ARG A CA 1
ATOM 2795 C C . ARG A 1 365 ? 4.854 -9.966 -14.797 1.00 93.62 365 ARG A C 1
ATOM 2797 O O . ARG A 1 365 ? 4.462 -10.825 -14.016 1.00 93.62 365 ARG A O 1
ATOM 2804 N N . VAL A 1 366 ? 6.103 -9.520 -14.829 1.00 93.06 366 VAL A N 1
ATOM 2805 C CA . VAL A 1 366 ? 7.178 -10.101 -14.009 1.00 93.06 366 VAL A CA 1
ATOM 2806 C C . VAL A 1 366 ? 8.201 -9.069 -13.541 1.00 93.06 366 VAL A C 1
ATOM 2808 O O . VAL A 1 366 ? 8.962 -9.347 -12.626 1.00 93.06 366 VAL A O 1
ATOM 2811 N N . GLY A 1 367 ? 8.243 -7.889 -14.166 1.00 92.44 367 GLY A N 1
ATOM 2812 C CA . GLY A 1 367 ? 9.269 -6.874 -13.925 1.00 92.44 367 GLY A CA 1
ATOM 2813 C C . GLY A 1 367 ? 8.858 -5.755 -12.971 1.00 92.44 367 GLY A C 1
ATOM 2814 O O . GLY A 1 367 ? 9.485 -4.698 -13.003 1.00 92.44 367 GLY A O 1
ATOM 2815 N N . SER A 1 368 ? 7.804 -5.932 -12.171 1.00 95.94 368 SER A N 1
ATOM 2816 C CA . SER A 1 368 ? 7.343 -4.914 -11.225 1.00 95.94 368 SER A CA 1
ATOM 2817 C C . SER A 1 368 ? 6.999 -5.490 -9.860 1.00 95.94 368 SER A C 1
ATOM 2819 O O . SER A 1 368 ? 6.626 -6.653 -9.733 1.00 95.94 368 SER A O 1
ATOM 2821 N N . TYR A 1 369 ? 7.041 -4.635 -8.841 1.00 96.88 369 TYR A N 1
ATOM 2822 C CA . TYR A 1 369 ? 6.597 -4.947 -7.488 1.00 96.88 369 TYR A CA 1
ATOM 2823 C C . TYR A 1 369 ? 5.174 -5.503 -7.483 1.00 96.88 369 TYR A C 1
ATOM 2825 O O . TYR A 1 369 ? 4.919 -6.536 -6.880 1.00 96.88 369 TYR A O 1
ATOM 2833 N N . LEU A 1 370 ? 4.255 -4.842 -8.196 1.00 97.31 370 LEU A N 1
ATOM 2834 C CA . LEU A 1 370 ? 2.848 -5.242 -8.269 1.00 97.31 370 LEU A CA 1
ATOM 2835 C C . LEU A 1 370 ? 2.686 -6.633 -8.893 1.00 97.31 370 LEU A C 1
ATOM 2837 O O . LEU A 1 370 ? 1.862 -7.419 -8.436 1.00 97.31 370 LEU A O 1
ATOM 2841 N N . ALA A 1 371 ? 3.496 -6.954 -9.905 1.00 96.88 371 ALA A N 1
ATOM 2842 C CA . ALA A 1 371 ? 3.518 -8.278 -10.508 1.00 96.88 371 ALA A CA 1
ATOM 2843 C C . ALA A 1 371 ? 4.038 -9.340 -9.526 1.00 96.88 371 ALA A C 1
ATOM 2845 O O . ALA A 1 371 ? 3.421 -10.398 -9.378 1.00 96.88 371 ALA A O 1
ATOM 2846 N N . THR A 1 372 ? 5.140 -9.065 -8.826 1.00 97.25 372 THR A N 1
ATOM 2847 C CA . THR A 1 372 ? 5.695 -10.009 -7.848 1.00 97.25 372 THR A CA 1
ATOM 2848 C C . THR A 1 372 ? 4.755 -10.202 -6.656 1.00 97.25 372 THR A C 1
ATOM 2850 O O . THR A 1 372 ? 4.514 -11.337 -6.252 1.00 97.25 372 THR A O 1
ATOM 2853 N N . ALA A 1 373 ? 4.145 -9.125 -6.154 1.00 97.81 373 ALA A N 1
ATOM 2854 C CA . ALA A 1 373 ? 3.131 -9.173 -5.105 1.00 97.81 373 ALA A CA 1
ATOM 2855 C C . ALA A 1 373 ? 1.918 -10.012 -5.535 1.00 97.81 373 ALA A C 1
ATOM 2857 O O . ALA A 1 373 ? 1.471 -10.872 -4.778 1.00 97.81 373 ALA A O 1
ATOM 2858 N N . ALA A 1 374 ? 1.421 -9.827 -6.766 1.00 97.69 374 ALA A N 1
ATOM 2859 C CA . ALA A 1 374 ? 0.310 -10.617 -7.304 1.00 97.69 374 ALA A CA 1
ATOM 2860 C C . ALA A 1 374 ? 0.633 -12.112 -7.353 1.00 97.69 374 ALA A C 1
ATOM 2862 O O . ALA A 1 374 ? -0.176 -12.937 -6.923 1.00 97.69 374 ALA A O 1
ATOM 2863 N N . ALA A 1 375 ? 1.835 -12.457 -7.819 1.00 96.81 375 ALA A N 1
ATOM 2864 C CA . ALA A 1 375 ? 2.288 -13.839 -7.886 1.00 96.81 375 ALA A CA 1
ATOM 2865 C C . ALA A 1 375 ? 2.448 -14.469 -6.490 1.00 96.81 375 ALA A C 1
ATOM 2867 O O . ALA A 1 375 ? 2.059 -15.619 -6.291 1.00 96.81 375 ALA A O 1
ATOM 2868 N N . ALA A 1 376 ? 2.989 -13.723 -5.523 1.00 96.75 376 ALA A N 1
ATOM 2869 C CA . ALA A 1 376 ? 3.271 -14.233 -4.183 1.00 96.75 376 ALA A CA 1
ATOM 2870 C C . ALA A 1 376 ? 2.021 -14.339 -3.297 1.00 96.75 376 ALA A C 1
ATOM 2872 O O . ALA A 1 376 ? 1.828 -15.339 -2.603 1.00 96.75 376 ALA A O 1
ATOM 2873 N N . LEU A 1 377 ? 1.154 -13.326 -3.326 1.00 96.81 377 LEU A N 1
ATOM 2874 C CA . LEU A 1 377 ? -0.041 -13.273 -2.482 1.00 96.81 377 LEU A CA 1
ATOM 2875 C C . LEU A 1 377 ? -1.207 -14.081 -3.067 1.00 96.81 377 LEU A C 1
ATOM 2877 O O . LEU A 1 377 ? -2.054 -14.563 -2.315 1.00 96.81 377 LEU A O 1
ATOM 2881 N N . MET A 1 378 ? -1.245 -14.269 -4.392 1.00 96.31 378 MET A N 1
ATOM 2882 C CA . MET A 1 378 ? -2.353 -14.914 -5.112 1.00 96.31 378 MET A CA 1
ATOM 2883 C C . MET A 1 378 ? -3.722 -14.276 -4.815 1.00 96.31 378 MET A C 1
ATOM 2885 O O . MET A 1 378 ? -4.731 -14.973 -4.707 1.00 96.31 378 MET A O 1
ATOM 2889 N N . ILE A 1 379 ? -3.746 -12.952 -4.685 1.00 97.56 379 ILE A N 1
ATOM 2890 C CA . ILE A 1 379 ? -4.955 -12.128 -4.573 1.00 97.56 379 ILE A CA 1
ATOM 2891 C C . ILE A 1 379 ? -4.925 -11.038 -5.655 1.00 97.56 379 ILE A C 1
ATOM 2893 O O . ILE A 1 379 ? -3.863 -10.787 -6.233 1.00 97.56 379 ILE A O 1
ATOM 2897 N N . PRO A 1 380 ? -6.051 -10.369 -5.949 1.00 98.00 380 PRO A N 1
ATOM 2898 C CA . PRO A 1 380 ? -6.054 -9.182 -6.794 1.00 98.00 380 PRO A CA 1
ATOM 2899 C C . PRO A 1 380 ? -5.093 -8.101 -6.277 1.00 98.00 380 PRO A C 1
ATOM 2901 O O . PRO A 1 380 ? -5.193 -7.663 -5.130 1.00 98.00 380 PRO A O 1
ATOM 2904 N N . VAL A 1 381 ? -4.179 -7.655 -7.144 1.00 98.44 381 VAL A N 1
ATOM 2905 C CA . VAL A 1 381 ? -3.218 -6.581 -6.852 1.00 98.44 381 VAL A CA 1
ATOM 2906 C C . VAL A 1 381 ? -3.380 -5.453 -7.859 1.00 98.44 381 VAL A C 1
ATOM 2908 O O . VAL A 1 381 ? -3.258 -5.675 -9.067 1.00 98.44 381 VAL A O 1
ATOM 2911 N N . PHE A 1 382 ? -3.641 -4.251 -7.356 1.00 98.00 382 PHE A N 1
ATOM 2912 C CA . PHE A 1 382 ? -3.964 -3.064 -8.131 1.00 98.00 382 PHE A CA 1
ATOM 2913 C C . PHE A 1 382 ? -2.877 -1.997 -8.028 1.00 98.00 382 PHE A C 1
ATOM 2915 O O . PHE A 1 382 ? -2.281 -1.780 -6.972 1.00 98.00 382 PHE A O 1
ATOM 2922 N N . GLY A 1 383 ? -2.639 -1.302 -9.134 1.00 96.94 383 GLY A N 1
ATOM 2923 C CA . GLY A 1 383 ? -1.785 -0.122 -9.147 1.00 96.94 383 GLY A CA 1
ATOM 2924 C C . GLY A 1 383 ? -1.793 0.592 -10.492 1.00 96.94 383 GLY A C 1
ATOM 2925 O O . GLY A 1 383 ? -2.451 0.165 -11.448 1.00 96.94 383 GLY A O 1
ATOM 2926 N N . ALA A 1 384 ? -1.095 1.724 -10.544 1.00 95.81 384 ALA A N 1
ATOM 2927 C CA . ALA A 1 384 ? -0.966 2.518 -11.756 1.00 95.81 384 ALA A CA 1
ATOM 2928 C C . ALA A 1 384 ? -0.143 1.766 -12.814 1.00 95.81 384 ALA A C 1
ATOM 2930 O O . ALA A 1 384 ? 0.905 1.207 -12.479 1.00 95.81 384 ALA A O 1
ATOM 2931 N N . PRO A 1 385 ? -0.531 1.810 -14.100 1.00 94.81 385 PRO A N 1
ATOM 2932 C CA . PRO A 1 385 ? 0.339 1.327 -15.162 1.00 94.81 385 PRO A CA 1
ATOM 2933 C C . PRO A 1 385 ? 1.660 2.125 -15.191 1.00 94.81 385 PRO A C 1
ATOM 2935 O O . PRO A 1 385 ? 1.648 3.330 -14.905 1.00 94.81 385 PRO A O 1
ATOM 2938 N N . PRO A 1 386 ? 2.794 1.508 -15.576 1.00 94.44 386 PRO A N 1
ATOM 2939 C CA . PRO A 1 386 ? 4.078 2.204 -15.658 1.00 94.44 386 PRO A CA 1
ATOM 2940 C C . PRO A 1 386 ? 3.984 3.456 -16.532 1.00 94.44 386 PRO A C 1
ATOM 2942 O O . PRO A 1 386 ? 3.378 3.414 -17.592 1.00 94.44 386 PRO A O 1
ATOM 2945 N N . GLY A 1 387 ? 4.580 4.568 -16.109 1.00 92.81 387 GLY A N 1
ATOM 2946 C CA . GLY A 1 387 ? 4.572 5.846 -16.829 1.00 92.81 387 GLY A CA 1
ATOM 2947 C C . GLY A 1 387 ? 3.291 6.676 -16.673 1.00 92.81 387 GLY A C 1
ATOM 2948 O O . GLY A 1 387 ? 3.203 7.753 -17.266 1.00 92.81 387 GLY A O 1
ATOM 2949 N N . VAL A 1 388 ? 2.308 6.223 -15.885 1.00 94.50 388 VAL A N 1
ATOM 2950 C CA . VAL A 1 388 ? 1.040 6.940 -15.675 1.00 94.50 388 VAL A CA 1
ATOM 2951 C C . VAL A 1 388 ? 1.020 7.665 -14.322 1.00 94.50 388 VAL A C 1
ATOM 2953 O O . VAL A 1 388 ? 1.413 7.120 -13.291 1.00 94.50 388 VAL A O 1
ATOM 2956 N N . GLY A 1 389 ? 0.565 8.920 -14.343 1.00 91.81 389 GLY A N 1
ATOM 2957 C CA . GLY A 1 389 ? 0.362 9.757 -13.159 1.00 91.81 389 GLY A CA 1
ATOM 2958 C C . GLY A 1 389 ? -0.950 9.487 -12.423 1.00 91.81 389 GLY A C 1
ATOM 2959 O O . GLY A 1 389 ? -1.900 8.960 -13.003 1.00 91.81 389 GLY A O 1
ATOM 2960 N N . ALA A 1 390 ? -1.001 9.915 -11.164 1.00 90.94 390 ALA A N 1
ATOM 2961 C CA . ALA A 1 390 ? -2.236 10.031 -10.401 1.00 90.94 390 ALA A CA 1
ATOM 2962 C C . ALA A 1 390 ? -2.697 11.495 -10.373 1.00 90.94 390 ALA A C 1
ATOM 2964 O O . ALA A 1 390 ? -1.869 12.406 -10.417 1.00 90.94 390 ALA A O 1
ATOM 2965 N N . ASP A 1 391 ? -4.007 11.700 -10.301 1.00 90.00 391 ASP A N 1
ATOM 2966 C CA . ASP A 1 391 ? -4.635 12.976 -9.978 1.00 90.00 391 ASP A CA 1
ATOM 2967 C C . ASP A 1 391 ? -5.272 12.882 -8.583 1.00 90.00 391 ASP A C 1
ATOM 2969 O O . ASP A 1 391 ? -5.666 11.808 -8.111 1.00 90.00 391 ASP A O 1
ATOM 2973 N N . TYR A 1 392 ? -5.368 14.034 -7.920 1.00 91.75 392 TYR A N 1
ATOM 2974 C CA . TYR A 1 392 ? -6.022 14.173 -6.624 1.00 91.75 392 TYR A CA 1
ATOM 2975 C C . TYR A 1 392 ? -7.289 14.990 -6.800 1.00 91.75 392 TYR A C 1
ATOM 2977 O O . TYR A 1 392 ? -7.253 16.114 -7.303 1.00 91.75 392 TYR A O 1
ATOM 2985 N N . GLU A 1 393 ? -8.413 14.454 -6.350 1.00 93.50 393 GLU A N 1
ATOM 2986 C CA . GLU A 1 393 ? -9.686 15.152 -6.448 1.00 93.50 393 GLU A CA 1
ATOM 2987 C C . GLU A 1 393 ? -10.546 14.948 -5.209 1.00 93.50 393 GLU A C 1
ATOM 2989 O O . GLU A 1 393 ? -10.317 14.058 -4.391 1.00 93.50 393 GLU A O 1
ATOM 2994 N N . LYS A 1 394 ? -11.546 15.816 -5.049 1.00 96.44 394 LYS A N 1
ATOM 2995 C CA . LYS A 1 394 ? -12.490 15.733 -3.943 1.00 96.44 394 LYS A CA 1
ATOM 2996 C C . LYS A 1 394 ? -13.821 15.202 -4.443 1.00 96.44 394 LYS A C 1
ATOM 2998 O O . LYS A 1 394 ? -14.582 15.917 -5.092 1.00 96.44 394 LYS A O 1
ATOM 3003 N N . ILE A 1 395 ? -14.132 13.973 -4.066 1.00 95.69 395 ILE A N 1
ATOM 3004 C CA . ILE A 1 395 ? -15.352 13.286 -4.458 1.00 95.69 395 ILE A CA 1
ATOM 3005 C C . ILE A 1 395 ? -16.251 13.143 -3.235 1.00 95.69 395 ILE A C 1
ATOM 3007 O O . ILE A 1 395 ? -15.890 12.510 -2.248 1.00 95.69 395 ILE A O 1
ATOM 3011 N N . GLU A 1 396 ? -17.440 13.750 -3.284 1.00 95.50 396 GLU A N 1
ATOM 3012 C CA . GLU A 1 396 ? -18.411 13.715 -2.176 1.00 95.50 396 GLU A CA 1
ATOM 3013 C C . GLU A 1 396 ? -17.798 14.063 -0.805 1.00 95.50 396 GLU A C 1
ATOM 3015 O O . GLU A 1 396 ? -18.051 13.412 0.217 1.00 95.50 396 GLU A O 1
ATOM 3020 N N . GLY A 1 397 ? -16.940 15.081 -0.791 1.00 95.62 397 GLY A N 1
ATOM 3021 C CA . GLY A 1 397 ? -16.287 15.545 0.427 1.00 95.62 397 GLY A CA 1
ATOM 3022 C C . GLY A 1 397 ? -15.030 14.770 0.837 1.00 95.62 397 GLY A C 1
ATOM 3023 O O . GLY A 1 397 ? -14.350 15.225 1.755 1.00 95.62 397 GLY A O 1
ATOM 3024 N N . LEU A 1 398 ? -14.701 13.661 0.172 1.00 97.06 398 LEU A N 1
ATOM 3025 C CA . LEU A 1 398 ? -13.529 12.827 0.443 1.00 97.06 398 LEU A CA 1
ATOM 3026 C C . LEU A 1 398 ? -12.419 13.130 -0.564 1.00 97.06 398 LEU A C 1
ATOM 3028 O O . LEU A 1 398 ? -12.699 13.291 -1.747 1.00 97.06 398 LEU A O 1
ATOM 3032 N N . TRP A 1 399 ? -11.176 13.224 -0.097 1.00 96.56 399 TRP A N 1
ATOM 3033 C CA . TRP A 1 399 ? -10.017 13.316 -0.983 1.00 96.56 399 TRP A CA 1
ATOM 3034 C C . TRP A 1 399 ? -9.688 11.936 -1.534 1.00 96.56 399 TRP A C 1
ATOM 3036 O O . TRP A 1 399 ? -9.574 10.979 -0.778 1.00 96.56 399 TRP A O 1
ATOM 3046 N N . VAL A 1 400 ? -9.572 11.836 -2.849 1.00 95.00 400 VAL A N 1
ATOM 3047 C CA . VAL A 1 400 ? -9.401 10.582 -3.576 1.00 95.00 400 VAL A CA 1
ATOM 3048 C C . VAL A 1 400 ? -8.172 10.690 -4.453 1.00 95.00 400 VAL A C 1
ATOM 3050 O O . VAL A 1 400 ? -7.906 11.744 -5.035 1.00 95.00 400 VAL A O 1
ATOM 3053 N N . MET A 1 401 ? -7.449 9.580 -4.543 1.00 94.69 401 MET A N 1
ATOM 3054 C CA . MET A 1 401 ? -6.338 9.412 -5.459 1.00 94.69 401 MET A CA 1
ATOM 3055 C C . MET A 1 401 ? -6.752 8.461 -6.577 1.00 94.69 401 MET A C 1
ATOM 3057 O O . MET A 1 401 ? -7.025 7.286 -6.328 1.00 94.69 401 MET A O 1
ATOM 3061 N N . GLY A 1 402 ? -6.792 8.964 -7.804 1.00 93.75 402 GLY A N 1
ATOM 3062 C CA . GLY A 1 402 ? -7.167 8.187 -8.983 1.00 93.75 402 GLY A CA 1
ATOM 3063 C C . GLY A 1 402 ? -6.156 8.334 -10.107 1.00 93.75 402 GLY A C 1
ATOM 3064 O O . GLY A 1 402 ? -5.308 9.225 -10.087 1.00 93.75 402 GLY A O 1
ATOM 3065 N N . ILE A 1 403 ? -6.221 7.451 -11.098 1.00 94.50 403 ILE A N 1
ATOM 3066 C CA . ILE A 1 403 ? -5.294 7.494 -12.230 1.00 94.50 403 ILE A CA 1
ATOM 3067 C C . ILE A 1 403 ? -5.777 8.470 -13.293 1.00 94.50 403 ILE A C 1
ATOM 3069 O O . ILE A 1 403 ? -6.923 8.425 -13.748 1.00 94.50 403 ILE A O 1
ATOM 3073 N N . LYS A 1 404 ? -4.846 9.302 -13.765 1.00 89.00 404 LYS A N 1
ATOM 3074 C CA . LYS A 1 404 ? -5.095 10.293 -14.807 1.00 89.00 404 LYS A CA 1
ATOM 3075 C C . LYS A 1 404 ? -5.338 9.627 -16.168 1.00 89.00 404 LYS A C 1
ATOM 3077 O O . LYS A 1 404 ? -4.417 9.331 -16.941 1.00 89.00 404 LYS A O 1
ATOM 3082 N N . GLY A 1 405 ? -6.613 9.370 -16.454 1.00 88.69 405 GLY A N 1
ATOM 3083 C CA . GLY A 1 405 ? -7.059 8.549 -17.580 1.00 88.69 405 GLY A CA 1
ATOM 3084 C C . GLY A 1 405 ? -7.003 9.199 -18.971 1.00 88.69 405 GLY A C 1
ATOM 3085 O O . GLY A 1 405 ? -7.350 8.535 -19.958 1.00 88.69 405 GLY A O 1
ATOM 3086 N N . ASP A 1 406 ? -6.604 10.469 -19.060 1.00 90.12 406 ASP A N 1
ATOM 3087 C CA . ASP A 1 406 ? -6.508 11.277 -20.284 1.00 90.12 406 ASP A CA 1
ATOM 3088 C C . ASP A 1 406 ? -5.056 11.520 -20.746 1.00 90.12 406 ASP A C 1
ATOM 3090 O O . ASP A 1 406 ? -4.810 12.262 -21.699 1.00 90.12 406 ASP A O 1
ATOM 3094 N N . THR A 1 407 ? -4.074 10.858 -20.125 1.00 93.75 407 THR A N 1
ATOM 3095 C CA . THR A 1 407 ? -2.664 10.992 -20.521 1.00 93.75 407 THR A CA 1
ATOM 3096 C C . THR A 1 407 ? -2.287 10.150 -21.749 1.00 93.75 407 THR A C 1
ATOM 3098 O O . THR A 1 407 ? -2.876 9.089 -21.988 1.00 93.75 407 THR A O 1
ATOM 3101 N N . PRO A 1 408 ? -1.247 10.550 -22.518 1.00 94.50 408 PRO A N 1
ATOM 3102 C CA . PRO A 1 408 ? -0.744 9.729 -23.616 1.00 94.50 408 PRO A CA 1
ATOM 3103 C C . PRO A 1 408 ? -0.312 8.314 -23.190 1.00 94.50 408 PRO A C 1
ATOM 3105 O O . PRO A 1 408 ? -0.748 7.382 -23.859 1.00 94.50 408 PRO A O 1
ATOM 3108 N N . PRO A 1 409 ? 0.445 8.107 -22.093 1.00 94.88 409 PRO A N 1
ATOM 3109 C CA . PRO A 1 409 ? 0.715 6.773 -21.549 1.00 94.88 409 PRO A CA 1
ATOM 3110 C C . PRO A 1 409 ? -0.535 5.920 -21.327 1.00 94.88 409 PRO A C 1
ATOM 3112 O O . PRO A 1 409 ? -0.612 4.787 -21.789 1.00 94.88 409 PRO A O 1
ATOM 3115 N N . TYR A 1 410 ? -1.564 6.467 -20.680 1.00 95.50 410 TYR A N 1
ATOM 3116 C CA . TYR A 1 410 ? -2.777 5.705 -20.395 1.00 95.50 410 TYR A CA 1
ATOM 3117 C C . TYR A 1 410 ? -3.548 5.334 -21.668 1.00 95.50 410 TYR A C 1
ATOM 3119 O O . TYR A 1 410 ? -4.078 4.230 -21.800 1.00 95.50 410 TYR A O 1
ATOM 3127 N N . ALA A 1 411 ? -3.579 6.241 -22.646 1.00 95.81 411 ALA A N 1
ATOM 3128 C CA . ALA A 1 411 ? -4.156 5.961 -23.952 1.00 95.81 411 ALA A CA 1
ATOM 3129 C C . ALA A 1 411 ? -3.372 4.887 -24.732 1.00 95.81 411 ALA A C 1
ATOM 3131 O O . ALA A 1 411 ? -3.990 4.125 -25.468 1.00 95.81 411 ALA A O 1
ATOM 3132 N N . PHE A 1 412 ? -2.052 4.765 -24.532 1.00 95.75 412 PHE A N 1
ATOM 3133 C CA . PHE A 1 412 ? -1.242 3.693 -25.133 1.00 95.75 412 PHE A CA 1
ATOM 3134 C C . PHE A 1 412 ? -1.705 2.340 -24.607 1.00 95.75 412 PHE A C 1
ATOM 3136 O O . PHE A 1 412 ? -1.983 1.432 -25.381 1.00 95.75 412 PHE A O 1
ATOM 3143 N N . PHE A 1 413 ? -1.872 2.225 -23.288 1.00 95.50 413 PHE A N 1
ATOM 3144 C CA . PHE A 1 413 ? -2.387 0.998 -22.692 1.00 95.50 413 PHE A CA 1
ATOM 3145 C C . PHE A 1 413 ? -3.794 0.659 -23.189 1.00 95.50 413 PHE A C 1
ATOM 3147 O O . PHE A 1 413 ? -4.046 -0.479 -23.579 1.00 95.50 413 PHE A O 1
ATOM 3154 N N . LYS A 1 414 ? -4.698 1.642 -23.267 1.00 94.75 414 LYS A N 1
ATOM 3155 C CA . LYS A 1 414 ? -6.029 1.430 -23.857 1.00 94.75 414 LYS A CA 1
ATOM 3156 C C . LYS A 1 414 ? -5.959 0.919 -25.300 1.00 94.75 414 LYS A C 1
ATOM 3158 O O . LYS A 1 414 ? -6.747 0.056 -25.664 1.00 94.75 414 LYS A O 1
ATOM 3163 N N . GLU A 1 415 ? -5.056 1.442 -26.121 1.00 94.38 415 GLU A N 1
ATOM 3164 C CA . GLU A 1 415 ? -4.932 1.062 -27.534 1.00 94.38 415 GLU A CA 1
ATOM 3165 C C . GLU A 1 415 ? -4.273 -0.315 -27.714 1.00 94.38 415 GLU A C 1
ATOM 3167 O O . GLU A 1 415 ? -4.790 -1.154 -28.448 1.00 94.38 415 GLU A O 1
ATOM 3172 N N . ASP A 1 416 ? -3.151 -0.567 -27.036 1.00 93.12 416 ASP A N 1
ATOM 3173 C CA . ASP A 1 416 ? -2.287 -1.725 -27.301 1.00 93.12 416 ASP A CA 1
ATOM 3174 C C . ASP A 1 416 ? -2.523 -2.907 -26.355 1.00 93.12 416 ASP A C 1
ATOM 3176 O O . ASP A 1 416 ? -2.059 -4.020 -26.618 1.00 93.12 416 ASP A O 1
ATOM 3180 N N . PHE A 1 417 ? -3.212 -2.698 -25.236 1.00 93.06 417 PHE A N 1
ATOM 3181 C CA . PHE A 1 417 ? -3.458 -3.736 -24.233 1.00 93.06 417 PHE A CA 1
ATOM 3182 C C . PHE A 1 417 ? -4.942 -4.063 -24.087 1.00 93.06 417 PHE A C 1
ATOM 3184 O O . PHE A 1 417 ? -5.291 -4.854 -23.222 1.00 93.06 417 PHE A O 1
ATOM 3191 N N . SER A 1 418 ? -5.816 -3.490 -24.918 1.00 89.44 418 SER A N 1
ATOM 3192 C CA . SER A 1 418 ? -7.215 -3.917 -24.983 1.00 89.44 418 SER A CA 1
ATOM 3193 C C . SER A 1 418 ? -7.366 -5.296 -25.641 1.00 89.44 418 SER A C 1
ATOM 3195 O O . SER A 1 418 ? -6.666 -5.574 -26.618 1.00 89.44 418 SER A O 1
ATOM 3197 N N . PRO A 1 419 ? -8.350 -6.106 -25.200 1.00 86.56 419 PRO A N 1
ATOM 3198 C CA . PRO A 1 419 ? -9.338 -5.810 -24.152 1.00 86.56 419 PRO A CA 1
ATOM 3199 C C . PRO A 1 419 ? -8.851 -6.078 -22.716 1.00 86.56 419 PRO A C 1
ATOM 3201 O O . PRO A 1 419 ? -9.598 -5.827 -21.772 1.00 86.56 419 PRO A O 1
ATOM 3204 N N . GLU A 1 420 ? -7.638 -6.601 -22.529 1.00 83.62 420 GLU A N 1
ATOM 3205 C CA . GLU A 1 420 ? -7.134 -7.044 -21.222 1.00 83.62 420 GLU A CA 1
ATOM 3206 C C . GLU A 1 420 ? -6.867 -5.886 -20.251 1.00 83.62 420 GLU A C 1
ATOM 3208 O O . GLU A 1 420 ? -6.960 -6.056 -19.035 1.00 83.62 420 GLU A O 1
ATOM 3213 N N . PHE A 1 421 ? -6.586 -4.696 -20.783 1.00 90.88 421 PHE A N 1
ATOM 3214 C CA . PHE A 1 421 ? -6.519 -3.451 -20.035 1.00 90.88 421 PHE A CA 1
ATOM 3215 C C . PHE A 1 421 ? -7.918 -3.048 -19.561 1.00 90.88 421 PHE A C 1
ATOM 3217 O O . PHE A 1 421 ? -8.639 -2.285 -20.209 1.00 90.88 421 PHE A O 1
ATOM 3224 N N . ALA A 1 422 ? -8.299 -3.590 -18.409 1.00 91.75 422 ALA A N 1
ATOM 3225 C CA . ALA A 1 422 ? -9.582 -3.375 -17.761 1.00 91.75 422 ALA A CA 1
ATOM 3226 C C . ALA A 1 422 ? -9.385 -2.557 -16.478 1.00 91.75 422 ALA A C 1
ATOM 3228 O O . ALA A 1 422 ? -9.379 -3.131 -15.387 1.00 91.75 422 ALA A O 1
ATOM 3229 N N . PRO A 1 423 ? -9.195 -1.231 -16.588 1.00 95.25 423 PRO A N 1
ATOM 3230 C CA . PRO A 1 423 ? -9.020 -0.404 -15.416 1.00 95.25 423 PRO A CA 1
ATOM 3231 C C . PRO A 1 423 ? -10.288 -0.393 -14.564 1.00 95.25 423 PRO A C 1
ATOM 3233 O O . PRO A 1 423 ? -11.412 -0.492 -15.078 1.00 95.25 423 PRO A O 1
ATOM 3236 N N . THR A 1 424 ? -10.102 -0.223 -13.265 1.00 95.69 424 THR A N 1
ATOM 3237 C CA . THR A 1 424 ? -11.167 0.041 -12.305 1.00 95.69 424 THR A CA 1
ATOM 3238 C C . THR A 1 424 ? -11.983 1.263 -12.730 1.00 95.69 424 THR A C 1
ATOM 3240 O O . THR A 1 424 ? -11.484 2.231 -13.314 1.00 95.69 424 THR A O 1
ATOM 3243 N N . LYS A 1 425 ? -13.289 1.196 -12.472 1.00 94.19 425 LYS A N 1
ATOM 3244 C CA . LYS A 1 425 ? -14.269 2.228 -12.852 1.00 94.19 425 LYS A CA 1
ATOM 3245 C C . LYS A 1 425 ? -15.046 2.751 -11.649 1.00 94.19 425 LYS A C 1
ATOM 3247 O O . LYS A 1 425 ? -16.009 3.494 -11.836 1.00 94.19 425 LYS A O 1
ATOM 3252 N N . GLY A 1 426 ? -14.701 2.291 -10.447 1.00 93.38 426 GLY A N 1
ATOM 3253 C CA . GLY A 1 426 ? -15.362 2.743 -9.243 1.00 93.38 426 GLY A CA 1
ATOM 3254 C C . GLY A 1 426 ? -15.026 4.202 -8.995 1.00 93.38 426 GLY A C 1
ATOM 3255 O O . GLY A 1 426 ? -14.042 4.759 -9.478 1.00 93.38 426 GLY A O 1
ATOM 3256 N N . LYS A 1 427 ? -15.921 4.850 -8.266 1.00 93.94 427 LYS A N 1
ATOM 3257 C CA . LYS A 1 427 ? -15.873 6.289 -8.051 1.00 93.94 427 LYS A CA 1
ATOM 3258 C C . LYS A 1 427 ? -14.626 6.702 -7.266 1.00 93.94 427 LYS A C 1
ATOM 3260 O O . LYS A 1 427 ? -14.020 7.717 -7.586 1.00 93.94 427 LYS A O 1
ATOM 3265 N N . PHE A 1 428 ? -14.244 5.900 -6.275 1.00 94.69 428 PHE A N 1
ATOM 3266 C CA . PHE A 1 428 ? -13.131 6.180 -5.367 1.00 94.69 428 PHE A CA 1
ATOM 3267 C C . PHE A 1 428 ? -11.835 5.443 -5.731 1.00 94.69 428 PHE A C 1
ATOM 3269 O O . PHE A 1 428 ? -10.826 5.641 -5.071 1.00 94.69 428 PHE A O 1
ATOM 3276 N N . ASP A 1 429 ? -11.852 4.609 -6.771 1.00 93.69 429 ASP A N 1
ATOM 3277 C CA . ASP A 1 429 ? -10.733 3.745 -7.145 1.00 93.69 429 ASP A CA 1
ATOM 3278 C C . ASP A 1 429 ? -10.463 3.755 -8.650 1.00 93.69 429 ASP A C 1
ATOM 3280 O O . ASP A 1 429 ? -9.983 2.766 -9.177 1.00 93.69 429 ASP A O 1
ATOM 3284 N N . HIS A 1 430 ? -10.790 4.824 -9.378 1.00 94.19 430 HIS A N 1
ATOM 3285 C CA . HIS A 1 430 ? -10.784 4.800 -10.842 1.00 94.19 430 HIS A CA 1
ATOM 3286 C C . HIS A 1 430 ? -9.378 4.731 -11.469 1.00 94.19 430 HIS A C 1
ATOM 3288 O O . HIS A 1 430 ? -8.441 5.429 -11.081 1.00 94.19 430 HIS A O 1
ATOM 3294 N N . GLY A 1 431 ? -9.276 3.941 -12.540 1.00 94.94 431 GLY A N 1
ATOM 3295 C CA . GLY A 1 431 ? -8.156 3.945 -13.479 1.00 94.94 431 GLY A CA 1
ATOM 3296 C C . GLY A 1 431 ? -6.959 3.050 -13.126 1.00 94.94 431 GLY A C 1
ATOM 3297 O O . GLY A 1 431 ? -6.022 2.961 -13.918 1.00 94.94 431 GLY A O 1
ATOM 3298 N N . TYR A 1 432 ? -6.990 2.354 -11.993 1.00 96.50 432 TYR A N 1
ATOM 3299 C CA . TYR A 1 432 ? -5.981 1.360 -11.613 1.00 96.50 432 TYR A CA 1
ATOM 3300 C C . TYR A 1 432 ? -6.205 0.033 -12.344 1.00 96.50 432 TYR A C 1
ATOM 3302 O O . TYR A 1 432 ? -7.324 -0.279 -12.749 1.00 96.50 432 TYR A O 1
ATOM 3310 N N . ILE A 1 433 ? -5.154 -0.771 -12.519 1.00 96.00 433 ILE A N 1
ATOM 3311 C CA . ILE A 1 433 ? -5.235 -2.073 -13.203 1.00 96.00 433 ILE A CA 1
ATOM 3312 C C . ILE A 1 433 ? -4.893 -3.237 -12.282 1.00 96.00 433 ILE A C 1
ATOM 3314 O O . ILE A 1 433 ? -4.026 -3.114 -11.426 1.00 96.00 433 ILE A O 1
ATOM 3318 N N . GLU A 1 434 ? -5.538 -4.383 -12.506 1.00 96.38 434 GLU A N 1
ATOM 3319 C CA . GLU A 1 434 ? -5.248 -5.632 -11.796 1.00 96.38 434 GLU A CA 1
ATOM 3320 C C . GLU A 1 434 ? -4.075 -6.375 -12.462 1.00 96.38 434 GLU A C 1
ATOM 3322 O O . GLU A 1 434 ? -4.206 -6.913 -13.567 1.00 96.38 434 GLU A O 1
ATOM 3327 N N . TYR A 1 435 ? -2.924 -6.444 -11.792 1.00 96.44 435 TYR A N 1
ATOM 3328 C CA . TYR A 1 435 ? -1.702 -7.048 -12.344 1.00 96.44 435 TYR A CA 1
ATOM 3329 C C . TYR A 1 435 ? -1.823 -8.568 -12.531 1.00 96.44 435 TYR A C 1
ATOM 3331 O O . TYR A 1 435 ? -1.294 -9.109 -13.503 1.00 96.44 435 TYR A O 1
ATOM 3339 N N . GLY A 1 436 ? -2.612 -9.251 -11.693 1.00 95.25 436 GLY A N 1
ATOM 3340 C CA . GLY A 1 436 ? -2.909 -10.680 -11.857 1.00 95.25 436 GLY A CA 1
ATOM 3341 C C . GLY A 1 436 ? -3.580 -11.006 -13.200 1.00 95.25 436 GLY A C 1
ATOM 3342 O O . GLY A 1 436 ? -3.238 -11.996 -13.852 1.00 95.25 436 GLY A O 1
ATOM 3343 N N . ARG A 1 437 ? -4.459 -10.127 -13.708 1.00 93.31 437 ARG A N 1
ATOM 3344 C CA . ARG A 1 437 ? -5.053 -10.290 -15.052 1.00 93.31 437 ARG A CA 1
ATOM 3345 C C . ARG A 1 437 ? -4.027 -10.106 -16.161 1.00 93.31 437 ARG A C 1
ATOM 3347 O O . ARG A 1 437 ? -4.051 -10.839 -17.152 1.00 93.31 437 ARG A O 1
ATOM 3354 N N . MET A 1 438 ? -3.103 -9.163 -15.982 1.00 91.12 438 MET A N 1
ATOM 3355 C CA . MET A 1 438 ? -2.004 -8.942 -16.924 1.00 91.12 438 MET A CA 1
ATOM 3356 C C . MET A 1 438 ? -1.051 -10.140 -16.985 1.00 91.12 438 MET A C 1
ATOM 3358 O O . MET A 1 438 ? -0.498 -10.416 -18.049 1.00 91.12 438 MET A O 1
ATOM 3362 N N . GLN A 1 439 ? -0.897 -10.878 -15.884 1.00 93.88 439 GLN A N 1
ATOM 3363 C CA . GLN A 1 439 ? -0.145 -12.133 -15.821 1.00 93.88 439 GLN A CA 1
ATOM 3364 C C . GLN A 1 439 ? -0.895 -13.308 -16.457 1.00 93.88 439 GLN A C 1
ATOM 3366 O O . GLN A 1 439 ? -0.288 -14.095 -17.183 1.00 93.88 439 GLN A O 1
ATOM 3371 N N . ALA A 1 440 ? -2.207 -13.409 -16.242 1.00 92.06 440 ALA A N 1
ATOM 3372 C CA . ALA A 1 440 ? -3.016 -14.527 -16.731 1.00 92.06 440 ALA A CA 1
ATOM 3373 C C . ALA A 1 440 ? -3.217 -14.538 -18.259 1.00 92.06 440 ALA A C 1
ATOM 3375 O O . ALA A 1 440 ? -3.464 -15.593 -18.844 1.00 92.06 440 ALA A O 1
ATOM 3376 N N . ARG A 1 441 ? -3.119 -13.383 -18.931 1.00 89.25 441 ARG A N 1
ATOM 3377 C CA . ARG A 1 441 ? -3.258 -13.311 -20.397 1.00 89.25 441 ARG A CA 1
ATOM 3378 C C . ARG A 1 441 ? -2.109 -14.017 -21.131 1.00 89.25 441 ARG A C 1
ATOM 3380 O O . ARG A 1 441 ? -1.053 -14.276 -20.554 1.00 89.25 441 ARG A O 1
ATOM 3387 N N . ALA A 1 442 ? -2.255 -14.256 -22.434 1.00 91.19 442 ALA A N 1
ATOM 3388 C CA . ALA A 1 442 ? -1.176 -14.805 -23.264 1.00 91.19 442 ALA A CA 1
ATOM 3389 C C . ALA A 1 442 ? 0.009 -13.829 -23.361 1.00 91.19 442 ALA A C 1
ATOM 3391 O O . ALA A 1 442 ? -0.188 -12.634 -23.607 1.00 91.19 442 ALA A O 1
ATOM 3392 N N . ALA A 1 443 ? 1.228 -14.327 -23.123 1.00 90.31 443 ALA A N 1
ATOM 3393 C CA . ALA A 1 443 ? 2.445 -13.520 -23.193 1.00 90.31 443 ALA A CA 1
ATOM 3394 C C . ALA A 1 443 ? 2.579 -12.878 -24.572 1.00 90.31 443 ALA A C 1
ATOM 3396 O O . ALA A 1 443 ? 2.323 -13.519 -25.596 1.00 90.31 443 ALA A O 1
ATOM 3397 N N . MET A 1 444 ? 2.975 -11.606 -24.600 1.00 89.75 444 MET A N 1
ATOM 3398 C CA . MET A 1 444 ? 3.192 -10.948 -25.873 1.00 89.75 444 MET A CA 1
ATOM 3399 C C . MET A 1 444 ? 4.397 -11.596 -26.572 1.00 89.75 444 MET A C 1
ATOM 3401 O O . MET A 1 444 ? 5.454 -11.731 -25.949 1.00 89.75 444 MET A O 1
ATOM 3405 N N . PRO A 1 445 ? 4.286 -11.972 -27.860 1.00 88.19 445 PRO A N 1
ATOM 3406 C CA . PRO A 1 445 ? 5.440 -12.434 -28.610 1.00 88.19 445 PRO A CA 1
ATOM 3407 C C . PRO A 1 445 ? 6.540 -11.377 -28.578 1.00 88.19 445 PRO A C 1
ATOM 3409 O O . PRO A 1 445 ? 6.277 -10.188 -28.789 1.00 88.19 445 PRO A O 1
ATOM 3412 N N . LYS A 1 446 ? 7.777 -11.814 -28.330 1.00 87.69 446 LYS A N 1
ATOM 3413 C CA . LYS A 1 446 ? 8.939 -10.931 -28.416 1.00 87.69 446 LYS A CA 1
ATOM 3414 C C . LYS A 1 446 ? 8.960 -10.283 -29.799 1.00 87.69 446 LYS A C 1
ATOM 3416 O O . LYS A 1 446 ? 8.775 -10.964 -30.809 1.00 87.69 446 LYS A O 1
ATOM 3421 N N . ALA A 1 447 ? 9.178 -8.972 -29.829 1.00 85.81 447 ALA A N 1
ATOM 3422 C CA . ALA A 1 447 ? 9.322 -8.243 -31.077 1.00 85.81 447 ALA A CA 1
ATOM 3423 C C . ALA A 1 447 ? 10.436 -8.860 -31.939 1.00 85.81 447 ALA A C 1
ATOM 3425 O O . ALA A 1 447 ? 11.433 -9.374 -31.419 1.00 85.81 447 ALA A O 1
ATOM 3426 N N . ALA A 1 448 ? 10.247 -8.830 -33.261 1.00 88.25 448 ALA A N 1
ATOM 3427 C CA . ALA A 1 448 ? 11.264 -9.304 -34.184 1.00 88.25 448 ALA A CA 1
ATOM 3428 C C . ALA A 1 448 ? 12.561 -8.521 -33.961 1.00 88.25 448 ALA A C 1
ATOM 3430 O O . ALA A 1 448 ? 12.549 -7.299 -33.816 1.00 88.25 448 ALA A O 1
ATOM 3431 N N . PHE A 1 449 ? 13.670 -9.251 -33.922 1.00 88.88 449 PHE A N 1
ATOM 3432 C CA . PHE A 1 449 ? 14.981 -8.642 -33.798 1.00 88.88 449 PHE A CA 1
ATOM 3433 C C . PHE A 1 449 ? 15.272 -7.765 -35.018 1.00 88.88 449 PHE A C 1
ATOM 3435 O O . PHE A 1 449 ? 14.976 -8.151 -36.147 1.00 88.88 449 PHE A O 1
ATOM 3442 N N . THR A 1 450 ? 15.882 -6.614 -34.767 1.00 90.19 450 THR A N 1
ATOM 3443 C CA . THR A 1 450 ? 16.488 -5.768 -35.791 1.00 90.19 450 THR A CA 1
ATOM 3444 C C . THR A 1 450 ? 17.741 -5.140 -35.213 1.00 90.19 450 THR A C 1
ATOM 3446 O O . THR A 1 450 ? 17.765 -4.722 -34.048 1.00 90.19 450 THR A O 1
ATOM 3449 N N . THR A 1 451 ? 18.772 -5.052 -36.047 1.00 90.81 451 THR A N 1
ATOM 3450 C CA . THR A 1 451 ? 20.025 -4.387 -35.698 1.00 90.81 451 THR A CA 1
ATOM 3451 C C . THR A 1 451 ? 19.891 -2.866 -35.632 1.00 90.81 451 THR A C 1
ATOM 3453 O O . THR A 1 451 ? 20.860 -2.209 -35.302 1.00 90.81 451 THR A O 1
ATOM 3456 N N . GLU A 1 452 ? 18.722 -2.282 -35.922 1.00 92.44 452 GLU A N 1
ATOM 3457 C CA . GLU A 1 452 ? 18.462 -0.848 -35.714 1.00 92.44 452 GLU A CA 1
ATOM 3458 C C . GLU A 1 452 ? 17.933 -0.521 -34.313 1.00 92.44 452 GLU A C 1
ATOM 3460 O O . GLU A 1 452 ? 17.986 0.636 -33.900 1.00 92.44 452 GLU A O 1
ATOM 3465 N N . ALA A 1 453 ? 17.397 -1.507 -33.584 1.00 92.06 453 ALA A N 1
ATOM 3466 C CA . ALA A 1 453 ? 16.729 -1.264 -32.309 1.00 92.06 453 ALA A CA 1
ATOM 3467 C C . ALA A 1 453 ? 17.697 -1.357 -31.121 1.00 92.06 453 ALA A C 1
ATOM 3469 O O . ALA A 1 453 ? 18.274 -2.421 -30.860 1.00 92.06 453 ALA A O 1
ATOM 3470 N N . TYR A 1 454 ? 17.833 -0.258 -30.374 1.00 92.75 454 TYR A N 1
ATOM 3471 C CA . TYR A 1 454 ? 18.756 -0.140 -29.242 1.00 92.75 454 TYR A CA 1
ATOM 3472 C C . TYR A 1 454 ? 18.236 0.787 -28.135 1.00 92.75 454 TYR A C 1
ATOM 3474 O O . TYR A 1 454 ? 17.344 1.610 -28.350 1.00 92.75 454 TYR A O 1
ATOM 3482 N N . GLN A 1 455 ? 18.857 0.672 -26.962 1.00 91.94 455 GLN A N 1
ATOM 3483 C CA . GLN A 1 455 ? 18.783 1.621 -25.855 1.00 91.94 455 GLN A CA 1
ATOM 3484 C C . GLN A 1 455 ? 20.207 1.920 -25.375 1.00 91.94 455 GLN A C 1
ATOM 3486 O O . GLN A 1 455 ? 21.012 1.006 -25.217 1.00 91.94 455 GLN A O 1
ATOM 3491 N N . PHE A 1 456 ? 20.527 3.191 -25.172 1.00 91.69 456 PHE A N 1
ATOM 3492 C CA . PHE A 1 456 ? 21.826 3.663 -24.714 1.00 91.69 456 PHE A CA 1
ATOM 3493 C C . PHE A 1 456 ? 21.647 4.590 -23.520 1.00 91.69 456 PHE A C 1
ATOM 3495 O O . PHE A 1 456 ? 21.047 5.656 -23.650 1.00 91.69 456 PHE A O 1
ATOM 3502 N N . ASP A 1 457 ? 22.167 4.170 -22.375 1.00 89.31 457 ASP A N 1
ATOM 3503 C CA . ASP A 1 457 ? 22.007 4.849 -21.097 1.00 89.31 457 ASP A CA 1
ATOM 3504 C C . ASP A 1 457 ? 23.345 5.435 -20.649 1.00 89.31 457 ASP A C 1
ATOM 3506 O O . ASP A 1 457 ? 24.343 4.722 -20.574 1.00 89.31 457 ASP A O 1
ATOM 3510 N N . VAL A 1 458 ? 23.362 6.720 -20.306 1.00 87.56 458 VAL A N 1
ATOM 3511 C CA . VAL A 1 458 ? 24.483 7.381 -19.622 1.00 87.56 458 VAL A CA 1
ATOM 3512 C C . VAL A 1 458 ? 24.045 7.673 -18.194 1.00 87.56 458 VAL A C 1
ATOM 3514 O O . VAL A 1 458 ? 23.019 8.334 -18.001 1.00 87.56 458 VAL A O 1
ATOM 3517 N N . ARG A 1 459 ? 24.784 7.164 -17.204 1.00 83.75 459 ARG A N 1
ATOM 3518 C CA . ARG A 1 459 ? 24.480 7.330 -15.776 1.00 83.75 459 ARG A CA 1
ATOM 3519 C C . ARG A 1 459 ? 25.199 8.540 -15.187 1.00 83.75 459 ARG A C 1
ATOM 3521 O O . ARG A 1 459 ? 26.258 8.961 -15.656 1.00 83.75 459 ARG A O 1
ATOM 3528 N N . PHE A 1 460 ? 24.576 9.119 -14.168 1.00 79.88 460 PHE A N 1
ATOM 3529 C CA . PHE A 1 460 ? 25.043 10.318 -13.492 1.00 79.88 460 PHE A CA 1
ATOM 3530 C C . PHE A 1 460 ? 25.076 10.118 -11.985 1.00 79.88 460 PHE A C 1
ATOM 3532 O O . PHE A 1 460 ? 24.211 9.451 -11.421 1.00 79.88 460 PHE A O 1
ATOM 3539 N N . ASP A 1 461 ? 26.097 10.697 -11.356 1.00 71.75 461 ASP A N 1
ATOM 3540 C CA . ASP A 1 461 ? 26.244 10.752 -9.912 1.00 71.75 461 ASP A CA 1
ATOM 3541 C C . ASP A 1 461 ? 25.172 11.701 -9.358 1.00 71.75 461 ASP A C 1
ATOM 3543 O O . ASP A 1 461 ? 25.195 12.898 -9.675 1.00 71.75 461 ASP A O 1
ATOM 3547 N N . PRO A 1 462 ? 24.255 11.195 -8.516 1.00 62.56 462 PRO A N 1
ATOM 3548 C CA . PRO A 1 462 ? 23.202 12.002 -7.917 1.00 62.56 462 PRO A CA 1
ATOM 3549 C C . PRO A 1 462 ? 23.743 13.219 -7.158 1.00 62.56 462 PRO A C 1
ATOM 3551 O O . PRO A 1 462 ? 23.159 14.295 -7.228 1.00 62.56 462 PRO A O 1
ATOM 3554 N N . ALA A 1 463 ? 24.871 13.073 -6.453 1.00 62.94 463 ALA A N 1
ATOM 3555 C CA . ALA A 1 463 ? 25.393 14.101 -5.552 1.00 62.94 463 ALA A CA 1
ATOM 3556 C C . ALA A 1 463 ? 25.978 15.304 -6.296 1.00 62.94 463 ALA A C 1
ATOM 3558 O O . ALA A 1 463 ? 26.067 16.406 -5.752 1.00 62.94 463 ALA A O 1
ATOM 3559 N N . THR A 1 464 ? 26.423 15.089 -7.531 1.00 61.22 464 THR A N 1
ATOM 3560 C CA . THR A 1 464 ? 27.151 16.100 -8.296 1.00 61.22 464 THR A CA 1
ATOM 3561 C C . THR A 1 464 ? 26.411 16.498 -9.573 1.00 61.22 464 THR A C 1
ATOM 3563 O O . THR A 1 464 ? 26.711 17.542 -10.153 1.00 61.22 464 THR A O 1
ATOM 3566 N N . GLY A 1 465 ? 25.437 15.692 -10.015 1.00 59.12 465 GLY A N 1
ATOM 3567 C CA . GLY A 1 465 ? 24.763 15.836 -11.306 1.00 59.12 465 GLY A CA 1
ATOM 3568 C C . GLY A 1 465 ? 25.701 15.628 -12.500 1.00 59.12 465 GLY A C 1
ATOM 3569 O O . GLY A 1 465 ? 25.315 15.896 -13.640 1.00 59.12 465 GLY A O 1
ATOM 3570 N N . PHE A 1 466 ? 26.939 15.184 -12.256 1.00 58.78 466 PHE A N 1
ATOM 3571 C CA . PHE A 1 466 ? 27.924 14.881 -13.285 1.00 58.78 466 PHE A CA 1
ATOM 3572 C C . PHE A 1 466 ? 27.904 13.392 -13.612 1.00 58.78 466 PHE A C 1
ATOM 3574 O O . PHE A 1 466 ? 27.587 12.576 -12.752 1.00 58.78 466 PHE A O 1
ATOM 3581 N N . PRO A 1 467 ? 28.227 13.014 -14.855 1.00 69.50 467 PRO A N 1
ATOM 3582 C CA . PRO A 1 467 ? 28.171 11.618 -15.240 1.00 69.50 467 PRO A CA 1
ATOM 3583 C C . PRO A 1 467 ? 29.167 10.782 -14.411 1.00 69.50 467 PRO A C 1
ATOM 3585 O O . PRO A 1 467 ? 30.325 11.174 -14.259 1.00 69.50 467 PRO A O 1
ATOM 3588 N N . ASP A 1 468 ? 28.714 9.651 -13.857 1.00 72.00 468 ASP A N 1
ATOM 3589 C CA . ASP A 1 468 ? 29.454 8.838 -12.864 1.00 72.00 468 ASP A CA 1
ATOM 3590 C C . ASP A 1 468 ? 30.554 7.965 -13.494 1.00 72.00 468 ASP A C 1
ATOM 3592 O O . ASP A 1 468 ? 31.194 7.152 -12.826 1.00 72.00 468 ASP A O 1
ATOM 3596 N N . GLY A 1 469 ? 30.774 8.142 -14.799 1.00 70.81 469 GLY A N 1
ATOM 3597 C CA . GLY A 1 469 ? 31.726 7.367 -15.578 1.00 70.81 469 GLY A CA 1
ATOM 3598 C C . GLY A 1 469 ? 31.146 6.103 -16.191 1.00 70.81 469 GLY A C 1
ATOM 3599 O O . GLY A 1 469 ? 31.937 5.315 -16.693 1.00 70.81 469 GLY A O 1
ATOM 3600 N N . LYS A 1 470 ? 29.823 5.883 -16.178 1.00 78.62 470 LYS A N 1
ATOM 3601 C CA . LYS A 1 470 ? 29.233 4.657 -16.732 1.00 78.62 470 LYS A CA 1
ATOM 3602 C C . LYS A 1 470 ? 28.228 4.921 -17.844 1.00 78.62 470 LYS A C 1
ATOM 3604 O O . LYS A 1 470 ? 27.218 5.605 -17.656 1.00 78.62 470 LYS A O 1
ATOM 3609 N N . ALA A 1 471 ? 28.453 4.270 -18.980 1.00 84.81 471 ALA A N 1
ATOM 3610 C CA . ALA A 1 471 ? 27.486 4.180 -20.062 1.00 84.81 471 ALA A CA 1
ATOM 3611 C C . ALA A 1 471 ? 27.209 2.727 -20.451 1.00 84.81 471 ALA A C 1
ATOM 3613 O O . ALA A 1 471 ? 28.098 1.878 -20.463 1.00 84.81 471 ALA A O 1
ATOM 3614 N N . VAL A 1 472 ? 25.953 2.434 -20.777 1.00 85.38 472 VAL A N 1
ATOM 3615 C CA . VAL A 1 472 ? 25.483 1.082 -21.082 1.00 85.38 472 VAL A CA 1
ATOM 3616 C C . VAL A 1 472 ? 24.742 1.095 -22.409 1.00 85.38 472 VAL A C 1
ATOM 3618 O O . VAL A 1 472 ? 23.766 1.820 -22.583 1.00 85.38 472 VAL A O 1
ATOM 3621 N N . LEU A 1 473 ? 25.188 0.261 -23.348 1.00 85.06 473 LEU A N 1
ATOM 3622 C CA . LEU A 1 473 ? 24.495 0.007 -24.608 1.00 85.06 473 LEU A CA 1
ATOM 3623 C C . LEU A 1 473 ? 23.764 -1.336 -24.529 1.00 85.06 473 LEU A C 1
ATOM 3625 O O . LEU A 1 473 ? 24.363 -2.367 -24.234 1.00 85.06 473 LEU A O 1
ATOM 3629 N N . ALA A 1 474 ? 22.469 -1.337 -24.826 1.00 85.06 474 ALA A N 1
ATOM 3630 C CA . ALA A 1 474 ? 21.634 -2.527 -24.878 1.00 85.06 474 ALA A CA 1
ATOM 3631 C C . ALA A 1 474 ? 20.962 -2.672 -26.250 1.00 85.06 474 ALA A C 1
ATOM 3633 O O . ALA A 1 474 ? 20.458 -1.710 -26.830 1.00 85.06 474 ALA A O 1
ATOM 3634 N N . PHE A 1 475 ? 20.914 -3.906 -26.753 1.00 84.50 475 PHE A N 1
ATOM 3635 C CA . PHE A 1 475 ? 20.277 -4.253 -28.025 1.00 84.50 475 PHE A CA 1
ATOM 3636 C C . PHE A 1 475 ? 18.972 -5.023 -27.817 1.00 84.50 475 PHE A C 1
ATOM 3638 O O . PHE A 1 475 ? 18.794 -5.733 -26.824 1.00 84.50 475 PHE A O 1
ATOM 3645 N N . SER A 1 476 ? 18.088 -4.975 -28.816 1.00 72.06 476 SER A N 1
ATOM 3646 C CA . SER A 1 476 ? 16.817 -5.719 -28.825 1.00 72.06 476 SER A CA 1
ATOM 3647 C C . SER A 1 476 ? 16.967 -7.255 -28.745 1.00 72.06 476 SER A C 1
ATOM 3649 O O . SER A 1 476 ? 16.026 -7.960 -28.360 1.00 72.06 476 SER A O 1
ATOM 3651 N N . SER A 1 477 ? 18.144 -7.814 -29.070 1.00 66.56 477 SER A N 1
ATOM 3652 C CA . SER A 1 477 ? 18.389 -9.267 -29.057 1.00 66.56 477 SER A CA 1
ATOM 3653 C C . SER A 1 477 ? 18.348 -9.867 -27.650 1.00 66.56 477 SER A C 1
ATOM 3655 O O . SER A 1 477 ? 17.864 -10.990 -27.494 1.00 66.56 477 SER A O 1
ATOM 3657 N N . GLY A 1 478 ? 18.792 -9.132 -26.625 1.00 60.25 478 GLY A N 1
ATOM 3658 C CA . GLY A 1 478 ? 18.858 -9.570 -25.225 1.00 60.25 478 GLY A CA 1
ATOM 3659 C C . GLY A 1 478 ? 19.862 -10.693 -24.914 1.00 60.25 478 GLY A C 1
ATOM 3660 O O . GLY A 1 478 ? 20.033 -11.004 -23.744 1.00 60.25 478 GLY A O 1
ATOM 3661 N N . ALA A 1 479 ? 20.509 -11.292 -25.921 1.00 53.72 479 ALA A N 1
ATOM 3662 C CA . ALA A 1 479 ? 21.424 -12.428 -25.751 1.00 53.72 479 ALA A CA 1
ATOM 3663 C C . ALA A 1 479 ? 22.890 -12.009 -25.539 1.00 53.72 479 ALA A C 1
ATOM 3665 O O . ALA A 1 479 ? 23.651 -12.759 -24.945 1.00 53.72 479 ALA A O 1
ATOM 3666 N N . HIS A 1 480 ? 23.263 -10.802 -25.973 1.00 65.06 480 HIS A N 1
ATOM 3667 C CA . HIS A 1 480 ? 24.621 -10.274 -25.862 1.00 65.06 480 HIS A CA 1
ATOM 3668 C C . HIS A 1 480 ? 24.520 -8.783 -25.544 1.00 65.06 480 HIS A C 1
ATOM 3670 O O . HIS A 1 480 ? 24.009 -8.003 -26.354 1.00 65.06 480 HIS A O 1
ATOM 3676 N N . ARG A 1 481 ? 24.931 -8.394 -24.334 1.00 69.06 481 ARG A N 1
ATOM 3677 C CA . ARG A 1 481 ? 25.107 -6.987 -23.966 1.00 69.06 481 ARG A CA 1
ATOM 3678 C C . ARG A 1 481 ? 26.599 -6.679 -24.048 1.00 69.06 481 ARG A C 1
ATOM 3680 O O . ARG A 1 481 ? 27.369 -7.406 -23.420 1.00 69.06 481 ARG A O 1
ATOM 3687 N N . PRO A 1 482 ? 27.008 -5.644 -24.799 1.00 74.50 482 PRO A N 1
ATOM 3688 C CA . PRO A 1 482 ? 28.346 -5.095 -24.667 1.00 74.50 482 PRO A CA 1
ATOM 3689 C C . PRO A 1 482 ? 28.680 -4.829 -23.190 1.00 74.50 482 PRO A C 1
ATOM 3691 O O . PRO A 1 482 ? 27.765 -4.523 -22.415 1.00 74.50 482 PRO A O 1
ATOM 3694 N N . PRO A 1 483 ? 29.959 -4.932 -22.794 1.00 74.69 483 PRO A N 1
ATOM 3695 C CA . PRO A 1 483 ? 30.406 -4.477 -21.482 1.00 74.69 483 PRO A CA 1
ATOM 3696 C C . PRO A 1 483 ? 29.973 -3.030 -21.202 1.00 74.69 483 PRO A C 1
ATOM 3698 O O . PRO A 1 483 ? 29.769 -2.248 -22.134 1.00 74.69 483 PRO A O 1
ATOM 3701 N N . GLU A 1 484 ? 29.837 -2.672 -19.920 1.00 83.25 484 GLU A N 1
ATOM 3702 C CA . GLU A 1 484 ? 29.670 -1.264 -19.545 1.00 83.25 484 GLU A CA 1
ATOM 3703 C C . GLU A 1 484 ? 30.903 -0.478 -20.014 1.00 83.25 484 GLU A C 1
ATOM 3705 O O . GLU A 1 484 ? 32.040 -0.920 -19.842 1.00 83.25 484 GLU A O 1
ATOM 3710 N N . HIS A 1 485 ? 30.663 0.681 -20.613 1.00 81.31 485 HIS A N 1
ATOM 3711 C CA . HIS A 1 485 ? 31.707 1.574 -21.073 1.00 81.31 485 HIS A CA 1
ATOM 3712 C C . HIS A 1 485 ? 32.076 2.553 -19.960 1.00 81.31 485 HIS A C 1
ATOM 3714 O O . HIS A 1 485 ? 31.208 3.261 -19.437 1.00 81.31 485 HIS A O 1
ATOM 3720 N N . GLU A 1 486 ? 33.364 2.615 -19.626 1.00 78.25 486 GLU A N 1
ATOM 3721 C CA . GLU A 1 486 ? 33.894 3.583 -18.668 1.00 78.25 486 GLU A CA 1
ATOM 3722 C C . GLU A 1 486 ? 34.093 4.945 -19.347 1.00 78.25 486 GLU A C 1
ATOM 3724 O O . GLU A 1 486 ? 35.124 5.218 -19.959 1.00 78.25 486 GLU A O 1
ATOM 3729 N N . GLY A 1 487 ? 33.088 5.811 -19.251 1.00 69.31 487 GLY A N 1
ATOM 3730 C CA . GLY A 1 487 ? 33.083 7.119 -19.896 1.00 69.31 487 GLY A CA 1
ATOM 3731 C C . GLY A 1 487 ? 31.836 7.915 -19.541 1.00 69.31 487 GLY A C 1
ATOM 3732 O O . GLY A 1 487 ? 30.720 7.400 -19.536 1.00 69.31 487 GLY A O 1
ATOM 3733 N N . SER A 1 488 ? 32.030 9.187 -19.199 1.00 63.34 488 SER A N 1
ATOM 3734 C CA . SER A 1 488 ? 30.978 10.048 -18.650 1.00 63.34 488 SER A CA 1
ATOM 3735 C C . SER A 1 488 ? 30.448 11.053 -19.686 1.00 63.34 488 SER A C 1
ATOM 3737 O O . SER A 1 488 ? 29.298 11.486 -19.634 1.00 63.34 488 SER A O 1
ATOM 3739 N N . LYS A 1 489 ? 31.252 11.386 -20.701 1.00 77.75 489 LYS A N 1
ATOM 3740 C CA . LYS A 1 489 ? 30.902 12.331 -21.773 1.00 77.75 489 LYS A CA 1
ATOM 3741 C C . LYS A 1 489 ? 30.830 11.631 -23.117 1.00 77.75 489 LYS A C 1
ATOM 3743 O O . LYS A 1 489 ? 31.498 12.008 -24.075 1.00 77.75 489 LYS A O 1
ATOM 3748 N N . VAL A 1 490 ? 29.995 10.606 -23.172 1.00 83.56 490 VAL A N 1
ATOM 3749 C CA . VAL A 1 490 ? 29.917 9.743 -24.342 1.00 83.56 490 VAL A CA 1
ATOM 3750 C C . VAL A 1 490 ? 28.762 10.095 -25.274 1.00 83.56 490 VAL A C 1
ATOM 3752 O O . VAL A 1 490 ? 27.701 10.561 -24.848 1.00 83.56 490 VAL A O 1
ATOM 3755 N N . LYS A 1 491 ? 28.957 9.853 -26.571 1.00 89.06 491 LYS A N 1
ATOM 3756 C CA . LYS A 1 491 ? 27.924 9.961 -27.611 1.00 89.06 491 LYS A CA 1
ATOM 3757 C C . LYS A 1 491 ? 27.837 8.662 -28.387 1.00 89.06 491 LYS A C 1
ATOM 3759 O O . LYS A 1 491 ? 28.859 8.093 -28.752 1.00 89.06 491 LYS A O 1
ATOM 3764 N N . LEU A 1 492 ? 26.622 8.237 -28.714 1.00 92.62 492 LEU A N 1
ATOM 3765 C CA . LEU A 1 492 ? 26.423 7.092 -29.588 1.00 92.62 492 LEU A CA 1
ATOM 3766 C C . LEU A 1 492 ? 26.245 7.543 -31.040 1.00 92.62 492 LEU A C 1
ATOM 3768 O O . LEU A 1 492 ? 25.364 8.347 -31.351 1.00 92.62 492 LEU A O 1
ATOM 3772 N N . ARG A 1 493 ? 27.036 6.967 -31.947 1.00 92.94 493 ARG A N 1
ATOM 3773 C CA . ARG A 1 493 ? 26.791 7.016 -33.393 1.00 92.94 493 ARG A CA 1
ATOM 3774 C C . ARG A 1 493 ? 26.449 5.637 -33.915 1.00 92.94 493 ARG A C 1
ATOM 3776 O O . ARG A 1 493 ? 27.109 4.659 -33.580 1.00 92.94 493 ARG A O 1
ATOM 3783 N N . THR A 1 494 ? 25.458 5.574 -34.792 1.00 92.50 494 THR A N 1
ATOM 3784 C CA . THR A 1 494 ? 25.018 4.333 -35.428 1.00 92.50 494 THR A CA 1
ATOM 3785 C C . THR A 1 494 ? 25.131 4.456 -36.942 1.00 92.50 494 THR A C 1
ATOM 3787 O O . THR A 1 494 ? 24.860 5.508 -37.524 1.00 92.50 494 THR A O 1
ATOM 3790 N N . SER A 1 495 ? 25.592 3.398 -37.608 1.00 94.56 495 SER A N 1
ATOM 3791 C CA . SER A 1 495 ? 25.656 3.363 -39.072 1.00 94.56 495 SER A CA 1
ATOM 3792 C C . SER A 1 495 ? 25.458 1.952 -39.608 1.00 94.56 495 SER A C 1
ATOM 3794 O O . SER A 1 495 ? 26.091 1.010 -39.133 1.00 94.56 495 SER A O 1
ATOM 3796 N N . ALA A 1 496 ? 24.606 1.807 -40.620 1.00 95.19 496 ALA A N 1
ATOM 3797 C CA . ALA A 1 496 ? 24.421 0.537 -41.308 1.00 95.19 496 ALA A CA 1
ATOM 3798 C C . ALA A 1 496 ? 25.719 0.114 -42.014 1.00 95.19 496 ALA A C 1
ATOM 3800 O O . ALA A 1 496 ? 26.402 0.935 -42.640 1.00 95.19 496 ALA A O 1
ATOM 3801 N N . LYS A 1 497 ? 26.051 -1.175 -41.938 1.00 93.94 497 LYS A N 1
ATOM 3802 C CA . LYS A 1 497 ? 27.164 -1.783 -42.673 1.00 93.94 497 LYS A CA 1
ATOM 3803 C C . LYS A 1 497 ? 26.733 -3.105 -43.295 1.00 93.94 497 LYS A C 1
ATOM 3805 O O . LYS A 1 497 ? 25.877 -3.817 -42.775 1.00 93.94 497 LYS A O 1
ATOM 3810 N N . LYS A 1 498 ? 27.386 -3.444 -44.401 1.00 91.75 498 LYS A N 1
ATOM 3811 C CA . LYS A 1 498 ? 27.271 -4.729 -45.085 1.00 91.75 498 LYS A CA 1
ATOM 3812 C C . LYS A 1 498 ? 28.670 -5.256 -45.367 1.00 91.75 498 LYS A C 1
ATOM 3814 O O . LYS A 1 498 ? 29.568 -4.456 -45.619 1.00 91.75 498 LYS A O 1
ATOM 3819 N N . ASP A 1 499 ? 28.833 -6.573 -45.296 1.00 87.19 499 ASP A N 1
ATOM 3820 C CA . ASP A 1 499 ? 30.088 -7.270 -45.586 1.00 87.19 499 ASP A CA 1
ATOM 3821 C C . ASP A 1 499 ? 31.251 -6.774 -44.703 1.00 87.19 499 ASP A C 1
ATOM 3823 O O . ASP A 1 499 ? 32.398 -6.723 -45.133 1.00 87.19 499 ASP A O 1
ATOM 3827 N N . PHE A 1 500 ? 30.938 -6.359 -43.467 1.00 85.62 500 PHE A N 1
ATOM 3828 C CA . PHE A 1 500 ? 31.895 -5.695 -42.578 1.00 85.62 500 PHE A CA 1
ATOM 3829 C C . PHE A 1 500 ? 32.759 -6.682 -41.783 1.00 85.62 500 PHE A C 1
ATOM 3831 O O . PHE A 1 500 ? 33.980 -6.595 -41.823 1.00 85.62 500 PHE A O 1
ATOM 3838 N N . VAL A 1 501 ? 32.128 -7.638 -41.092 1.00 85.06 501 VAL A N 1
ATOM 3839 C CA . VAL A 1 501 ? 32.827 -8.709 -40.348 1.00 85.06 501 VAL A CA 1
ATOM 3840 C C . VAL A 1 501 ? 32.809 -10.025 -41.113 1.00 85.06 501 VAL A C 1
ATOM 3842 O O . VAL A 1 501 ? 33.813 -10.723 -41.193 1.00 85.06 501 VAL A O 1
ATOM 3845 N N . ALA A 1 502 ? 31.662 -10.358 -41.704 1.00 82.88 502 ALA A N 1
ATOM 3846 C CA . ALA A 1 502 ? 31.475 -11.563 -42.494 1.00 82.88 502 ALA A CA 1
ATOM 3847 C C . ALA A 1 502 ? 30.825 -11.211 -43.832 1.00 82.88 502 ALA A C 1
ATOM 3849 O O . ALA A 1 502 ? 29.873 -10.426 -43.885 1.00 82.88 502 ALA A O 1
ATOM 3850 N N . ALA A 1 503 ? 31.334 -11.811 -44.907 1.00 85.00 503 ALA A N 1
ATOM 3851 C CA . ALA A 1 503 ? 30.784 -11.640 -46.243 1.00 85.00 503 ALA A CA 1
ATOM 3852 C C . ALA A 1 503 ? 29.319 -12.112 -46.305 1.00 85.00 503 ALA A C 1
ATOM 3854 O O . ALA A 1 503 ? 28.941 -13.128 -45.722 1.00 85.00 503 ALA A O 1
ATOM 3855 N N . GLY A 1 504 ? 28.488 -11.358 -47.014 1.00 86.62 504 GLY A N 1
ATOM 3856 C CA . GLY A 1 504 ? 27.050 -11.557 -47.153 1.00 86.62 504 GLY A CA 1
ATOM 3857 C C . GLY A 1 504 ? 26.212 -11.080 -45.965 1.00 86.62 504 GLY A C 1
ATOM 3858 O O . GLY A 1 504 ? 24.986 -11.179 -46.031 1.00 86.62 504 GLY A O 1
ATOM 3859 N N . LYS A 1 505 ? 26.820 -10.582 -44.879 1.00 90.75 505 LYS A N 1
ATOM 3860 C CA . LYS A 1 505 ? 26.106 -10.218 -43.646 1.00 90.75 505 LYS A CA 1
ATOM 3861 C C . LYS A 1 505 ? 25.954 -8.705 -43.502 1.00 90.75 505 LYS A C 1
ATOM 3863 O O . LYS A 1 505 ? 26.917 -7.953 -43.651 1.00 90.75 505 LYS A O 1
ATOM 3868 N N . SER A 1 506 ? 24.740 -8.277 -43.166 1.00 93.56 506 SER A N 1
ATOM 3869 C CA . SER A 1 506 ? 24.407 -6.890 -42.822 1.00 93.56 506 SER A CA 1
ATOM 3870 C C . SER A 1 506 ? 24.310 -6.708 -41.308 1.00 93.56 506 SER A C 1
ATOM 3872 O O . SER A 1 506 ? 24.165 -7.682 -40.563 1.00 93.56 506 SER A O 1
ATOM 3874 N N . GLY A 1 507 ? 24.390 -5.460 -40.861 1.00 94.12 507 GLY A N 1
ATOM 3875 C CA . GLY A 1 507 ? 24.205 -5.083 -39.467 1.00 94.12 507 GLY A CA 1
ATOM 3876 C C . GLY A 1 507 ? 24.418 -3.591 -39.237 1.00 94.12 507 GLY A C 1
ATOM 3877 O O . GLY A 1 507 ? 24.518 -2.814 -40.191 1.00 94.12 507 GLY A O 1
ATOM 3878 N N . HIS A 1 508 ? 24.560 -3.200 -37.974 1.00 95.44 508 HIS A N 1
ATOM 3879 C CA . HIS A 1 508 ? 24.851 -1.821 -37.583 1.00 95.44 508 HIS A CA 1
ATOM 3880 C C . HIS A 1 508 ? 26.134 -1.731 -36.760 1.00 95.44 508 HIS A C 1
ATOM 3882 O O . HIS A 1 508 ? 26.372 -2.524 -35.849 1.00 95.44 508 HIS A O 1
ATOM 3888 N N . LEU A 1 509 ? 26.970 -0.753 -37.112 1.00 94.06 509 LEU A N 1
ATOM 3889 C CA . LEU A 1 509 ? 28.127 -0.329 -36.335 1.00 94.06 509 LEU A CA 1
ATOM 3890 C C . LEU A 1 509 ? 27.679 0.749 -35.349 1.00 94.06 509 LEU A C 1
ATOM 3892 O O . LEU A 1 509 ? 27.171 1.793 -35.763 1.00 94.06 509 LEU A O 1
ATOM 3896 N N . TYR A 1 510 ? 27.917 0.486 -34.074 1.00 93.50 510 TYR A N 1
ATOM 3897 C CA . TYR A 1 510 ? 27.669 1.350 -32.934 1.00 93.50 510 TYR A CA 1
ATOM 3898 C C . TYR A 1 510 ? 29.006 1.859 -32.416 1.00 93.50 510 TYR A C 1
ATOM 3900 O O . TYR A 1 510 ? 29.845 1.059 -32.021 1.00 93.50 510 TYR A O 1
ATOM 3908 N N . LEU A 1 511 ? 29.214 3.168 -32.435 1.00 93.56 511 LEU A N 1
ATOM 3909 C CA . LEU A 1 511 ? 30.414 3.821 -31.925 1.00 93.56 511 LEU A CA 1
ATOM 3910 C C . LEU A 1 511 ? 30.036 4.648 -30.700 1.00 93.56 511 LEU A C 1
ATOM 3912 O O . LEU A 1 511 ? 29.269 5.604 -30.825 1.00 93.56 511 LEU A O 1
ATOM 3916 N N . ILE A 1 512 ? 30.582 4.278 -29.547 1.00 92.12 512 ILE A N 1
ATOM 3917 C CA . ILE A 1 512 ? 30.565 5.075 -28.325 1.00 92.12 512 ILE A CA 1
ATOM 3918 C C . ILE A 1 512 ? 31.789 5.991 -28.391 1.00 92.12 512 ILE A C 1
ATOM 3920 O O . ILE A 1 512 ? 32.925 5.545 -28.238 1.00 92.12 512 ILE A O 1
ATOM 3924 N N . GLU A 1 513 ? 31.559 7.261 -28.711 1.00 91.88 513 GLU A N 1
ATOM 3925 C CA . GLU A 1 513 ? 32.595 8.293 -28.757 1.00 91.88 513 GLU A CA 1
ATOM 3926 C C . GLU A 1 513 ? 32.762 8.908 -27.373 1.00 91.88 513 GLU A C 1
ATOM 3928 O O . GLU A 1 513 ? 31.811 9.508 -26.875 1.00 91.88 513 GLU A O 1
ATOM 3933 N N . ASP A 1 514 ? 33.956 8.794 -26.798 1.00 89.56 514 ASP A N 1
ATOM 3934 C CA . ASP A 1 514 ? 34.366 9.505 -25.582 1.00 89.56 514 ASP A CA 1
ATOM 3935 C C . ASP A 1 514 ? 35.218 10.738 -25.945 1.00 89.56 514 ASP A C 1
ATOM 3937 O O . ASP A 1 514 ? 35.825 10.797 -27.021 1.00 89.56 514 ASP A O 1
ATOM 3941 N N . ASP A 1 515 ? 35.257 11.731 -25.052 1.00 87.06 515 ASP A N 1
ATOM 3942 C CA . ASP A 1 515 ? 36.124 12.908 -25.188 1.00 87.06 515 ASP A CA 1
ATOM 3943 C C . ASP A 1 515 ? 37.614 12.516 -25.238 1.00 87.06 515 ASP A C 1
ATOM 3945 O O . ASP A 1 515 ? 38.408 13.226 -25.860 1.00 87.06 515 ASP A O 1
ATOM 3949 N N . ASP A 1 516 ? 37.991 11.394 -24.612 1.00 86.56 516 ASP A N 1
ATOM 3950 C CA . ASP A 1 516 ? 39.262 10.705 -24.824 1.00 86.56 516 ASP A CA 1
ATOM 3951 C C . ASP A 1 516 ? 39.114 9.668 -25.958 1.00 86.56 516 ASP A C 1
ATOM 3953 O O . ASP A 1 516 ? 38.537 8.591 -25.762 1.00 86.56 516 ASP A O 1
ATOM 3957 N N . PRO A 1 517 ? 39.665 9.923 -27.162 1.00 85.25 517 PRO A N 1
ATOM 3958 C CA . PRO A 1 517 ? 39.545 8.997 -28.283 1.00 85.25 517 PRO A CA 1
ATOM 3959 C C . PRO A 1 517 ? 40.137 7.611 -28.003 1.00 85.25 517 PRO A C 1
ATOM 3961 O O . PRO A 1 517 ? 39.719 6.652 -28.648 1.00 85.25 517 PRO A O 1
ATOM 3964 N N . ALA A 1 518 ? 41.083 7.492 -27.060 1.00 84.88 518 ALA A N 1
ATOM 3965 C CA . ALA A 1 518 ? 41.671 6.210 -26.671 1.00 84.88 518 ALA A CA 1
ATOM 3966 C C . ALA A 1 518 ? 40.702 5.331 -25.868 1.00 84.88 518 ALA A C 1
ATOM 3968 O O . ALA A 1 518 ? 40.905 4.121 -25.788 1.00 84.88 518 ALA A O 1
ATOM 3969 N N . LYS A 1 519 ? 39.653 5.932 -25.296 1.00 86.19 519 LYS A N 1
ATOM 3970 C CA . LYS A 1 519 ? 38.589 5.223 -24.585 1.00 86.19 519 LYS A CA 1
ATOM 3971 C C . LYS A 1 519 ? 37.406 4.885 -25.470 1.00 86.19 519 LYS A C 1
ATOM 3973 O O . LYS A 1 519 ? 36.613 4.055 -25.067 1.00 86.19 519 LYS A O 1
ATOM 3978 N N . SER A 1 520 ? 37.280 5.489 -26.655 1.00 88.69 520 SER A N 1
ATOM 3979 C CA . SER A 1 520 ? 36.146 5.238 -27.551 1.00 88.69 520 SER A CA 1
ATOM 3980 C C . SER A 1 520 ? 36.070 3.769 -27.965 1.00 88.69 520 SER A C 1
ATOM 3982 O O . SER A 1 520 ? 37.077 3.152 -28.308 1.00 88.69 520 SER A O 1
ATOM 3984 N N . GLU A 1 521 ? 34.859 3.226 -28.010 1.00 90.31 521 GLU A N 1
ATOM 3985 C CA . GLU A 1 521 ? 34.626 1.815 -28.318 1.00 90.31 521 GLU A CA 1
ATOM 3986 C C . GLU A 1 521 ? 33.630 1.655 -29.454 1.00 90.31 521 GLU A C 1
ATOM 3988 O O . GLU A 1 521 ? 32.684 2.433 -29.591 1.00 90.31 521 GLU A O 1
ATOM 3993 N N . ALA A 1 522 ? 33.822 0.622 -30.271 1.00 91.56 522 ALA A N 1
ATOM 3994 C CA . ALA A 1 522 ? 32.893 0.293 -31.331 1.00 91.56 522 ALA A CA 1
ATOM 3995 C C . ALA A 1 522 ? 32.454 -1.169 -31.268 1.00 91.56 522 ALA A C 1
ATOM 3997 O O . ALA A 1 522 ? 33.235 -2.079 -30.989 1.00 91.56 522 ALA A O 1
ATOM 3998 N N . PHE A 1 523 ? 31.182 -1.380 -31.580 1.00 92.19 523 PHE A N 1
ATOM 3999 C CA . PHE A 1 523 ? 30.543 -2.684 -31.627 1.00 92.19 523 PHE A CA 1
ATOM 4000 C C . PHE A 1 523 ? 29.807 -2.836 -32.949 1.00 92.19 523 PHE A C 1
ATOM 4002 O O . PHE A 1 523 ? 29.145 -1.908 -33.413 1.00 92.19 523 PHE A O 1
ATOM 4009 N N . PHE A 1 524 ? 29.886 -4.010 -33.560 1.00 92.44 524 PHE A N 1
ATOM 4010 C CA . PHE A 1 524 ? 29.084 -4.349 -34.726 1.00 92.44 524 PHE A CA 1
ATOM 4011 C C . PHE A 1 524 ? 28.085 -5.437 -34.361 1.00 92.44 524 PHE A C 1
ATOM 4013 O O . PHE A 1 524 ? 28.478 -6.518 -33.930 1.00 92.44 524 PHE A O 1
ATOM 4020 N N . LEU A 1 525 ? 26.800 -5.147 -34.545 1.00 92.50 525 LEU A N 1
ATOM 4021 C CA . LEU A 1 525 ? 25.710 -6.092 -34.332 1.00 92.50 525 LEU A CA 1
ATOM 4022 C C . LEU A 1 525 ? 25.196 -6.573 -35.690 1.00 92.50 525 LEU A C 1
ATOM 4024 O O . LEU A 1 525 ? 24.698 -5.773 -36.485 1.00 92.50 525 LEU A O 1
ATOM 4028 N N . GLN A 1 526 ? 25.310 -7.875 -35.943 1.00 92.31 526 GLN A N 1
ATOM 4029 C CA . GLN A 1 526 ? 24.845 -8.521 -37.171 1.00 92.31 526 GLN A CA 1
ATOM 4030 C C . GLN A 1 526 ? 23.369 -8.928 -37.104 1.00 92.31 526 GLN A C 1
ATOM 4032 O O . GLN A 1 526 ? 22.818 -9.167 -36.029 1.00 92.31 526 GLN A O 1
ATOM 4037 N N . GLU A 1 527 ? 22.732 -9.068 -38.272 1.00 91.69 527 GLU A N 1
ATOM 4038 C CA . GLU A 1 527 ? 21.330 -9.517 -38.392 1.00 91.69 527 GLU A CA 1
ATOM 4039 C C . GLU A 1 527 ? 21.077 -10.928 -37.829 1.00 91.69 527 GLU A C 1
ATOM 4041 O O . GLU A 1 527 ? 19.962 -11.261 -37.433 1.00 91.69 527 GLU A O 1
ATOM 4046 N N . ASP A 1 528 ? 22.115 -11.761 -37.724 1.00 90.19 528 ASP A N 1
ATOM 4047 C CA . ASP A 1 528 ? 22.058 -13.061 -37.045 1.00 90.19 528 ASP A CA 1
ATOM 4048 C C . ASP A 1 528 ? 22.352 -12.981 -35.535 1.00 90.19 528 ASP A C 1
ATOM 4050 O O . ASP A 1 528 ? 22.543 -14.014 -34.895 1.00 90.19 528 ASP A O 1
ATOM 4054 N N . LYS A 1 529 ? 22.281 -11.770 -34.958 1.00 90.81 529 LYS A N 1
ATOM 4055 C CA . LYS A 1 529 ? 22.371 -11.433 -33.522 1.00 90.81 529 LYS A CA 1
ATOM 4056 C C . LYS A 1 529 ? 23.761 -11.541 -32.899 1.00 90.81 529 LYS A C 1
ATOM 4058 O O . LYS A 1 529 ? 23.881 -11.329 -31.694 1.00 90.81 529 LYS A O 1
ATOM 4063 N N . LYS A 1 530 ? 24.787 -11.811 -33.704 1.00 89.19 530 LYS A N 1
ATOM 4064 C CA . LYS A 1 530 ? 26.182 -11.846 -33.261 1.00 89.19 530 LYS A CA 1
ATOM 4065 C C . LYS A 1 530 ? 26.695 -10.430 -33.010 1.00 89.19 530 LYS A C 1
ATOM 4067 O O . LYS A 1 530 ? 26.476 -9.536 -33.837 1.00 89.19 530 LYS A O 1
ATOM 4072 N N . VAL A 1 531 ? 27.380 -10.233 -31.887 1.00 90.00 531 VAL A N 1
ATOM 4073 C CA . VAL A 1 531 ? 28.024 -8.962 -31.531 1.00 90.00 531 VAL A CA 1
ATOM 4074 C C . VAL A 1 531 ? 29.532 -9.126 -31.643 1.00 90.00 531 VAL A C 1
ATOM 4076 O O . VAL A 1 531 ? 30.092 -10.109 -31.171 1.00 90.00 531 VAL A O 1
ATOM 4079 N N . PHE A 1 532 ? 30.195 -8.150 -32.254 1.00 90.25 532 PHE A N 1
ATOM 4080 C CA . PHE A 1 532 ? 31.648 -8.115 -32.388 1.00 90.25 532 PHE A CA 1
ATOM 4081 C C . PHE A 1 532 ? 32.172 -6.813 -31.808 1.00 90.25 532 PHE A C 1
ATOM 4083 O O . PHE A 1 532 ? 31.627 -5.749 -32.110 1.00 90.25 532 PHE A O 1
ATOM 4090 N N . ARG A 1 533 ? 33.253 -6.882 -31.028 1.00 90.31 533 ARG A N 1
ATOM 4091 C CA . ARG A 1 533 ? 34.056 -5.696 -30.719 1.00 90.31 533 ARG A CA 1
ATOM 4092 C C . ARG A 1 533 ? 34.852 -5.303 -31.963 1.00 90.31 533 ARG A C 1
ATOM 4094 O O . ARG A 1 533 ? 35.346 -6.164 -32.693 1.00 90.31 533 ARG A O 1
ATOM 4101 N N . VAL A 1 534 ? 34.928 -4.007 -32.227 1.00 91.06 534 VAL A N 1
ATOM 4102 C CA . VAL A 1 534 ? 35.505 -3.450 -33.448 1.00 91.06 534 VAL A CA 1
ATOM 4103 C C . VAL A 1 534 ? 36.571 -2.432 -33.070 1.00 91.06 534 VAL A C 1
ATOM 4105 O O . VAL A 1 534 ? 36.304 -1.519 -32.290 1.00 91.06 534 VAL A O 1
ATOM 4108 N N . ASP A 1 535 ? 37.749 -2.556 -33.671 1.00 88.88 535 ASP A N 1
ATOM 4109 C CA . ASP A 1 535 ? 38.846 -1.612 -33.499 1.00 88.88 535 ASP A CA 1
ATOM 4110 C C . ASP A 1 535 ? 38.788 -0.539 -34.579 1.00 88.88 535 ASP A C 1
ATOM 4112 O O . ASP A 1 535 ? 38.401 -0.784 -35.726 1.00 88.88 535 ASP A O 1
ATOM 4116 N N . LYS A 1 536 ? 39.196 0.676 -34.218 1.00 88.38 536 LYS A N 1
ATOM 4117 C CA . LYS A 1 536 ? 39.361 1.785 -35.154 1.00 88.38 536 LYS A CA 1
ATOM 4118 C C . LYS A 1 536 ? 40.847 2.010 -35.387 1.00 88.38 536 LYS A C 1
ATOM 4120 O O . LYS A 1 536 ? 41.568 2.382 -34.467 1.00 88.38 536 LYS A O 1
ATOM 4125 N N . ASP A 1 537 ? 41.296 1.826 -36.622 1.00 84.56 537 ASP A N 1
ATOM 4126 C CA . ASP A 1 537 ? 42.666 2.126 -37.018 1.00 84.56 537 ASP A CA 1
ATOM 4127 C C . ASP A 1 537 ? 42.932 3.639 -36.853 1.00 84.56 537 ASP A C 1
ATOM 4129 O O . ASP A 1 537 ? 42.229 4.456 -37.463 1.00 84.56 537 ASP A O 1
ATOM 4133 N N . PRO A 1 538 ? 43.924 4.041 -36.040 1.00 79.12 538 PRO A N 1
ATOM 4134 C CA . PRO A 1 538 ? 44.151 5.447 -35.717 1.00 79.12 538 PRO A CA 1
ATOM 4135 C C . PRO A 1 538 ? 44.729 6.259 -36.887 1.00 79.12 538 PRO A C 1
ATOM 4137 O O . PRO A 1 538 ? 44.565 7.476 -36.912 1.00 79.12 538 PRO A O 1
ATOM 4140 N N . GLY A 1 539 ? 45.386 5.621 -37.863 1.00 81.12 539 GLY A N 1
ATOM 4141 C CA . GLY A 1 539 ? 46.008 6.302 -39.004 1.00 81.12 539 GLY A CA 1
ATOM 4142 C C . GLY A 1 539 ? 45.061 6.512 -40.187 1.00 81.12 539 GLY A C 1
ATOM 4143 O O . GLY A 1 539 ? 45.190 7.483 -40.929 1.00 81.12 539 GLY A O 1
ATOM 4144 N N . THR A 1 540 ? 44.095 5.612 -40.366 1.00 85.56 540 THR A N 1
ATOM 4145 C CA . THR A 1 540 ? 43.162 5.614 -41.505 1.00 85.56 540 THR A CA 1
ATOM 4146 C C . THR A 1 540 ? 41.720 5.911 -41.104 1.00 85.56 540 THR A C 1
ATOM 4148 O O . THR A 1 540 ? 40.889 6.191 -41.970 1.00 85.56 540 THR A O 1
ATOM 4151 N N . GLY A 1 541 ? 41.395 5.812 -39.811 1.00 82.81 541 GLY A N 1
ATOM 4152 C CA . GLY A 1 541 ? 40.034 5.913 -39.287 1.00 82.81 541 GLY A CA 1
ATOM 4153 C C . GLY A 1 541 ? 39.121 4.752 -39.692 1.00 82.81 541 GLY A C 1
ATOM 4154 O O . GLY A 1 541 ? 37.917 4.813 -39.430 1.00 82.81 541 GLY A O 1
ATOM 4155 N N . LYS A 1 542 ? 39.658 3.716 -40.353 1.00 86.69 542 LYS A N 1
ATOM 4156 C CA . LYS A 1 542 ? 38.894 2.541 -40.781 1.00 86.69 542 LYS A CA 1
ATOM 4157 C C . LYS A 1 542 ? 38.642 1.622 -39.596 1.00 86.69 542 LYS A C 1
ATOM 4159 O O . LYS A 1 542 ? 39.512 1.419 -38.762 1.00 86.69 542 LYS A O 1
ATOM 4164 N N . PHE A 1 543 ? 37.451 1.044 -39.562 1.00 87.56 543 PHE A N 1
ATOM 4165 C CA . PHE A 1 543 ? 37.094 0.059 -38.557 1.00 87.56 543 PHE A CA 1
ATOM 4166 C C . PHE A 1 543 ? 37.435 -1.352 -39.046 1.00 87.56 543 PHE A C 1
ATOM 4168 O O . PHE A 1 543 ? 37.170 -1.675 -40.207 1.00 87.56 543 PHE A O 1
ATOM 4175 N N . THR A 1 544 ? 37.978 -2.189 -38.170 1.00 85.06 544 THR A N 1
ATOM 4176 C CA . THR A 1 544 ? 38.244 -3.614 -38.401 1.00 85.06 544 THR A CA 1
ATOM 4177 C C . THR A 1 544 ? 37.681 -4.413 -37.229 1.00 85.06 544 THR A C 1
ATOM 4179 O O . THR A 1 544 ? 37.704 -3.951 -36.097 1.00 85.06 544 THR A O 1
ATOM 4182 N N . ALA A 1 545 ? 37.129 -5.601 -37.474 1.00 80.81 545 ALA A N 1
ATOM 4183 C CA . ALA A 1 545 ? 36.724 -6.510 -36.401 1.00 80.81 545 ALA A CA 1
ATOM 4184 C C . ALA A 1 545 ? 37.852 -7.530 -36.186 1.00 80.81 545 ALA A C 1
ATOM 4186 O O . ALA A 1 545 ? 37.992 -8.440 -37.006 1.00 80.81 545 ALA A O 1
ATOM 4187 N N . PRO A 1 546 ? 38.702 -7.371 -35.157 1.00 63.06 546 PRO A N 1
ATOM 4188 C CA . PRO A 1 546 ? 39.941 -8.138 -35.035 1.00 63.06 546 PRO A CA 1
ATOM 4189 C C . PRO A 1 546 ? 39.746 -9.518 -34.393 1.00 63.06 546 PRO A C 1
ATOM 4191 O O . PRO A 1 546 ? 40.706 -10.283 -34.320 1.00 63.06 546 PRO A O 1
ATOM 4194 N N . GLY A 1 547 ? 38.544 -9.853 -33.907 1.00 62.31 547 GLY A N 1
ATOM 4195 C CA . GLY A 1 547 ? 38.340 -11.007 -33.031 1.00 62.31 547 GLY A CA 1
ATOM 4196 C C . GLY A 1 547 ? 36.945 -11.632 -33.061 1.00 62.31 547 GLY A C 1
ATOM 4197 O O . GLY A 1 547 ? 36.042 -11.178 -33.764 1.00 62.31 547 GLY A O 1
ATOM 4198 N N . ALA A 1 548 ? 36.831 -12.727 -32.304 1.00 69.88 548 ALA A N 1
ATOM 4199 C CA . ALA A 1 548 ? 35.642 -13.558 -32.157 1.00 69.88 548 ALA A CA 1
ATOM 4200 C C . ALA A 1 548 ? 34.434 -12.781 -31.601 1.00 69.88 548 ALA A C 1
ATOM 4202 O O . ALA A 1 548 ? 34.576 -11.720 -30.996 1.00 69.88 548 ALA A O 1
ATOM 4203 N N . GLU A 1 549 ? 33.247 -13.336 -31.834 1.00 80.88 549 GLU A N 1
ATOM 4204 C CA . GLU A 1 549 ? 31.984 -12.902 -31.228 1.00 80.88 549 GLU A CA 1
ATOM 4205 C C . GLU A 1 549 ? 32.120 -12.766 -29.699 1.00 80.88 549 GLU A C 1
ATOM 4207 O O . GLU A 1 549 ? 32.774 -13.608 -29.076 1.00 80.88 549 GLU A O 1
ATOM 4212 N N . ILE A 1 550 ? 31.539 -11.705 -29.122 1.00 79.94 550 ILE A N 1
ATOM 4213 C CA . ILE A 1 550 ? 31.604 -11.402 -27.678 1.00 79.94 550 ILE A CA 1
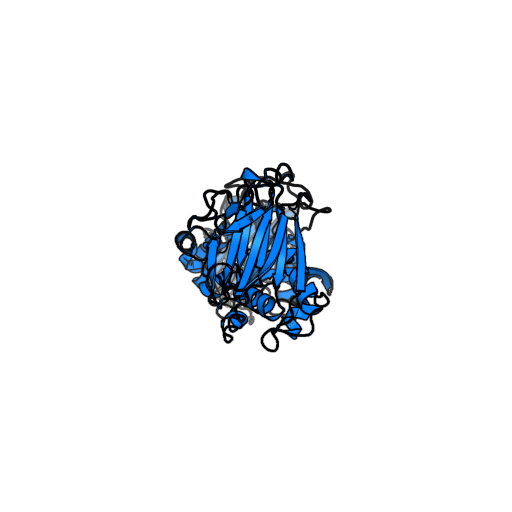ATOM 4214 C C . ILE A 1 550 ? 30.393 -11.888 -26.882 1.00 79.94 550 ILE A C 1
ATOM 4216 O O . ILE A 1 550 ? 29.253 -11.887 -27.412 1.00 79.94 550 ILE A O 1
#

Radius of gyration: 30.31 Å; chains: 1; bounding box: 81×38×97 Å

Secondary structure (DSSP, 8-state):
-EEEEEEEEEETTS-B-SS-EEEEEEGGGGTTPPTT-TTPPP-EEE-STTEEEESS-----SEEEEEEEE-TTEE-EEEEEEEEEETTEEEEEETT--BTTEEEEEEEE-STT--EEEEEEEEEEEE--EEEEEE----STT---THHHHHHHHHHHHHTTSS-TT-EEEEEETTTTEEEEEEEBTTS-EEEEEEEESS--TT--TTS-----TTTSPPHHHHHHHHHHHHHHSTT-EEEEEEES-EETTEE-SS-----TTTTTSSSPPTT--S--GGGGSTTGGGGGTTTTTTEEEEEEEEEES----HHHHHHHHHHHH--STT-EEEEEEEEE-TTS-EEEEEEEEEEHHHHHHHHHHHHHTSSHHHHHHHHH-S-EEEPPTTPPEEEEEETTEEEEEE-TTSHHHHHHHHHSTTT------SSSTT-EEHHHHHHSPPPPPPPP-TT-EEEEEEE-TTTSSEEEEEEEEETT-S-PPPPEE-SS-EEEEEEEESSSSTT-EEEEEEEE-SSTTT-EEEEEETTS-EEEEEE-TTT--EE--S---

Sequence (550 aa):
MDFEWLVKVKDKDGKPVADAEVALVQKSALGAAEYPFEAAAATHAHDDKGLYKPTAAIAPAAGEWVLIVRREDNSPVVQPLAMKKSGEDFAVSSAGGTVATLAMASAVSGRGPVRARKTTLTATLFPSAEVVFLSGTDYLNGGVDFRLFADAHARALLREKKIDAGTRVTLFSCDERARFSLAFSAAGGLLTLGKHAFGDAAGLRAGRAHAAEIGKDISAPDLYRYLHEVGDQEPGRVREVGFFTHSWPGGPILFDTGEDAAHRSAPERDPNDFDGRLKDFSPPNSDDWKKMRDAMAADANWHIWGCSATTFFKDLMREARKTKKADQLFDDVTETKHHDGAISTRTQARLTRIHVRFMMDQTMRVGSYLATAAAALMIPVFGAPPGVGADYEKIEGLWVMGIKGDTPPYAFFKEDFSPEFAPTKGKFDHGYIEYGRMQARAAMPKAAFTTEAYQFDVRFDPATGFPDGKAVLAFSSGAHRPPEHEGSKVKLRTSAKKDFVAAGKSGHLYLIEDDDPAKSEAFFLQEDKKVFRVDKDPGTGKFTAPGAEI

pLDDT: mean 91.57, std 7.88, range [53.72, 98.88]